Protein 1Y7P (pdb70)

CATH classification: 3.30.70.260 (+1 more: 3.40.50.10550)

Nearest PDB structures (foldseek):
  1y7p-assembly2_B  TM=1.005E+00  e=7.926E-48  Archaeoglobus fulgidus
  1y7p-assembly1_A  TM=9.939E-01  e=8.422E-41  Archaeoglobus fulgidus
  1y7p-assembly1_C  TM=9.908E-01  e=1.951E-36  Archaeoglobus fulgidus
  7am0-assembly1_A  TM=7.318E-01  e=1.484E-02  Komagataeibacter europaeus
  7am0-assembly2_C  TM=7.306E-01  e=2.015E-02  Komagataeibacter europaeus

Secondary structure (DSSP, 8-state):
-EEEEEEEE--TTHHHHHHHH---EEEEEEEE--SSTTTTEEEEEEEE-SS-HHHHHHHHHT-TTEEEEEEE--HHHHT-EEEEEEE-HHHHHHHHHHHHHHHHHHHHTS--EEEEEEE--SHHHHHHHHHHGGGSTTEEEEEEESSB--THHHHHHHHHGGGT-EEEEES-BSSHHHHSSEEESSHHHHHHHHHHHH-SSS---GGGS---/---EEEEEEEE---TTHHHHHHHHHHHTT-EEEEEEEEE--SGGGTTSEEEEEEEESS-HHHHHHHHTT-TTEEEEEEE--HHHHH-EEEEEEE-HHHHHHHHHHHHHHHHHHHSSSS-EEEEEEE--SHHHHHHHHHHGGGSTTEEEEEEESSB--THHHHHHHHHHHTT-EEEEES-BSSHHHHSSEEES-HHHHHHHHHHHH-TTS---TTTT-/-EEEE---TTSHHHHHHHHHH----EEEEE--SSTTTTSEEEEE--HHHHHT-SSEEE------HHHHT-EEEEEEE-HHHHHHHHHHHHHHHHHHHTTT--EEEEEEE--SHHHHHHHHHHGGGSTTEEEEEEESSB--THHHHHHHHHHHTT-EEEEES-BSSHHHHSSEEESSHHHHHHHHHHHH-TT----GGGGSS-EE--

Foldseek 3Di:
DWKKKWKFAPDPCLVVVLVVLVCAFPDWDKDAACDDPRHRIMIIMTDDDDDPPVVSQVVSVPDPGTDDMDIDDPCCQVANAEEEEEEADPLSVQLVLLQVVLQVVLVVVRGHYDYHYDYDDDQVGLLVVLLCLLVDPRYAEYEYTYAEYEDSNLVSLLVVVVSRHAYEYEPHHYCNCVSHLHYHPRSSVSNNLRNLQVRPPHPDHSVVPPPD/DWDKWKKKWKFQPDPCPVVVLVVLCVVQVKDWPDWDKDAACDDDRHNIMIIMTTITHGPVVVSVVVSVVDPRTDDMDIDDDCFQPANAEEEEEEADPLSVLLQLLQVVLQVVLCPDDTHYYYHYDYDDDQVGLLVVLLCLLVDPRYAEYEYTYAEYEDSNLVSLQVSVVSRHAYEYEPHHYCNCVNHLYYHPRSSVSNNLSNLQRRPVHPRHSNVVD/DKWKFQPDPCPVVVVVVLVVVVADDKDKDAQCDDPSHNIMIIDGVCCVVPVVDPRTPDDDDDDDCCQAQNAEEEEEEADVLSVLLVLLQVVLQVVLVVPSDHYDYHYDYDDDQVRLLVVLLCLLVDPRYAEYEYTYAEYEDSNLVSLQVSVVSRHAYEYEPHHYCNCVNHQEYEPRSSVSNNLRNLQVRPVHPRHSVVPGPYYYDD

InterPro domains:
  IPR002912 ACT domain [PS51671] (4-79)
  IPR011006 CheY-like superfamily [SSF52172] (80-217)
  IPR015832 MTH_1235/AF_1403/MJ1458 [PIRSF006363] (1-219)
  IPR040537 Domain of unknown function DUF5612 [PF18462] (78-217)
  IPR045865 ACT-like domain [SSF55021] (5-75)
  IPR054480 Acetolactate synthase small subunit-like, ACT domain [PF22629] (5-73)

Structure (mmCIF, N/CA/C/O backbone):
data_1Y7P
#
_entry.id   1Y7P
#
_cell.length_a   95.709
_cell.length_b   95.709
_cell.length_c   167.551
_cell.angle_alpha   90.00
_cell.angle_beta   90.00
_cell.angle_gamma   90.00
#
_symmetry.space_group_name_H-M   'P 41 21 2'
#
loop_
_entity.id
_entity.type
_entity.pdbx_description
1 polymer 'Hypothetical protein AF1403'
2 non-polymer beta-D-ribopyranose
3 non-polymer 'ZINC ION'
4 water water
#
loop_
_atom_site.group_PDB
_atom_site.id
_atom_site.type_symbol
_atom_site.label_atom_id
_atom_site.label_alt_id
_atom_site.label_comp_id
_atom_site.label_asym_id
_atom_site.label_entity_id
_atom_site.label_seq_id
_atom_site.pdbx_PDB_ins_code
_atom_site.Cartn_x
_atom_site.Cartn_y
_atom_site.Cartn_z
_atom_site.occupancy
_atom_site.B_iso_or_equiv
_atom_site.auth_seq_id
_atom_site.auth_comp_id
_atom_site.auth_asym_id
_atom_site.auth_atom_id
_atom_site.pdbx_PDB_model_num
ATOM 1 N N . LEU A 1 4 ? 44.170 23.373 55.985 1.00 69.04 2 LEU A N 1
ATOM 2 C CA . LEU A 1 4 ? 42.828 23.999 55.788 1.00 69.21 2 LEU A CA 1
ATOM 3 C C . LEU A 1 4 ? 42.380 23.779 54.345 1.00 69.55 2 LEU A C 1
ATOM 4 O O . LEU A 1 4 ? 43.145 24.005 53.405 1.00 69.88 2 LEU A O 1
ATOM 9 N N . ARG A 1 5 ? 41.137 23.341 54.175 1.00 69.85 3 ARG A N 1
ATOM 10 C CA . ARG A 1 5 ? 40.594 23.066 52.850 1.00 69.68 3 ARG A CA 1
ATOM 11 C C . ARG A 1 5 ? 39.111 23.434 52.811 1.00 68.79 3 ARG A C 1
ATOM 12 O O . ARG A 1 5 ? 38.381 23.193 53.775 1.00 68.61 3 ARG A O 1
ATOM 20 N N . GLY A 1 6 ? 38.671 24.013 51.696 1.00 67.99 4 GLY A N 1
ATOM 21 C CA . GLY A 1 6 ? 37.275 24.398 51.557 1.00 67.76 4 GLY A CA 1
ATOM 22 C C . GLY A 1 6 ? 36.411 23.263 51.036 1.00 67.71 4 GLY A C 1
ATOM 23 O O . GLY A 1 6 ? 36.841 22.486 50.186 1.00 67.79 4 GLY A O 1
ATOM 24 N N . LEU A 1 7 ? 35.186 23.159 51.537 1.00 67.65 5 LEU A N 1
ATOM 25 C CA . LEU A 1 7 ? 34.296 22.092 51.102 1.00 68.43 5 LEU A CA 1
ATOM 26 C C . LEU A 1 7 ? 32.863 22.580 50.946 1.00 68.97 5 LEU A C 1
ATOM 27 O O . LEU A 1 7 ? 32.149 22.769 51.932 1.00 69.13 5 LEU A O 1
ATOM 32 N N . ARG A 1 8 ? 32.450 22.770 49.696 1.00 68.89 6 ARG A N 1
ATOM 33 C CA . ARG A 1 8 ? 31.109 23.247 49.378 1.00 68.84 6 ARG A CA 1
ATOM 34 C C . ARG A 1 8 ? 30.149 22.063 49.282 1.00 68.32 6 ARG A C 1
ATOM 35 O O . ARG A 1 8 ? 30.484 21.035 48.695 1.00 68.14 6 ARG A O 1
ATOM 43 N N . ILE A 1 9 ? 28.961 22.207 49.863 1.00 67.90 7 ILE A N 1
ATOM 44 C CA . ILE A 1 9 ? 27.960 21.144 49.831 1.00 67.93 7 ILE A CA 1
ATOM 45 C C . ILE A 1 9 ? 26.537 21.672 49.782 1.00 68.04 7 ILE A C 1
ATOM 46 O O . ILE A 1 9 ? 26.196 22.662 50.426 1.00 67.98 7 ILE A O 1
ATOM 51 N N . ILE A 1 10 ? 25.712 20.988 49.001 1.00 68.31 8 ILE A N 1
ATOM 52 C CA . ILE A 1 10 ? 24.309 21.337 48.857 1.00 67.92 8 ILE A CA 1
ATOM 53 C C . ILE A 1 10 ? 23.563 20.069 49.253 1.00 67.60 8 ILE A C 1
ATOM 54 O O . ILE A 1 10 ? 23.954 18.970 48.865 1.00 67.83 8 ILE A O 1
ATOM 59 N N . ALA A 1 11 ? 22.511 20.210 50.047 1.00 66.77 9 ALA A N 1
ATOM 60 C CA . ALA A 1 11 ? 21.763 19.044 50.481 1.00 66.80 9 ALA A CA 1
ATOM 61 C C . ALA A 1 11 ? 20.321 19.403 50.795 1.00 67.57 9 ALA A C 1
ATOM 62 O O . ALA A 1 11 ? 19.937 20.572 50.748 1.00 67.15 9 ALA A O 1
ATOM 64 N N . GLU A 1 12 ? 19.526 18.386 51.113 1.00 68.42 10 GLU A N 1
ATOM 65 C CA . GLU A 1 12 ? 18.119 18.584 51.439 1.00 69.33 10 GLU A CA 1
ATOM 66 C C . GLU A 1 12 ? 17.989 19.212 52.822 1.00 69.09 10 GLU A C 1
ATOM 67 O O . GLU A 1 12 ? 18.659 18.796 53.768 1.00 69.47 10 GLU A O 1
ATOM 73 N N . ASN A 1 13 ? 17.130 20.218 52.934 1.00 68.78 11 ASN A N 1
ATOM 74 C CA . ASN A 1 13 ? 16.909 20.890 54.206 1.00 68.55 11 ASN A CA 1
ATOM 75 C C . ASN A 1 13 ? 16.186 19.948 55.165 1.00 69.07 11 ASN A C 1
ATOM 76 O O . ASN A 1 13 ? 14.969 20.029 55.330 1.00 68.76 11 ASN A O 1
ATOM 81 N N . LYS A 1 14 ? 16.941 19.054 55.796 1.00 69.89 12 LYS A N 1
ATOM 82 C CA . LYS A 1 14 ? 16.372 18.096 56.739 1.00 70.26 12 LYS A CA 1
ATOM 83 C C . LYS A 1 14 ? 17.045 18.240 58.096 1.00 69.64 12 LYS A C 1
ATOM 84 O O . LYS A 1 14 ? 18.119 18.834 58.208 1.00 68.96 12 LYS A O 1
ATOM 90 N N . ILE A 1 15 ? 16.408 17.701 59.128 1.00 69.54 13 ILE A N 1
ATOM 91 C CA . ILE A 1 15 ? 16.972 17.768 60.467 1.00 69.28 13 ILE A CA 1
ATOM 92 C C . ILE A 1 15 ? 17.990 16.644 60.627 1.00 69.66 13 ILE A C 1
ATOM 93 O O . ILE A 1 15 ? 17.846 15.569 60.034 1.00 69.20 13 ILE A O 1
ATOM 98 N N . GLY A 1 16 ? 19.025 16.908 61.421 1.00 70.03 14 GLY A N 1
ATOM 99 C CA . GLY A 1 16 ? 20.061 15.918 61.647 1.00 69.67 14 GLY A CA 1
ATOM 100 C C . GLY A 1 16 ? 21.074 15.855 60.520 1.00 69.56 14 GLY A C 1
ATOM 101 O O . GLY A 1 16 ? 22.163 15.311 60.700 1.00 69.83 14 GLY A O 1
ATOM 102 N N . VAL A 1 17 ? 20.718 16.406 59.358 1.00 69.66 15 VAL A N 1
ATOM 103 C CA . VAL A 1 17 ? 21.609 16.409 58.194 1.00 69.21 15 VAL A CA 1
ATOM 104 C C . VAL A 1 17 ? 22.967 16.984 58.570 1.00 69.58 15 VAL A C 1
ATOM 105 O O . VAL A 1 17 ? 24.011 16.447 58.193 1.00 68.98 15 VAL A O 1
ATOM 109 N N . LEU A 1 18 ? 22.943 18.077 59.323 1.00 70.43 16 LEU A N 1
ATOM 110 C CA . LEU A 1 18 ? 24.169 18.735 59.752 1.00 72.06 16 LEU A CA 1
ATOM 111 C C . LEU A 1 18 ? 24.917 17.835 60.737 1.00 73.29 16 LEU A C 1
ATOM 112 O O . LEU A 1 18 ? 26.125 17.604 60.603 1.00 73.18 16 LEU A O 1
ATOM 117 N N . ARG A 1 19 ? 24.175 17.324 61.717 1.00 74.27 17 ARG A N 1
ATOM 118 C CA . ARG A 1 19 ? 24.715 16.442 62.744 1.00 75.16 17 ARG A CA 1
ATOM 119 C C . ARG A 1 19 ? 25.445 15.222 62.171 1.00 75.00 17 ARG A C 1
ATOM 120 O O . ARG A 1 19 ? 26.463 14.793 62.711 1.00 74.98 17 ARG A O 1
ATOM 128 N N . ASP A 1 20 ? 24.919 14.653 61.090 1.00 74.72 18 ASP A N 1
ATOM 129 C CA . ASP A 1 20 ? 25.557 13.496 60.473 1.00 74.34 18 ASP A CA 1
ATOM 130 C C . ASP A 1 20 ? 26.882 13.962 59.898 1.00 74.06 18 ASP A C 1
ATOM 131 O O . ASP A 1 20 ? 27.892 13.260 59.965 1.00 73.32 18 ASP A O 1
ATOM 136 N N . LEU A 1 21 ? 26.855 15.168 59.340 1.00 74.43 19 LEU A N 1
ATOM 137 C CA . LEU A 1 21 ? 28.023 15.781 58.721 1.00 75.26 19 LEU A CA 1
ATOM 138 C C . LEU A 1 21 ? 29.091 16.157 59.739 1.00 75.48 19 LEU A C 1
ATOM 139 O O . LEU A 1 21 ? 30.282 15.907 59.534 1.00 74.77 19 LEU A O 1
ATOM 144 N N . THR A 1 22 ? 28.654 16.769 60.833 1.00 75.86 20 THR A N 1
ATOM 145 C CA . THR A 1 22 ? 29.558 17.190 61.893 1.00 76.22 20 THR A CA 1
ATOM 146 C C . THR A 1 22 ? 30.105 15.995 62.681 1.00 77.59 20 THR A C 1
ATOM 147 O O . THR A 1 22 ? 30.969 16.153 63.550 1.00 78.11 20 THR A O 1
ATOM 151 N N . THR A 1 23 ? 29.603 14.801 62.365 1.00 78.50 21 THR A N 1
ATOM 152 C CA . THR A 1 23 ? 30.037 13.574 63.033 1.00 78.66 21 THR A CA 1
ATOM 153 C C . THR A 1 23 ? 31.122 12.870 62.223 1.00 78.41 21 THR A C 1
ATOM 154 O O . THR A 1 23 ? 32.127 12.419 62.776 1.00 77.84 21 THR A O 1
ATOM 158 N N . ILE A 1 24 ? 30.908 12.772 60.912 1.00 78.68 22 ILE A N 1
ATOM 159 C CA . ILE A 1 24 ? 31.879 12.139 60.022 1.00 78.70 22 ILE A CA 1
ATOM 160 C C . ILE A 1 24 ? 33.207 12.868 60.181 1.00 79.34 22 ILE A C 1
ATOM 161 O O . ILE A 1 24 ? 34.281 12.307 59.939 1.00 79.46 22 ILE A O 1
ATOM 166 N N . ILE A 1 25 ? 33.120 14.129 60.592 1.00 80.10 23 ILE A N 1
ATOM 167 C CA . ILE A 1 25 ? 34.305 14.940 60.800 1.00 81.15 23 ILE A CA 1
ATOM 168 C C . ILE A 1 25 ? 34.837 14.618 62.197 1.00 81.77 23 ILE A C 1
ATOM 169 O O . ILE A 1 25 ? 35.157 15.502 62.992 1.00 81.94 23 ILE A O 1
ATOM 174 N N . ALA A 1 26 ? 34.911 13.320 62.478 1.00 82.37 24 ALA A N 1
ATOM 175 C CA . ALA A 1 26 ? 35.404 12.810 63.749 1.00 81.79 24 ALA A CA 1
ATOM 176 C C . ALA A 1 26 ? 36.152 11.507 63.479 1.00 81.19 24 ALA A C 1
ATOM 177 O O . ALA A 1 26 ? 36.484 11.196 62.331 1.00 79.91 24 ALA A O 1
ATOM 179 N N . ASN A 1 31 ? 39.890 19.052 61.341 1.00 68.25 29 ASN A N 1
ATOM 180 C CA . ASN A 1 31 ? 39.531 20.093 62.298 1.00 69.09 29 ASN A CA 1
ATOM 181 C C . ASN A 1 31 ? 38.805 21.250 61.601 1.00 69.07 29 ASN A C 1
ATOM 182 O O . ASN A 1 31 ? 39.377 21.921 60.740 1.00 69.49 29 ASN A O 1
ATOM 187 N N . ILE A 1 32 ? 37.546 21.476 61.980 1.00 68.53 30 ILE A N 1
ATOM 188 C CA . ILE A 1 32 ? 36.727 22.541 61.393 1.00 67.20 30 ILE A CA 1
ATOM 189 C C . ILE A 1 32 ? 37.080 23.928 61.928 1.00 66.06 30 ILE A C 1
ATOM 190 O O . ILE A 1 32 ? 36.721 24.276 63.054 1.00 66.55 30 ILE A O 1
ATOM 195 N N . THR A 1 33 ? 37.769 24.722 61.115 1.00 64.07 31 THR A N 1
ATOM 196 C CA . THR A 1 33 ? 38.145 26.075 61.513 1.00 62.69 31 THR A CA 1
ATOM 197 C C . THR A 1 33 ? 36.981 27.042 61.233 1.00 60.87 31 THR A C 1
ATOM 198 O O . THR A 1 33 ? 36.716 27.965 62.013 1.00 61.27 31 THR A O 1
ATOM 202 N N . PHE A 1 34 ? 36.293 26.820 60.113 1.00 57.68 32 PHE A N 1
ATOM 203 C CA . PHE A 1 34 ? 35.147 27.641 59.715 1.00 54.09 32 PHE A CA 1
ATOM 204 C C . PHE A 1 34 ? 34.028 26.741 59.198 1.00 53.29 32 PHE A C 1
ATOM 205 O O . PHE A 1 34 ? 34.280 25.684 58.612 1.00 52.98 32 PHE A O 1
ATOM 213 N N . ALA A 1 35 ? 32.792 27.170 59.416 1.00 52.57 33 ALA A N 1
ATOM 214 C CA . ALA A 1 35 ? 31.635 26.418 58.963 1.00 52.37 33 ALA A CA 1
ATOM 215 C C . ALA A 1 35 ? 30.441 27.340 58.802 1.00 51.88 33 ALA A C 1
ATOM 216 O O . ALA A 1 35 ? 30.225 28.241 59.610 1.00 52.10 33 ALA A O 1
ATOM 218 N N . GLN A 1 36 ? 29.676 27.121 57.740 1.00 52.18 34 GLN A N 1
ATOM 219 C CA . GLN A 1 36 ? 28.489 27.919 57.489 1.00 53.33 34 GLN A CA 1
ATOM 220 C C . GLN A 1 36 ? 27.435 27.119 56.743 1.00 53.75 34 GLN A C 1
ATOM 221 O O . GLN A 1 36 ? 27.750 26.247 55.933 1.00 53.98 34 GLN A O 1
ATOM 227 N N . THR A 1 37 ? 26.178 27.429 57.027 1.00 53.97 35 THR A N 1
ATOM 228 C CA . THR A 1 37 ? 25.065 26.759 56.384 1.00 55.34 35 THR A CA 1
ATOM 229 C C . THR A 1 37 ? 23.878 27.690 56.294 1.00 55.33 35 THR A C 1
ATOM 230 O O . THR A 1 37 ? 23.600 28.461 57.210 1.00 55.68 35 THR A O 1
ATOM 234 N N . PHE A 1 38 ? 23.186 27.621 55.167 1.00 54.86 36 PHE A N 1
ATOM 235 C CA . PHE A 1 38 ? 22.008 28.433 54.964 1.00 54.73 36 PHE A CA 1
ATOM 236 C C . PHE A 1 38 ? 21.177 27.817 53.852 1.00 55.33 36 PHE A C 1
ATOM 237 O O . PHE A 1 38 ? 21.667 26.994 53.071 1.00 54.72 36 PHE A O 1
ATOM 245 N N . LEU A 1 39 ? 19.909 28.200 53.805 1.00 55.63 37 LEU A N 1
ATOM 246 C CA . LEU A 1 39 ? 19.007 27.682 52.797 1.00 55.98 37 LEU A CA 1
ATOM 247 C C . LEU A 1 39 ? 19.048 28.514 51.527 1.00 56.49 37 LEU A C 1
ATOM 248 O O . LEU A 1 39 ? 18.927 29.740 51.564 1.00 56.15 37 LEU A O 1
ATOM 253 N N . ILE A 1 40 ? 19.239 27.830 50.406 1.00 56.67 38 ILE A N 1
ATOM 254 C CA . ILE A 1 40 ? 19.275 28.479 49.111 1.00 56.64 38 ILE A CA 1
ATOM 255 C C . ILE A 1 40 ? 17.891 29.087 48.904 1.00 57.77 38 ILE A C 1
ATOM 256 O O . ILE A 1 40 ? 16.882 28.393 49.005 1.00 58.02 38 ILE A O 1
ATOM 261 N N . LYS A 1 41 ? 17.850 30.388 48.632 1.00 59.72 39 LYS A N 1
ATOM 262 C CA . LYS A 1 41 ? 16.589 31.097 48.453 1.00 62.12 39 LYS A CA 1
ATOM 263 C C . LYS A 1 41 ? 16.096 31.234 47.006 1.00 63.08 39 LYS A C 1
ATOM 264 O O . LYS A 1 41 ? 14.901 31.428 46.769 1.00 62.97 39 LYS A O 1
ATOM 270 N N . HIS A 1 42 ? 17.011 31.149 46.043 1.00 63.66 40 HIS A N 1
ATOM 271 C CA . HIS A 1 42 ? 16.646 31.262 44.632 1.00 63.17 40 HIS A CA 1
ATOM 272 C C . HIS A 1 42 ? 17.348 30.186 43.821 1.00 63.23 40 HIS A C 1
ATOM 273 O O . HIS A 1 42 ? 17.996 29.293 44.372 1.00 62.81 40 HIS A O 1
ATOM 280 N N . GLY A 1 43 ? 17.210 30.283 42.504 1.00 62.48 41 GLY A N 1
ATOM 281 C CA . GLY A 1 43 ? 17.871 29.346 41.618 1.00 61.95 41 GLY A CA 1
ATOM 282 C C . GLY A 1 43 ? 17.365 27.919 41.560 1.00 61.73 41 GLY A C 1
ATOM 283 O O . GLY A 1 43 ? 16.301 27.588 42.090 1.00 60.98 41 GLY A O 1
ATOM 284 N N . GLU A 1 44 ? 18.159 27.078 40.901 1.00 61.28 42 GLU A N 1
ATOM 285 C CA . GLU A 1 44 ? 17.864 25.664 40.701 1.00 61.93 42 GLU A CA 1
ATOM 286 C C . GLU A 1 44 ? 17.764 24.877 42.007 1.00 62.51 42 GLU A C 1
ATOM 287 O O . GLU A 1 44 ? 17.097 23.845 42.065 1.00 63.06 42 GLU A O 1
ATOM 293 N N . HIS A 1 45 ? 18.426 25.364 43.050 1.00 63.52 43 HIS A N 1
ATOM 294 C CA . HIS A 1 45 ? 18.414 24.686 44.340 1.00 64.50 43 HIS A CA 1
ATOM 295 C C . HIS A 1 45 ? 17.756 25.497 45.449 1.00 65.50 43 HIS A C 1
ATOM 296 O O . HIS A 1 45 ? 18.216 25.485 46.588 1.00 65.73 43 HIS A O 1
ATOM 303 N N . GLU A 1 46 ? 16.677 26.200 45.116 1.00 66.42 44 GLU A N 1
ATOM 304 C CA . GLU A 1 46 ? 15.951 26.992 46.105 1.00 67.21 44 GLU A CA 1
ATOM 305 C C . GLU A 1 46 ? 15.240 26.066 47.086 1.00 67.10 44 GLU A C 1
ATOM 306 O O . GLU A 1 46 ? 14.487 25.182 46.678 1.00 67.06 44 GLU A O 1
ATOM 312 N N . GLY A 1 47 ? 15.475 26.273 48.377 1.00 67.26 45 GLY A N 1
ATOM 313 C CA . GLY A 1 47 ? 14.836 25.439 49.380 1.00 67.20 45 GLY A CA 1
ATOM 314 C C . GLY A 1 47 ? 15.750 24.342 49.889 1.00 66.74 45 GLY A C 1
ATOM 315 O O . GLY A 1 47 ? 15.384 23.581 50.789 1.00 67.89 45 GLY A O 1
ATOM 316 N N . LYS A 1 48 ? 16.937 24.255 49.295 1.00 65.40 46 LYS A N 1
ATOM 317 C CA . LYS A 1 48 ? 17.939 23.270 49.687 1.00 64.05 46 LYS A CA 1
ATOM 318 C C . LYS A 1 48 ? 18.967 23.977 50.568 1.00 63.23 46 LYS A C 1
ATOM 319 O O . LYS A 1 48 ? 19.007 25.207 50.619 1.00 63.75 46 LYS A O 1
ATOM 325 N N . ALA A 1 49 ? 19.800 23.211 51.259 1.00 61.49 47 ALA A N 1
ATOM 326 C CA . ALA A 1 49 ? 20.790 23.816 52.135 1.00 60.13 47 ALA A CA 1
ATOM 327 C C . ALA A 1 49 ? 22.201 23.847 51.559 1.00 59.64 47 ALA A C 1
ATOM 328 O O . ALA A 1 49 ? 22.695 22.850 51.031 1.00 59.49 47 ALA A O 1
ATOM 330 N N . LEU A 1 50 ? 22.836 25.012 51.657 1.00 58.52 48 LEU A N 1
ATOM 331 C CA . LEU A 1 50 ? 24.208 25.187 51.200 1.00 56.66 48 LEU A CA 1
ATOM 332 C C . LEU A 1 50 ? 25.058 25.016 52.457 1.00 55.99 48 LEU A C 1
ATOM 333 O O . LEU A 1 50 ? 24.930 25.783 53.412 1.00 56.12 48 LEU A O 1
ATOM 338 N N . ILE A 1 51 ? 25.907 23.996 52.463 1.00 55.27 49 ILE A N 1
ATOM 339 C CA . ILE A 1 51 ? 26.756 23.710 53.613 1.00 55.71 49 ILE A CA 1
ATOM 340 C C . ILE A 1 51 ? 28.232 23.818 53.254 1.00 56.18 49 ILE A C 1
ATOM 341 O O . ILE A 1 51 ? 28.719 23.087 52.394 1.00 56.61 49 ILE A O 1
ATOM 346 N N . TYR A 1 52 ? 28.942 24.723 53.925 1.00 56.72 50 TYR A N 1
ATOM 347 C CA . TYR A 1 52 ? 30.365 24.937 53.665 1.00 57.16 50 TYR A CA 1
ATOM 348 C C . TYR A 1 52 ? 31.238 24.758 54.907 1.00 58.04 50 TYR A C 1
ATOM 349 O O . TYR A 1 52 ? 31.017 25.400 55.934 1.00 57.07 50 TYR A O 1
ATOM 358 N N . PHE A 1 53 ? 32.232 23.881 54.793 1.00 60.14 51 PHE A N 1
ATOM 359 C CA . PHE A 1 53 ? 33.169 23.607 55.880 1.00 62.28 51 PHE A CA 1
ATOM 360 C C . PHE A 1 53 ? 34.597 23.890 55.424 1.00 64.70 51 PHE A C 1
ATOM 361 O O . PHE A 1 53 ? 34.949 23.658 54.264 1.00 65.20 51 PHE A O 1
ATOM 369 N N . GLU A 1 54 ? 35.409 24.404 56.339 1.00 67.24 52 GLU A N 1
ATOM 370 C CA . GLU A 1 54 ? 36.815 24.673 56.064 1.00 69.79 52 GLU A CA 1
ATOM 371 C C . GLU A 1 54 ? 37.563 23.860 57.104 1.00 71.21 52 GLU A C 1
ATOM 372 O O . GLU A 1 54 ? 37.670 24.256 58.268 1.00 71.30 52 GLU A O 1
ATOM 378 N N . ILE A 1 55 ? 38.064 22.707 56.678 1.00 72.62 53 ILE A N 1
ATOM 379 C CA . ILE A 1 55 ? 38.755 21.814 57.589 1.00 74.14 53 ILE A CA 1
ATOM 380 C C . ILE A 1 55 ? 40.243 21.651 57.332 1.00 74.75 53 ILE A C 1
ATOM 381 O O . ILE A 1 55 ? 40.680 21.422 56.200 1.00 74.43 53 ILE A O 1
ATOM 386 N N . GLU A 1 56 ? 41.012 21.774 58.410 1.00 75.45 54 GLU A N 1
ATOM 387 C CA . GLU A 1 56 ? 42.457 21.607 58.367 1.00 76.19 54 GLU A CA 1
ATOM 388 C C . GLU A 1 56 ? 42.758 20.297 59.091 1.00 75.71 54 GLU A C 1
ATOM 389 O O . GLU A 1 56 ? 42.243 20.051 60.189 1.00 75.79 54 GLU A O 1
ATOM 395 N N . GLY A 1 57 ? 43.570 19.452 58.463 1.00 75.05 55 GLY A N 1
ATOM 396 C CA . GLY A 1 57 ? 43.928 18.182 59.068 1.00 74.27 55 GLY A CA 1
ATOM 397 C C . GLY A 1 57 ? 42.831 17.134 59.037 1.00 74.52 55 GLY A C 1
ATOM 398 O O . GLY A 1 57 ? 41.640 17.448 59.125 1.00 74.52 55 GLY A O 1
ATOM 399 N N . GLY A 1 58 ? 43.246 15.875 58.928 1.00 74.66 56 GLY A N 1
ATOM 400 C CA . GLY A 1 58 ? 42.299 14.777 58.875 1.00 75.13 56 GLY A CA 1
ATOM 401 C C . GLY A 1 58 ? 42.260 14.198 57.473 1.00 75.81 56 GLY A C 1
ATOM 402 O O . GLY A 1 58 ? 43.102 14.538 56.632 1.00 76.02 56 GLY A O 1
ATOM 403 N N . ASP A 1 59 ? 41.287 13.327 57.214 1.00 75.84 57 ASP A N 1
ATOM 404 C CA . ASP A 1 59 ? 41.150 12.709 55.898 1.00 75.43 57 ASP A CA 1
ATOM 405 C C . ASP A 1 59 ? 39.975 13.333 55.131 1.00 75.25 57 ASP A C 1
ATOM 406 O O . ASP A 1 59 ? 38.870 12.780 55.096 1.00 74.61 57 ASP A O 1
ATOM 411 N N . PHE A 1 60 ? 40.229 14.497 54.535 1.00 75.50 58 PHE A N 1
ATOM 412 C CA . PHE A 1 60 ? 39.230 15.226 53.753 1.00 75.41 58 PHE A CA 1
ATOM 413 C C . PHE A 1 60 ? 38.686 14.256 52.707 1.00 75.06 58 PHE A C 1
ATOM 414 O O . PHE A 1 60 ? 37.472 14.130 52.522 1.00 74.27 58 PHE A O 1
ATOM 422 N N . GLU A 1 61 ? 39.613 13.559 52.052 1.00 74.96 59 GLU A N 1
ATOM 423 C CA . GLU A 1 61 ? 39.313 12.586 51.005 1.00 74.47 59 GLU A CA 1
ATOM 424 C C . GLU A 1 61 ? 38.318 11.530 51.487 1.00 74.02 59 GLU A C 1
ATOM 425 O O . GLU A 1 61 ? 37.366 11.181 50.776 1.00 73.52 59 GLU A O 1
ATOM 431 N N . LYS A 1 62 ? 38.548 11.021 52.695 1.00 73.38 60 LYS A N 1
ATOM 432 C CA . LYS A 1 62 ? 37.672 10.011 53.273 1.00 73.17 60 LYS A CA 1
ATOM 433 C C . LYS A 1 62 ? 36.283 10.597 53.470 1.00 73.20 60 LYS A C 1
ATOM 434 O O . LYS A 1 62 ? 35.296 10.060 52.953 1.00 73.29 60 LYS A O 1
ATOM 440 N N . ILE A 1 63 ? 36.222 11.699 54.223 1.00 72.59 61 ILE A N 1
ATOM 441 C CA . ILE A 1 63 ? 34.968 12.398 54.508 1.00 71.13 61 ILE A CA 1
ATOM 442 C C . ILE A 1 63 ? 34.235 12.713 53.205 1.00 70.89 61 ILE A C 1
ATOM 443 O O . ILE A 1 63 ? 33.006 12.807 53.184 1.00 69.62 61 ILE A O 1
ATOM 448 N N . LEU A 1 64 ? 34.997 12.886 52.123 1.00 71.08 62 LEU A N 1
ATOM 449 C CA . LEU A 1 64 ? 34.411 13.144 50.806 1.00 71.71 62 LEU A CA 1
ATOM 450 C C . LEU A 1 64 ? 33.604 11.887 50.508 1.00 72.87 62 LEU A C 1
ATOM 451 O O . LEU A 1 64 ? 32.378 11.916 50.350 1.00 72.82 62 LEU A O 1
ATOM 456 N N . GLU A 1 65 ? 34.342 10.782 50.449 1.00 73.71 63 GLU A N 1
ATOM 457 C CA . GLU A 1 65 ? 33.822 9.455 50.171 1.00 73.81 63 GLU A CA 1
ATOM 458 C C . GLU A 1 65 ? 32.683 9.065 51.108 1.00 73.43 63 GLU A C 1
ATOM 459 O O . GLU A 1 65 ? 31.677 8.494 50.678 1.00 73.57 63 GLU A O 1
ATOM 465 N N . ARG A 1 66 ? 32.851 9.392 52.388 1.00 73.03 64 ARG A N 1
ATOM 466 C CA . ARG A 1 66 ? 31.878 9.065 53.430 1.00 73.05 64 ARG A CA 1
ATOM 467 C C . ARG A 1 66 ? 30.535 9.810 53.384 1.00 73.37 64 ARG A C 1
ATOM 468 O O . ARG A 1 66 ? 29.503 9.264 53.799 1.00 72.67 64 ARG A O 1
ATOM 476 N N . VAL A 1 67 ? 30.553 11.050 52.893 1.00 73.54 65 VAL A N 1
ATOM 477 C CA . VAL A 1 67 ? 29.342 11.876 52.800 1.00 73.01 65 VAL A CA 1
ATOM 478 C C . VAL A 1 67 ? 28.545 11.561 51.529 1.00 73.12 65 VAL A C 1
ATOM 479 O O . VAL A 1 67 ? 27.305 11.623 51.525 1.00 72.59 65 VAL A O 1
ATOM 483 N N . LYS A 1 68 ? 29.269 11.228 50.459 1.00 72.44 66 LYS A N 1
ATOM 484 C CA . LYS A 1 68 ? 28.660 10.883 49.174 1.00 72.00 66 LYS A CA 1
ATOM 485 C C . LYS A 1 68 ? 27.590 9.808 49.388 1.00 72.59 66 LYS A C 1
ATOM 486 O O . LYS A 1 68 ? 26.548 9.794 48.722 1.00 72.41 66 LYS A O 1
ATOM 492 N N . THR A 1 69 ? 27.864 8.920 50.338 1.00 73.15 67 THR A N 1
ATOM 493 C CA . THR A 1 69 ? 26.973 7.820 50.684 1.00 74.06 67 THR A CA 1
ATOM 494 C C . THR A 1 69 ? 25.595 8.266 51.200 1.00 74.88 67 THR A C 1
ATOM 495 O O . THR A 1 69 ? 24.688 7.437 51.348 1.00 75.26 67 THR A O 1
ATOM 499 N N . PHE A 1 70 ? 25.436 9.563 51.470 1.00 74.98 68 PHE A N 1
ATOM 500 C CA . PHE A 1 70 ? 24.165 10.096 51.972 1.00 74.57 68 PHE A CA 1
ATOM 501 C C . PHE A 1 70 ? 23.191 10.468 50.842 1.00 74.27 68 PHE A C 1
ATOM 502 O O . PHE A 1 70 ? 23.559 11.159 49.882 1.00 73.39 68 PHE A O 1
ATOM 510 N N . ASP A 1 71 ? 21.948 9.996 50.969 1.00 74.09 69 ASP A N 1
ATOM 511 C CA . ASP A 1 71 ? 20.916 10.223 49.952 1.00 74.24 69 ASP A CA 1
ATOM 512 C C . ASP A 1 71 ? 20.355 11.643 49.881 1.00 74.15 69 ASP A C 1
ATOM 513 O O . ASP A 1 71 ? 19.620 11.972 48.946 1.00 74.16 69 ASP A O 1
ATOM 518 N N . TYR A 1 72 ? 20.687 12.482 50.859 1.00 74.31 70 TYR A N 1
ATOM 519 C CA . TYR A 1 72 ? 20.202 13.858 50.847 1.00 73.33 70 TYR A CA 1
ATOM 520 C C . TYR A 1 72 ? 21.273 14.833 50.348 1.00 71.84 70 TYR A C 1
ATOM 521 O O . TYR A 1 72 ? 21.116 16.050 50.444 1.00 70.85 70 TYR A O 1
ATOM 530 N N . ILE A 1 73 ? 22.360 14.282 49.811 1.00 70.94 71 ILE A N 1
ATOM 531 C CA . ILE A 1 73 ? 23.449 15.086 49.264 1.00 70.40 71 ILE A CA 1
ATOM 532 C C . ILE A 1 73 ? 23.183 15.364 47.790 1.00 70.50 71 ILE A C 1
ATOM 533 O O . ILE A 1 73 ? 23.007 14.442 46.996 1.00 70.91 71 ILE A O 1
ATOM 538 N N . ILE A 1 74 ? 23.153 16.643 47.434 1.00 70.60 72 ILE A N 1
ATOM 539 C CA . ILE A 1 74 ? 22.927 17.059 46.055 1.00 70.04 72 ILE A CA 1
ATOM 540 C C . ILE A 1 74 ? 24.295 17.215 45.383 1.00 70.98 72 ILE A C 1
ATOM 541 O O . ILE A 1 74 ? 24.656 16.446 44.494 1.00 70.44 72 ILE A O 1
ATOM 546 N N . GLU A 1 75 ? 25.050 18.217 45.831 1.00 73.07 73 GLU A N 1
ATOM 547 C CA . GLU A 1 75 ? 26.384 18.506 45.309 1.00 73.83 73 GLU A CA 1
ATOM 548 C C . GLU A 1 75 ? 27.426 18.410 46.428 1.00 74.06 73 GLU A C 1
ATOM 549 O O . GLU A 1 75 ? 27.084 18.427 47.615 1.00 73.36 73 GLU A O 1
ATOM 555 N N . ILE A 1 76 ? 28.691 18.296 46.025 1.00 74.33 74 ILE A N 1
ATOM 556 C CA . ILE A 1 76 ? 29.843 18.209 46.930 1.00 74.56 74 ILE A CA 1
ATOM 557 C C . ILE A 1 76 ? 31.038 18.680 46.104 1.00 74.91 74 ILE A C 1
ATOM 558 O O . ILE A 1 76 ? 31.058 18.485 44.889 1.00 75.33 74 ILE A O 1
ATOM 563 N N . GLU A 1 77 ? 32.029 19.294 46.748 1.00 74.76 75 GLU A N 1
ATOM 564 C CA . GLU A 1 77 ? 33.206 19.787 46.031 1.00 74.31 75 GLU A CA 1
ATOM 565 C C . GLU A 1 77 ? 34.091 20.617 46.949 1.00 73.72 75 GLU A C 1
ATOM 566 O O . GLU A 1 77 ? 33.606 21.261 47.878 1.00 73.89 75 GLU A O 1
ATOM 572 N N . GLU A 1 78 ? 35.392 20.604 46.691 1.00 72.54 76 GLU A N 1
ATOM 573 C CA . GLU A 1 78 ? 36.302 21.389 47.499 1.00 71.42 76 GLU A CA 1
ATOM 574 C C . GLU A 1 78 ? 36.381 22.788 46.897 1.00 70.57 76 GLU A C 1
ATOM 575 O O . GLU A 1 78 ? 36.044 22.984 45.731 1.00 69.67 76 GLU A O 1
ATOM 581 N N . GLU A 1 79 ? 36.819 23.759 47.695 1.00 69.65 77 GLU A N 1
ATOM 582 C CA . GLU A 1 79 ? 36.925 25.143 47.240 1.00 68.36 77 GLU A CA 1
ATOM 583 C C . GLU A 1 79 ? 38.135 25.851 47.842 1.00 68.26 77 GLU A C 1
ATOM 584 O O . GLU A 1 79 ? 38.961 25.243 48.524 1.00 68.61 77 GLU A O 1
ATOM 590 N N . GLU A 1 80 ? 38.224 27.149 47.569 1.00 67.85 78 GLU A N 1
ATOM 591 C CA . GLU A 1 80 ? 39.290 27.989 48.095 1.00 67.35 78 GLU A CA 1
ATOM 592 C C . GLU A 1 80 ? 38.705 28.746 49.276 1.00 66.31 78 GLU A C 1
ATOM 593 O O . GLU A 1 80 ? 37.628 29.337 49.170 1.00 67.05 78 GLU A O 1
ATOM 599 N N . SER A 1 81 ? 39.405 28.718 50.403 1.00 64.04 79 SER A N 1
ATOM 600 C CA . SER A 1 81 ? 38.931 29.399 51.600 1.00 61.48 79 SER A CA 1
ATOM 601 C C . SER A 1 81 ? 38.534 30.832 51.291 1.00 59.59 79 SER A C 1
ATOM 602 O O . SER A 1 81 ? 39.146 31.486 50.450 1.00 58.42 79 SER A O 1
ATOM 605 N N . PHE A 1 82 ? 37.500 31.313 51.968 1.00 58.65 80 PHE A N 1
ATOM 606 C CA . PHE A 1 82 ? 37.050 32.679 51.773 1.00 58.11 80 PHE A CA 1
ATOM 607 C C . PHE A 1 82 ? 38.213 33.623 52.009 1.00 57.29 80 PHE A C 1
ATOM 608 O O . PHE A 1 82 ? 38.245 34.734 51.479 1.00 57.44 80 PHE A O 1
ATOM 616 N N . GLU A 1 83 ? 39.166 33.171 52.815 1.00 56.02 81 GLU A N 1
ATOM 617 C CA . GLU A 1 83 ? 40.350 33.957 53.128 1.00 54.67 81 GLU A CA 1
ATOM 618 C C . GLU A 1 83 ? 41.234 34.085 51.887 1.00 53.32 81 GLU A C 1
ATOM 619 O O . GLU A 1 83 ? 41.882 35.115 51.682 1.00 53.49 81 GLU A O 1
ATOM 625 N N . ARG A 1 84 ? 41.252 33.039 51.062 1.00 50.65 82 ARG A N 1
ATOM 626 C CA . ARG A 1 84 ? 42.069 33.021 49.851 1.00 49.07 82 ARG A CA 1
ATOM 627 C C . ARG A 1 84 ? 41.419 33.720 48.661 1.00 45.97 82 ARG A C 1
ATOM 628 O O . ARG A 1 84 ? 42.114 34.173 47.753 1.00 46.68 82 ARG A O 1
ATOM 636 N N . VAL A 1 85 ? 40.093 33.804 48.658 1.00 42.08 83 VAL A N 1
ATOM 637 C CA . VAL A 1 85 ? 39.387 34.461 47.560 1.00 38.48 83 VAL A CA 1
ATOM 638 C C . VAL A 1 85 ? 39.000 35.895 47.903 1.00 36.46 83 VAL A C 1
ATOM 639 O O . VAL A 1 85 ? 39.374 36.821 47.187 1.00 36.46 83 VAL A O 1
ATOM 643 N N . PHE A 1 86 ? 38.264 36.074 48.999 1.00 34.38 84 PHE A N 1
ATOM 644 C CA . PHE A 1 86 ? 37.817 37.402 49.413 1.00 34.11 84 PHE A CA 1
ATOM 645 C C . PHE A 1 86 ? 38.647 38.079 50.520 1.00 34.48 84 PHE A C 1
ATOM 646 O O . PHE A 1 86 ? 38.506 39.278 50.752 1.00 35.69 84 PHE A O 1
ATOM 654 N N . GLY A 1 87 ? 39.497 37.307 51.196 1.00 32.92 85 GLY A N 1
ATOM 655 C CA . GLY A 1 87 ? 40.379 37.834 52.233 1.00 32.12 85 GLY A CA 1
ATOM 656 C C . GLY A 1 87 ? 39.866 38.619 53.437 1.00 31.60 85 GLY A C 1
ATOM 657 O O . GLY A 1 87 ? 38.758 38.397 53.934 1.00 32.09 85 GLY A O 1
ATOM 658 N N . LYS A 1 88 ? 40.709 39.535 53.916 1.00 30.22 86 LYS A N 1
ATOM 659 C CA . LYS A 1 88 ? 40.404 40.388 55.066 1.00 28.72 86 LYS A CA 1
ATOM 660 C C . LYS A 1 88 ? 39.458 41.505 54.630 1.00 26.91 86 LYS A C 1
ATOM 661 O O . LYS A 1 88 ? 39.503 41.950 53.486 1.00 27.95 86 LYS A O 1
ATOM 667 N N . ARG A 1 89 ? 38.628 41.986 55.545 1.00 25.05 87 ARG A N 1
ATOM 668 C CA . ARG A 1 89 ? 37.644 43.001 55.186 1.00 24.78 87 ARG A CA 1
ATOM 669 C C . ARG A 1 89 ? 37.647 44.352 55.883 1.00 24.36 87 ARG A C 1
ATOM 670 O O . ARG A 1 89 ? 37.806 44.456 57.100 1.00 23.08 87 ARG A O 1
ATOM 678 N N . VAL A 1 90 ? 37.429 45.384 55.081 1.00 23.38 88 VAL A N 1
ATOM 679 C CA . VAL A 1 90 ? 37.304 46.744 55.569 1.00 22.52 88 VAL A CA 1
ATOM 680 C C . VAL A 1 90 ? 35.795 46.968 55.537 1.00 21.14 88 VAL A C 1
ATOM 681 O O . VAL A 1 90 ? 35.160 46.735 54.512 1.00 21.26 88 VAL A O 1
ATOM 685 N N . ILE A 1 91 ? 35.212 47.381 56.655 1.00 21.16 89 ILE A N 1
ATOM 686 C CA . ILE A 1 91 ? 33.771 47.638 56.711 1.00 21.66 89 ILE A CA 1
ATOM 687 C C . ILE A 1 91 ? 33.594 49.150 56.780 1.00 21.65 89 ILE A C 1
ATOM 688 O O . ILE A 1 91 ? 34.293 49.811 57.536 1.00 22.91 89 ILE A O 1
ATOM 693 N N . ILE A 1 92 ? 32.674 49.704 55.994 1.00 21.44 90 ILE A N 1
ATOM 694 C CA . ILE A 1 92 ? 32.438 51.145 56.024 1.00 19.94 90 ILE A CA 1
ATOM 695 C C . ILE A 1 92 ? 30.958 51.378 56.289 1.00 19.98 90 ILE A C 1
ATOM 696 O O . ILE A 1 92 ? 30.109 50.814 55.601 1.00 21.33 90 ILE A O 1
ATOM 701 N N . LEU A 1 93 ? 30.650 52.200 57.288 1.00 19.66 91 LEU A N 1
ATOM 702 C CA . LEU A 1 93 ? 29.265 52.491 57.636 1.00 20.36 91 LEU A CA 1
ATOM 703 C C . LEU A 1 93 ? 29.037 53.989 57.799 1.00 21.39 91 LEU A C 1
ATOM 704 O O . LEU A 1 93 ? 29.929 54.712 58.246 1.00 20.42 91 LEU A O 1
ATOM 709 N N . GLY A 1 94 ? 27.839 54.446 57.438 1.00 20.08 92 GLY A N 1
ATOM 710 C CA . GLY A 1 94 ? 27.516 55.854 57.575 1.00 19.71 92 GLY A CA 1
ATOM 711 C C . GLY A 1 94 ? 26.679 56.396 56.436 1.00 21.10 92 GLY A C 1
ATOM 712 O O . GLY A 1 94 ? 25.956 55.649 55.785 1.00 21.44 92 GLY A O 1
ATOM 713 N N . GLY A 1 95 ? 26.777 57.706 56.208 1.00 22.43 93 GLY A N 1
ATOM 714 C CA . GLY A 1 95 ? 26.034 58.353 55.138 1.00 23.97 93 GLY A CA 1
ATOM 715 C C . GLY A 1 95 ? 26.577 58.000 53.762 1.00 25.82 93 GLY A C 1
ATOM 716 O O . GLY A 1 95 ? 27.783 57.802 53.589 1.00 26.23 93 GLY A O 1
ATOM 717 N N . GLY A 1 96 ? 25.678 57.932 52.783 1.00 25.34 94 GLY A N 1
ATOM 718 C CA . GLY A 1 96 ? 26.048 57.578 51.422 1.00 24.57 94 GLY A CA 1
ATOM 719 C C . GLY A 1 96 ? 27.270 58.218 50.779 1.00 23.74 94 GLY A C 1
ATOM 720 O O . GLY A 1 96 ? 28.215 57.515 50.428 1.00 24.76 94 GLY A O 1
ATOM 721 N N . ALA A 1 97 ? 27.258 59.536 50.598 1.00 21.73 95 ALA A N 1
ATOM 722 C CA . ALA A 1 97 ? 28.381 60.226 49.963 1.00 21.92 95 ALA A CA 1
ATOM 723 C C . ALA A 1 97 ? 29.731 59.966 50.646 1.00 21.66 95 ALA A C 1
ATOM 724 O O . ALA A 1 97 ? 30.704 59.593 49.994 1.00 22.79 95 ALA A O 1
ATOM 726 N N . LEU A 1 98 ? 29.792 60.159 51.956 1.00 20.29 96 LEU A N 1
ATOM 727 C CA . LEU A 1 98 ? 31.037 59.940 52.660 1.00 20.55 96 LEU A CA 1
ATOM 728 C C . LEU A 1 98 ? 31.471 58.478 52.618 1.00 20.63 96 LEU A C 1
ATOM 729 O O . LEU A 1 98 ? 32.657 58.180 52.485 1.00 20.49 96 LEU A O 1
ATOM 734 N N . VAL A 1 99 ? 30.514 57.562 52.731 1.00 20.71 97 VAL A N 1
ATOM 735 C CA . VAL A 1 99 ? 30.844 56.145 52.671 1.00 20.96 97 VAL A CA 1
ATOM 736 C C . VAL A 1 99 ? 31.491 55.835 51.315 1.00 21.78 97 VAL A C 1
ATOM 737 O O . VAL A 1 99 ? 32.484 55.113 51.255 1.00 22.77 97 VAL A O 1
ATOM 741 N N . SER A 1 100 ? 30.939 56.391 50.233 1.00 20.87 98 SER A N 1
ATOM 742 C CA . SER A 1 100 ? 31.483 56.165 48.890 1.00 21.26 98 SER A CA 1
ATOM 743 C C . SER A 1 100 ? 32.876 56.770 48.748 1.00 20.55 98 SER A C 1
ATOM 744 O O . SER A 1 100 ? 33.755 56.187 48.114 1.00 21.22 98 SER A O 1
ATOM 747 N N . GLN A 1 101 ? 33.072 57.952 49.319 1.00 20.77 99 GLN A N 1
ATOM 748 C CA . GLN A 1 101 ? 34.371 58.598 49.237 1.00 20.17 99 GLN A CA 1
ATOM 749 C C . GLN A 1 101 ? 35.416 57.703 49.883 1.00 19.20 99 GLN A C 1
ATOM 750 O O . GLN A 1 101 ? 36.489 57.481 49.326 1.00 18.73 99 GLN A O 1
ATOM 756 N N . VAL A 1 102 ? 35.099 57.192 51.066 1.00 18.08 100 VAL A N 1
ATOM 757 C CA . VAL A 1 102 ? 36.026 56.322 51.766 1.00 18.43 100 VAL A CA 1
ATOM 758 C C . VAL A 1 102 ? 36.275 55.086 50.907 1.00 20.04 100 VAL A C 1
ATOM 759 O O . VAL A 1 102 ? 37.420 54.653 50.764 1.00 21.19 100 VAL A O 1
ATOM 763 N N . ALA A 1 103 ? 35.204 54.542 50.318 1.00 20.00 101 ALA A N 1
ATOM 764 C CA . ALA A 1 103 ? 35.280 53.340 49.473 1.00 18.29 101 ALA A CA 1
ATOM 765 C C . ALA A 1 103 ? 36.231 53.529 48.307 1.00 18.61 101 ALA A C 1
ATOM 766 O O . ALA A 1 103 ? 36.959 52.615 47.943 1.00 19.88 101 ALA A O 1
ATOM 768 N N . ILE A 1 104 ? 36.217 54.717 47.720 1.00 18.66 102 ILE A N 1
ATOM 769 C CA . ILE A 1 104 ? 37.095 55.019 46.604 1.00 18.68 102 ILE A CA 1
ATOM 770 C C . ILE A 1 104 ? 38.543 54.784 47.034 1.00 19.10 102 ILE A C 1
ATOM 771 O O . ILE A 1 104 ? 39.299 54.096 46.352 1.00 20.03 102 ILE A O 1
ATOM 776 N N . GLY A 1 105 ? 38.921 55.346 48.176 1.00 18.46 103 GLY A N 1
ATOM 777 C CA . GLY A 1 105 ? 40.276 55.173 48.652 1.00 18.71 103 GLY A CA 1
ATOM 778 C C . GLY A 1 105 ? 40.610 53.736 49.006 1.00 20.20 103 GLY A C 1
ATOM 779 O O . GLY A 1 105 ? 41.675 53.240 48.646 1.00 22.13 103 GLY A O 1
ATOM 780 N N . ALA A 1 106 ? 39.702 53.066 49.712 1.00 19.53 104 ALA A N 1
ATOM 781 C CA . ALA A 1 106 ? 39.904 51.678 50.131 1.00 19.33 104 ALA A CA 1
ATOM 782 C C . ALA A 1 106 ? 39.990 50.708 48.952 1.00 19.77 104 ALA A C 1
ATOM 783 O O . ALA A 1 106 ? 40.860 49.841 48.919 1.00 19.57 104 ALA A O 1
ATOM 785 N N . ILE A 1 107 ? 39.084 50.846 47.987 1.00 20.37 105 ILE A N 1
ATOM 786 C CA . ILE A 1 107 ? 39.091 49.974 46.812 1.00 19.30 105 ILE A CA 1
ATOM 787 C C . ILE A 1 107 ? 40.375 50.183 45.999 1.00 20.44 105 ILE A C 1
ATOM 788 O O . ILE A 1 107 ? 40.968 49.226 45.496 1.00 20.15 105 ILE A O 1
ATOM 793 N N . SER A 1 108 ? 40.805 51.434 45.877 1.00 20.00 106 SER A N 1
ATOM 794 C CA . SER A 1 108 ? 42.026 51.749 45.146 1.00 21.48 106 SER A CA 1
ATOM 795 C C . SER A 1 108 ? 43.241 51.084 45.787 1.00 22.83 106 SER A C 1
ATOM 796 O O . SER A 1 108 ? 44.041 50.425 45.120 1.00 23.14 106 SER A O 1
ATOM 799 N N . GLU A 1 109 ? 43.373 51.263 47.094 1.00 23.21 107 GLU A N 1
ATOM 800 C CA . GLU A 1 109 ? 44.492 50.705 47.832 1.00 23.52 107 GLU A CA 1
ATOM 801 C C . GLU A 1 109 ? 44.435 49.180 47.824 1.00 23.91 107 GLU A C 1
ATOM 802 O O . GLU A 1 109 ? 45.460 48.525 47.644 1.00 24.52 107 GLU A O 1
ATOM 808 N N . ALA A 1 110 ? 43.240 48.620 48.011 1.00 22.95 108 ALA A N 1
ATOM 809 C CA . ALA A 1 110 ? 43.065 47.166 48.004 1.00 23.24 108 ALA A CA 1
ATOM 810 C C . ALA A 1 110 ? 43.416 46.588 46.624 1.00 24.73 108 ALA A C 1
ATOM 811 O O . ALA A 1 110 ? 43.926 45.474 46.510 1.00 23.92 108 ALA A O 1
ATOM 813 N N . ASP A 1 111 ? 43.148 47.356 45.573 1.00 26.07 109 ASP A N 1
ATOM 814 C CA . ASP A 1 111 ? 43.448 46.912 44.215 1.00 27.40 109 ASP A CA 1
ATOM 815 C C . ASP A 1 111 ? 44.951 46.626 44.074 1.00 28.86 109 ASP A C 1
ATOM 816 O O . ASP A 1 111 ? 45.352 45.571 43.578 1.00 29.30 109 ASP A O 1
ATOM 821 N N . ARG A 1 112 ? 45.786 47.553 44.529 1.00 29.77 110 ARG A N 1
ATOM 822 C CA . ARG A 1 112 ? 47.222 47.349 44.429 1.00 31.41 110 ARG A CA 1
ATOM 823 C C . ARG A 1 112 ? 47.673 46.174 45.298 1.00 32.22 110 ARG A C 1
ATOM 824 O O . ARG A 1 112 ? 48.442 45.330 44.851 1.00 33.05 110 ARG A O 1
ATOM 832 N N . HIS A 1 113 ? 47.186 46.113 46.535 1.00 33.13 111 HIS A N 1
ATOM 833 C CA . HIS A 1 113 ? 47.558 45.034 47.454 1.00 35.74 111 HIS A CA 1
ATOM 834 C C . HIS A 1 113 ? 47.119 43.633 47.017 1.00 36.28 111 HIS A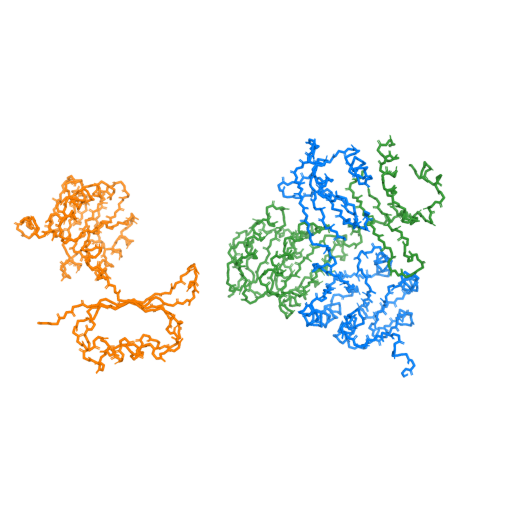 C 1
ATOM 835 O O . HIS A 1 113 ? 47.880 42.671 47.158 1.00 35.71 111 HIS A O 1
ATOM 842 N N . ASN A 1 114 ? 45.900 43.513 46.491 1.00 35.99 112 ASN A N 1
ATOM 843 C CA . ASN A 1 114 ? 45.392 42.214 46.057 1.00 37.38 112 ASN A CA 1
ATOM 844 C C . ASN A 1 114 ? 46.235 41.641 44.941 1.00 40.79 112 ASN A C 1
ATOM 845 O O . ASN A 1 114 ? 46.404 40.426 44.829 1.00 42.16 112 ASN A O 1
ATOM 850 N N . LEU A 1 115 ? 46.760 42.539 44.118 1.00 45.11 113 LEU A N 1
ATOM 851 C CA . LEU A 1 115 ? 47.605 42.175 42.997 1.00 49.10 113 LEU A CA 1
ATOM 852 C C . LEU A 1 115 ? 48.782 41.376 43.561 1.00 52.13 113 LEU A C 1
ATOM 853 O O . LEU A 1 115 ? 49.263 40.420 42.949 1.00 50.90 113 LEU A O 1
ATOM 858 N N . ARG A 1 116 ? 49.211 41.759 44.757 1.00 56.00 114 ARG A N 1
ATOM 859 C CA . ARG A 1 116 ? 50.334 41.108 45.411 1.00 59.89 114 ARG A CA 1
ATOM 860 C C . ARG A 1 116 ? 49.998 39.932 46.336 1.00 60.95 114 ARG A C 1
ATOM 861 O O . ARG A 1 116 ? 50.427 39.903 47.496 1.00 62.34 114 ARG A O 1
ATOM 869 N N . GLY A 1 117 ? 49.230 38.970 45.828 1.00 60.82 115 GLY A N 1
ATOM 870 C CA . GLY A 1 117 ? 48.901 37.789 46.614 1.00 59.97 115 GLY A CA 1
ATOM 871 C C . GLY A 1 117 ? 47.859 37.873 47.718 1.00 59.33 115 GLY A C 1
ATOM 872 O O . GLY A 1 117 ? 46.839 37.182 47.658 1.00 61.00 115 GLY A O 1
ATOM 873 N N . GLU A 1 118 ? 48.108 38.687 48.739 1.00 57.14 116 GLU A N 1
ATOM 874 C CA . GLU A 1 118 ? 47.153 38.807 49.834 1.00 55.22 116 GLU A CA 1
ATOM 875 C C . GLU A 1 118 ? 45.843 39.351 49.280 1.00 51.34 116 GLU A C 1
ATOM 876 O O . GLU A 1 118 ? 45.826 39.988 48.229 1.00 51.84 116 GLU A O 1
ATOM 882 N N . ARG A 1 119 ? 44.751 39.100 49.992 1.00 46.89 117 ARG A N 1
ATOM 883 C CA . ARG A 1 119 ? 43.433 39.553 49.568 1.00 41.83 117 ARG A CA 1
ATOM 884 C C . ARG A 1 119 ? 42.771 40.457 50.604 1.00 38.80 117 ARG A C 1
ATOM 885 O O . ARG A 1 119 ? 42.825 40.191 51.807 1.00 37.95 117 ARG A O 1
ATOM 893 N N . ILE A 1 120 ? 42.147 41.527 50.126 1.00 33.59 118 ILE A N 1
ATOM 894 C CA . ILE A 1 120 ? 41.459 42.471 50.991 1.00 28.99 118 ILE A CA 1
ATOM 895 C C . ILE A 1 120 ? 40.260 42.980 50.229 1.00 27.01 118 ILE A C 1
ATOM 896 O O . ILE A 1 120 ? 40.377 43.360 49.070 1.00 28.57 118 ILE A O 1
ATOM 901 N N . SER A 1 121 ? 39.101 42.979 50.867 1.00 25.54 119 SER A N 1
ATOM 902 C CA . SER A 1 121 ? 37.902 43.477 50.207 1.00 25.56 119 SER A CA 1
ATOM 903 C C . SER A 1 121 ? 37.260 44.608 51.018 1.00 23.63 119 SER A C 1
ATOM 904 O O . SER A 1 121 ? 37.517 44.754 52.216 1.00 22.64 119 SER A O 1
ATOM 907 N N . VAL A 1 122 ? 36.437 45.409 50.347 1.00 21.35 120 VAL A N 1
ATOM 908 C CA . VAL A 1 122 ? 35.786 46.552 50.962 1.00 20.37 120 VAL A CA 1
ATOM 909 C C . VAL A 1 122 ? 34.281 46.386 50.939 1.00 22.58 120 VAL A C 1
ATOM 910 O O . VAL A 1 122 ? 33.665 46.469 49.878 1.00 23.10 120 VAL A O 1
ATOM 914 N N . ASP A 1 123 ? 33.697 46.140 52.110 1.00 23.39 121 ASP A N 1
ATOM 915 C CA . ASP A 1 123 ? 32.260 45.946 52.249 1.00 24.24 121 ASP A CA 1
ATOM 916 C C . ASP A 1 123 ? 31.648 47.172 52.894 1.00 24.34 121 ASP A C 1
ATOM 917 O O . ASP A 1 123 ? 32.187 47.700 53.863 1.00 25.50 121 ASP A O 1
ATOM 922 N N . THR A 1 124 ? 30.512 47.615 52.368 1.00 23.78 122 THR A N 1
ATOM 923 C CA . THR A 1 124 ? 29.874 48.825 52.875 1.00 24.08 122 THR A CA 1
ATOM 924 C C . THR A 1 124 ? 28.365 48.721 53.037 1.00 24.50 122 THR A C 1
ATOM 925 O O . THR A 1 124 ? 27.720 47.839 52.468 1.00 24.57 122 THR A O 1
ATOM 929 N N . MET A 1 125 ? 27.814 49.636 53.824 1.00 22.88 123 MET A N 1
ATOM 930 C CA . MET A 1 125 ? 26.376 49.723 54.000 1.00 23.36 123 MET A CA 1
ATOM 931 C C . MET A 1 125 ? 26.030 51.115 54.481 1.00 23.76 123 MET A C 1
ATOM 932 O O . MET A 1 125 ? 26.496 51.544 55.536 1.00 24.02 123 MET A O 1
ATOM 937 N N . PRO A 1 126 ? 25.247 51.864 53.684 1.00 23.38 124 PRO A N 1
ATOM 938 C CA . PRO A 1 126 ? 24.862 53.213 54.103 1.00 22.90 124 PRO A CA 1
ATOM 939 C C . PRO A 1 126 ? 23.768 53.042 55.154 1.00 24.07 124 PRO A C 1
ATOM 940 O O . PRO A 1 126 ? 22.800 52.308 54.939 1.00 25.15 124 PRO A O 1
ATOM 944 N N . VAL A 1 127 ? 23.933 53.690 56.300 1.00 23.50 125 VAL A N 1
ATOM 945 C CA . VAL A 1 127 ? 22.957 53.568 57.374 1.00 24.44 125 VAL A CA 1
ATOM 946 C C . VAL A 1 127 ? 23.024 54.804 58.235 1.00 24.97 125 VAL A C 1
ATOM 947 O O . VAL A 1 127 ? 24.098 55.351 58.461 1.00 26.73 125 VAL A O 1
ATOM 951 N N . VAL A 1 128 ? 21.880 55.262 58.708 1.00 24.36 126 VAL A N 1
ATOM 952 C CA . VAL A 1 128 ? 21.882 56.441 59.544 1.00 25.38 126 VAL A CA 1
ATOM 953 C C . VAL A 1 128 ? 20.937 56.248 60.715 1.00 25.64 126 VAL A C 1
ATOM 954 O O . VAL A 1 128 ? 20.168 55.285 60.746 1.00 25.98 126 VAL A O 1
ATOM 958 N N . GLY A 1 129 ? 21.004 57.167 61.674 1.00 26.72 127 GLY A N 1
ATOM 959 C CA . GLY A 1 129 ? 20.187 57.066 62.870 1.00 26.95 127 GLY A CA 1
ATOM 960 C C . GLY A 1 129 ? 21.087 56.518 63.960 1.00 27.56 127 GLY A C 1
ATOM 961 O O . GLY A 1 129 ? 21.795 55.530 63.744 1.00 26.76 127 GLY A O 1
ATOM 962 N N . GLU A 1 130 ? 21.073 57.146 65.129 1.00 29.11 128 GLU A N 1
ATOM 963 C CA . GLU A 1 130 ? 21.938 56.698 66.211 1.00 29.81 128 GLU A CA 1
ATOM 964 C C . GLU A 1 130 ? 21.832 55.221 66.541 1.00 30.57 128 GLU A C 1
ATOM 965 O O . GLU A 1 130 ? 22.829 54.510 66.524 1.00 32.53 128 GLU A O 1
ATOM 971 N N . GLU A 1 131 ? 20.630 54.752 66.848 1.00 31.29 129 GLU A N 1
ATOM 972 C CA . GLU A 1 131 ? 20.454 53.349 67.203 1.00 32.45 129 GLU A CA 1
ATOM 973 C C . GLU A 1 131 ? 20.768 52.382 66.070 1.00 30.56 129 GLU A C 1
ATOM 974 O O . GLU A 1 131 ? 21.369 51.324 66.297 1.00 30.48 129 GLU A O 1
ATOM 980 N N . GLU A 1 132 ? 20.352 52.736 64.855 1.00 27.69 130 GLU A N 1
ATOM 981 C CA . GLU A 1 132 ? 20.595 51.882 63.699 1.00 26.54 130 GLU A CA 1
ATOM 982 C C . GLU A 1 132 ? 22.091 51.743 63.451 1.00 24.83 130 GLU A C 1
ATOM 983 O O . GLU A 1 132 ? 22.586 50.644 63.192 1.00 23.31 130 GLU A O 1
ATOM 989 N N . ILE A 1 133 ? 22.806 52.864 63.523 1.00 23.02 131 ILE A N 1
ATOM 990 C CA . ILE A 1 133 ? 24.248 52.848 63.315 1.00 22.98 131 ILE A CA 1
ATOM 991 C C . ILE A 1 133 ? 24.920 52.067 64.450 1.00 23.48 131 ILE A C 1
ATOM 992 O O . ILE A 1 133 ? 25.826 51.266 64.208 1.00 22.96 131 ILE A O 1
ATOM 997 N N . ALA A 1 134 ? 24.465 52.296 65.681 1.00 23.62 132 ALA A N 1
ATOM 998 C CA . ALA A 1 134 ? 25.014 51.619 66.855 1.00 24.05 132 ALA A CA 1
ATOM 999 C C . ALA A 1 134 ? 24.866 50.108 66.716 1.00 25.18 132 ALA A C 1
ATOM 1000 O O . ALA A 1 134 ? 25.799 49.348 66.965 1.00 26.65 132 ALA A O 1
ATOM 1002 N N . GLU A 1 135 ? 23.680 49.678 66.315 1.00 25.67 133 GLU A N 1
ATOM 1003 C CA . GLU A 1 135 ? 23.398 48.267 66.133 1.00 27.07 133 GLU A CA 1
ATOM 1004 C C . GLU A 1 135 ? 24.325 47.657 65.071 1.00 26.95 133 GLU A C 1
ATOM 1005 O O . GLU A 1 135 ? 24.863 46.563 65.256 1.00 26.23 133 GLU A O 1
ATOM 1011 N N . ALA A 1 136 ? 24.520 48.376 63.967 1.00 26.36 134 ALA A N 1
ATOM 1012 C CA . ALA A 1 136 ? 25.372 47.901 62.882 1.00 25.81 134 ALA A CA 1
ATOM 1013 C C . ALA A 1 136 ? 26.829 47.858 63.305 1.00 25.23 134 ALA A C 1
ATOM 1014 O O . ALA A 1 136 ? 27.575 46.974 62.881 1.00 25.72 134 ALA A O 1
ATOM 1016 N N . VAL A 1 137 ? 27.243 48.813 64.132 1.00 24.96 135 VAL A N 1
ATOM 1017 C CA . VAL A 1 137 ? 28.626 48.832 64.595 1.00 25.61 135 VAL A CA 1
ATOM 1018 C C . VAL A 1 137 ? 28.856 47.600 65.464 1.00 26.02 135 VAL A C 1
ATOM 1019 O O . VAL A 1 137 ? 29.899 46.956 65.379 1.00 26.75 135 VAL A O 1
ATOM 1023 N N . LYS A 1 138 ? 27.872 47.268 66.291 1.00 26.79 136 LYS A N 1
ATOM 1024 C CA . LYS A 1 138 ? 27.977 46.099 67.161 1.00 28.35 136 LYS A CA 1
ATOM 1025 C C . LYS A 1 138 ? 28.138 44.850 66.307 1.00 28.66 136 LYS A C 1
ATOM 1026 O O . LYS A 1 138 ? 29.030 44.033 66.541 1.00 30.25 136 LYS A O 1
ATOM 1032 N N . ALA A 1 139 ? 27.280 44.725 65.299 1.00 28.67 137 ALA A N 1
ATOM 1033 C CA . ALA A 1 139 ? 27.287 43.573 64.400 1.00 27.53 137 ALA A CA 1
ATOM 1034 C C . ALA A 1 139 ? 28.619 43.293 63.688 1.00 26.80 137 ALA A C 1
ATOM 1035 O O . ALA A 1 139 ? 28.881 42.158 63.291 1.00 27.36 137 ALA A O 1
ATOM 1037 N N . VAL A 1 140 ? 29.460 44.310 63.525 1.00 24.79 138 VAL A N 1
ATOM 1038 C CA . VAL A 1 140 ? 30.740 44.120 62.841 1.00 24.36 138 VAL A CA 1
ATOM 1039 C C . VAL A 1 140 ? 31.614 43.111 63.573 1.00 26.41 138 VAL A C 1
ATOM 1040 O O . VAL A 1 140 ? 32.428 42.419 62.958 1.00 26.58 138 VAL A O 1
ATOM 1044 N N . SER A 1 141 ? 31.441 43.011 64.886 1.00 27.93 139 SER A N 1
ATOM 1045 C CA . SER A 1 141 ? 32.245 42.076 65.666 1.00 30.19 139 SER A CA 1
ATOM 1046 C C . SER A 1 141 ? 31.908 40.611 65.361 1.00 31.97 139 SER A C 1
ATOM 1047 O O . SER A 1 141 ? 32.715 39.717 65.623 1.00 33.72 139 SER A O 1
ATOM 1050 N N . ARG A 1 142 ? 30.726 40.373 64.797 1.00 32.86 140 ARG A N 1
ATOM 1051 C CA . ARG A 1 142 ? 30.285 39.018 64.465 1.00 34.67 140 ARG A CA 1
ATOM 1052 C C . ARG A 1 142 ? 30.567 38.666 62.998 1.00 34.72 140 ARG A C 1
ATOM 1053 O O . ARG A 1 142 ? 30.302 37.543 62.562 1.00 35.81 140 ARG A O 1
ATOM 1061 N N . LEU A 1 143 ? 31.101 39.625 62.241 1.00 33.53 141 LEU A N 1
ATOM 1062 C CA . LEU A 1 143 ? 31.405 39.404 60.827 1.00 31.38 141 LEU A CA 1
ATOM 1063 C C . LEU A 1 143 ? 32.738 38.709 60.591 1.00 31.31 141 LEU A C 1
ATOM 1064 O O . LEU A 1 143 ? 33.785 39.160 61.055 1.00 31.36 141 LEU A O 1
ATOM 1069 N N . HIS A 1 144 ? 32.689 37.623 59.834 1.00 31.31 142 HIS A N 1
ATOM 1070 C CA . HIS A 1 144 ? 33.877 36.841 59.507 1.00 30.98 142 HIS A CA 1
ATOM 1071 C C . HIS A 1 144 ? 34.881 37.633 58.667 1.00 30.00 142 HIS A C 1
ATOM 1072 O O . HIS A 1 144 ? 34.527 38.224 57.647 1.00 29.46 142 HIS A O 1
ATOM 1079 N N . ARG A 1 145 ? 36.131 37.640 59.117 1.00 28.97 143 ARG A N 1
ATOM 1080 C CA . ARG A 1 145 ? 37.222 38.312 58.419 1.00 28.46 143 ARG A CA 1
ATOM 1081 C C . ARG A 1 145 ? 37.242 39.831 58.484 1.00 27.54 143 ARG A C 1
ATOM 1082 O O . ARG A 1 145 ? 38.099 40.455 57.859 1.00 27.89 143 ARG A O 1
ATOM 1090 N N . ALA A 1 146 ? 36.314 40.428 59.230 1.00 26.31 144 ALA A N 1
ATOM 1091 C CA . ALA A 1 146 ? 36.287 41.885 59.373 1.00 26.62 144 ALA A CA 1
ATOM 1092 C C . ALA A 1 146 ? 37.447 42.297 60.294 1.00 27.77 144 ALA A C 1
ATOM 1093 O O . ALA A 1 146 ? 37.679 41.669 61.334 1.00 28.97 144 ALA A O 1
ATOM 1095 N N . GLU A 1 147 ? 38.178 43.344 59.920 1.00 27.35 145 GLU A N 1
ATOM 1096 C CA . GLU A 1 147 ? 39.308 43.783 60.734 1.00 26.84 145 GLU A CA 1
ATOM 1097 C C . GLU A 1 147 ? 39.339 45.269 61.042 1.00 25.04 145 GLU A C 1
ATOM 1098 O O . GLU A 1 147 ? 39.873 45.682 62.067 1.00 24.52 145 GLU A O 1
ATOM 1104 N N . VAL A 1 148 ? 38.786 46.073 60.144 1.00 23.74 146 VAL A N 1
ATOM 1105 C CA . VAL A 1 148 ? 38.767 47.510 60.344 1.00 23.31 146 VAL A CA 1
ATOM 1106 C C . VAL A 1 148 ? 37.429 48.063 59.917 1.00 21.90 146 VAL A C 1
ATOM 1107 O O . VAL A 1 148 ? 36.877 47.647 58.902 1.00 22.57 146 VAL A O 1
ATOM 1111 N N . LEU A 1 149 ? 36.910 48.987 60.716 1.00 21.03 147 LEU A N 1
ATOM 1112 C CA . LEU A 1 149 ? 35.651 49.645 60.433 1.00 19.87 147 LEU A CA 1
ATOM 1113 C C . LEU A 1 149 ? 35.913 51.130 60.273 1.00 21.26 147 LEU A C 1
ATOM 1114 O O . LEU A 1 149 ? 36.591 51.742 61.107 1.00 20.25 147 LEU A O 1
ATOM 1119 N N . VAL A 1 150 ? 35.397 51.707 59.193 1.00 19.07 148 VAL A N 1
ATOM 1120 C CA . VAL A 1 150 ? 35.539 53.138 58.992 1.00 19.13 148 VAL A CA 1
ATOM 1121 C C . VAL A 1 150 ? 34.131 53.722 59.133 1.00 20.02 148 VAL A C 1
ATOM 1122 O O . VAL A 1 150 ? 33.195 53.260 58.475 1.00 20.41 148 VAL A O 1
ATOM 1126 N N . LEU A 1 151 ? 33.986 54.708 60.016 1.00 20.17 149 LEU A N 1
ATOM 1127 C CA . LEU A 1 151 ? 32.709 55.378 60.236 1.00 20.04 149 LEU A CA 1
ATOM 1128 C C . LEU A 1 151 ? 32.752 56.701 59.481 1.00 21.55 149 LEU A C 1
ATOM 1129 O O . LEU A 1 151 ? 33.556 57.597 59.794 1.00 18.63 149 LEU A O 1
ATOM 1134 N N . ALA A 1 152 ? 31.881 56.801 58.479 1.00 21.19 150 ALA A N 1
ATOM 1135 C CA . ALA A 1 152 ? 31.807 57.967 57.613 1.00 21.11 150 ALA A CA 1
ATOM 1136 C C . ALA A 1 152 ? 30.475 58.671 57.734 1.00 21.87 150 ALA A C 1
ATOM 1137 O O . ALA A 1 152 ? 29.458 58.155 57.283 1.00 23.08 150 ALA A O 1
ATOM 1139 N N . GLY A 1 153 ? 30.495 59.856 58.334 1.00 22.31 151 GLY A N 1
ATOM 1140 C CA . GLY A 1 153 ? 29.289 60.642 58.503 1.00 23.00 151 GLY A CA 1
ATOM 1141 C C . GLY A 1 153 ? 29.654 62.031 58.991 1.00 24.33 151 GLY A C 1
ATOM 1142 O O . GLY A 1 153 ? 30.834 62.319 59.217 1.00 25.63 151 GLY A O 1
ATOM 1143 N N . GLY A 1 154 ? 28.648 62.886 59.164 1.00 24.86 152 GLY A N 1
ATOM 1144 C CA . GLY A 1 154 ? 28.897 64.241 59.629 1.00 24.78 152 GLY A CA 1
ATOM 1145 C C . GLY A 1 154 ? 28.844 64.390 61.144 1.00 24.52 152 GLY A C 1
ATOM 1146 O O . GLY A 1 154 ? 29.494 65.270 61.714 1.00 24.12 152 GLY A O 1
ATOM 1147 N N . ILE A 1 155 ? 28.061 63.538 61.800 1.00 24.83 153 ILE A N 1
ATOM 1148 C CA . ILE A 1 155 ? 27.944 63.576 63.257 1.00 25.17 153 ILE A CA 1
ATOM 1149 C C . ILE A 1 155 ? 27.480 62.224 63.811 1.00 24.00 153 ILE A C 1
ATOM 1150 O O . ILE A 1 155 ? 26.542 61.620 63.298 1.00 25.37 153 ILE A O 1
ATOM 1155 N N . MET A 1 156 ? 28.174 61.737 64.837 1.00 22.79 154 MET A N 1
ATOM 1156 C CA . MET A 1 156 ? 27.851 60.455 65.463 1.00 22.27 154 MET A CA 1
ATOM 1157 C C . MET A 1 156 ? 28.264 60.488 66.932 1.00 23.21 154 MET A C 1
ATOM 1158 O O . MET A 1 156 ? 29.307 61.044 67.278 1.00 24.90 154 MET A O 1
ATOM 1163 N N . GLY A 1 157 ? 27.451 59.880 67.788 1.00 23.61 155 GLY A N 1
ATOM 1164 C CA . GLY A 1 157 ? 27.757 59.836 69.207 1.00 24.73 155 GLY A CA 1
ATOM 1165 C C . GLY A 1 157 ? 26.798 58.910 69.927 1.00 25.29 155 GLY A C 1
ATOM 1166 O O . GLY A 1 157 ? 26.365 57.899 69.366 1.00 26.04 155 GLY A O 1
ATOM 1167 N N . GLY A 1 158 ? 26.462 59.255 71.168 1.00 25.53 156 GLY A N 1
ATOM 1168 C CA . GLY A 1 158 ? 25.538 58.448 71.944 1.00 23.67 156 GLY A CA 1
ATOM 1169 C C . GLY A 1 158 ? 25.868 56.972 71.942 1.00 24.89 156 GLY A C 1
ATOM 1170 O O . GLY A 1 158 ? 27.004 56.583 72.230 1.00 25.17 156 GLY A O 1
ATOM 1171 N N . LYS A 1 159 ? 24.873 56.149 71.618 1.00 24.98 157 LYS A N 1
ATOM 1172 C CA . LYS A 1 159 ? 25.040 54.700 71.574 1.00 25.57 157 LYS A CA 1
ATOM 1173 C C . LYS A 1 159 ? 26.163 54.254 70.649 1.00 24.97 157 LYS A C 1
ATOM 1174 O O . LYS A 1 159 ? 26.841 53.270 70.925 1.00 26.00 157 LYS A O 1
ATOM 1180 N N . ILE A 1 160 ? 26.351 54.965 69.541 1.00 25.02 158 ILE A N 1
ATOM 1181 C CA . ILE A 1 160 ? 27.392 54.604 68.587 1.00 23.08 158 ILE A CA 1
ATOM 1182 C C . ILE A 1 160 ? 28.756 54.629 69.265 1.00 23.93 158 ILE A C 1
ATOM 1183 O O . ILE A 1 160 ? 29.568 53.722 69.098 1.00 24.58 158 ILE A O 1
ATOM 1188 N N . THR A 1 161 ? 29.002 55.682 70.029 1.00 25.27 159 THR A N 1
ATOM 1189 C CA . THR A 1 161 ? 30.258 55.828 70.737 1.00 26.48 159 THR A CA 1
ATOM 1190 C C . THR A 1 161 ? 30.455 54.637 71.660 1.00 27.41 159 THR A C 1
ATOM 1191 O O . THR A 1 161 ? 31.557 54.093 71.761 1.00 27.24 159 THR A O 1
ATOM 1195 N N . GLU A 1 162 ? 29.383 54.215 72.323 1.00 27.68 160 GLU A N 1
ATOM 1196 C CA . GLU A 1 162 ? 29.490 53.076 73.219 1.00 28.84 160 GLU A CA 1
ATOM 1197 C C . GLU A 1 162 ? 29.850 51.798 72.490 1.00 27.62 160 GLU A C 1
ATOM 1198 O O . GLU A 1 162 ? 30.738 51.067 72.927 1.00 27.12 160 GLU A O 1
ATOM 1204 N N . GLU A 1 163 ? 29.173 51.529 71.377 1.00 26.21 161 GLU A N 1
ATOM 1205 C CA . GLU A 1 163 ? 29.473 50.330 70.604 1.00 25.75 161 GLU A CA 1
ATOM 1206 C C . GLU A 1 163 ? 30.891 50.391 70.028 1.00 25.32 161 GLU A C 1
ATOM 1207 O O . GLU A 1 163 ? 31.514 49.353 69.811 1.00 24.36 161 GLU A O 1
ATOM 1213 N N . VAL A 1 164 ? 31.395 51.603 69.776 1.00 24.33 162 VAL A N 1
ATOM 1214 C CA . VAL A 1 164 ? 32.751 51.760 69.247 1.00 23.48 162 VAL A CA 1
ATOM 1215 C C . VAL A 1 164 ? 33.744 51.359 70.341 1.00 24.08 162 VAL A C 1
ATOM 1216 O O . VAL A 1 164 ? 34.724 50.661 70.067 1.00 24.80 162 VAL A O 1
ATOM 1220 N N . LYS A 1 165 ? 33.484 51.791 71.576 1.00 23.39 163 LYS A N 1
ATOM 1221 C CA . LYS A 1 165 ? 34.353 51.435 72.700 1.00 23.91 163 LYS A CA 1
ATOM 1222 C C . LYS A 1 165 ? 34.407 49.918 72.813 1.00 23.81 163 LYS A C 1
ATOM 1223 O O . LYS A 1 165 ? 35.481 49.328 72.950 1.00 23.55 163 LYS A O 1
ATOM 1229 N N . LYS A 1 166 ? 33.231 49.296 72.743 1.00 25.10 164 LYS A N 1
ATOM 1230 C CA . LYS A 1 166 ? 33.106 47.845 72.858 1.00 26.92 164 LYS A CA 1
ATOM 1231 C C . LYS A 1 166 ? 33.791 47.058 71.756 1.00 27.32 164 LYS A C 1
ATOM 1232 O O . LYS A 1 166 ? 34.198 45.922 71.969 1.00 28.26 164 LYS A O 1
ATOM 1238 N N . LEU A 1 167 ? 33.912 47.647 70.574 1.00 27.86 165 LEU A N 1
ATOM 1239 C CA . LEU A 1 167 ? 34.557 46.959 69.462 1.00 28.45 165 LEU A CA 1
ATOM 1240 C C . LEU A 1 167 ? 36.033 46.730 69.784 1.00 28.93 165 LEU A C 1
ATOM 1241 O O . LEU A 1 167 ? 36.662 45.811 69.270 1.00 27.91 165 LEU A O 1
ATOM 1246 N N . ARG A 1 168 ? 36.578 47.568 70.656 1.00 30.43 166 ARG A N 1
ATOM 1247 C CA . ARG A 1 168 ? 37.975 47.451 71.044 1.00 31.71 166 ARG A CA 1
ATOM 1248 C C . ARG A 1 168 ? 38.256 46.111 71.720 1.00 33.79 166 ARG A C 1
ATOM 1249 O O . ARG A 1 168 ? 39.363 45.585 71.630 1.00 34.51 166 ARG A O 1
ATOM 1257 N N . LYS A 1 169 ? 37.254 45.541 72.382 1.00 34.77 167 LYS A N 1
ATOM 1258 C CA . LYS A 1 169 ? 37.475 44.272 73.054 1.00 35.04 167 LYS A CA 1
ATOM 1259 C C . LYS A 1 169 ? 37.429 43.075 72.114 1.00 34.25 167 LYS A C 1
ATOM 1260 O O . LYS A 1 169 ? 37.749 41.961 72.520 1.00 34.17 167 LYS A O 1
ATOM 1266 N N . SER A 1 170 ? 37.038 43.287 70.859 1.00 32.17 168 SER A N 1
ATOM 1267 C CA . SER A 1 170 ? 37.030 42.179 69.911 1.00 30.85 168 SER A CA 1
ATOM 1268 C C . SER A 1 170 ? 38.191 42.342 68.931 1.00 28.97 168 SER A C 1
ATOM 1269 O O . SER A 1 170 ? 38.386 41.525 68.040 1.00 29.57 168 SER A O 1
ATOM 1272 N N . GLY A 1 171 ? 38.971 43.404 69.112 1.00 26.85 169 GLY A N 1
ATOM 1273 C CA . GLY A 1 171 ? 40.120 43.630 68.257 1.00 25.85 169 GLY A CA 1
ATOM 1274 C C . GLY A 1 171 ? 39.861 44.311 66.924 1.00 25.83 169 GLY A C 1
ATOM 1275 O O . GLY A 1 171 ? 40.766 44.398 66.100 1.00 26.95 169 GLY A O 1
ATOM 1276 N N . ILE A 1 172 ? 38.640 44.790 66.703 1.00 24.93 170 ILE A N 1
ATOM 1277 C CA . ILE A 1 172 ? 38.303 45.464 65.450 1.00 23.93 170 ILE A CA 1
ATOM 1278 C C . ILE A 1 172 ? 38.784 46.908 65.538 1.00 22.27 170 ILE A C 1
ATOM 1279 O O . ILE A 1 172 ? 38.418 47.617 66.467 1.00 20.91 170 ILE A O 1
ATOM 1284 N N . ARG A 1 173 ? 39.597 47.347 64.582 1.00 21.17 171 ARG A N 1
ATOM 1285 C CA . ARG A 1 173 ? 40.076 48.727 64.608 1.00 21.63 171 ARG A CA 1
ATOM 1286 C C . ARG A 1 173 ? 38.991 49.633 64.023 1.00 22.49 171 ARG A C 1
ATOM 1287 O O . ARG A 1 173 ? 38.181 49.189 63.205 1.00 23.65 171 ARG A O 1
ATOM 1295 N N . VAL A 1 174 ? 38.967 50.895 64.454 1.00 20.96 172 VAL A N 1
ATOM 1296 C CA . VAL A 1 174 ? 37.970 51.852 63.981 1.00 19.92 172 VAL A CA 1
ATOM 1297 C C . VAL A 1 174 ? 38.612 53.163 63.545 1.00 21.88 172 VAL A C 1
ATOM 1298 O O . VAL A 1 174 ? 39.403 53.760 64.282 1.00 20.78 172 VAL A O 1
ATOM 1302 N N . ILE A 1 175 ? 38.281 53.600 62.337 1.00 20.92 173 ILE A N 1
ATOM 1303 C CA . ILE A 1 175 ? 38.797 54.855 61.822 1.00 19.16 173 ILE A CA 1
ATOM 1304 C C . ILE A 1 175 ? 37.576 55.730 61.653 1.00 21.13 173 ILE A C 1
ATOM 1305 O O . ILE A 1 175 ? 36.562 55.283 61.120 1.00 21.26 173 ILE A O 1
ATOM 1310 N N . SER A 1 176 ? 37.665 56.969 62.113 1.00 21.39 174 SER A N 1
ATOM 1311 C CA . SER A 1 176 ? 36.553 57.893 61.998 1.00 21.36 174 SER A CA 1
ATOM 1312 C C . SER A 1 176 ? 36.972 59.117 61.202 1.00 22.10 174 SER A C 1
ATOM 1313 O O . SER A 1 176 ? 38.140 59.507 61.231 1.00 21.60 174 SER A O 1
ATOM 1316 N N . LEU A 1 177 ? 36.021 59.714 60.486 1.00 20.92 175 LEU A N 1
ATOM 1317 C CA . LEU A 1 177 ? 36.294 60.935 59.736 1.00 21.53 175 LEU A CA 1
ATOM 1318 C C . LEU A 1 177 ? 36.215 62.066 60.761 1.00 21.71 175 LEU A C 1
ATOM 1319 O O . LEU A 1 177 ? 35.769 61.849 61.890 1.00 22.90 175 LEU A O 1
ATOM 1324 N N . SER A 1 178 ? 36.649 63.262 60.385 1.00 22.77 176 SER A N 1
ATOM 1325 C CA . SER A 1 178 ? 36.586 64.392 61.302 1.00 24.67 176 SER A CA 1
ATOM 1326 C C . SER A 1 178 ? 35.161 64.901 61.370 1.00 25.02 176 SER A C 1
ATOM 1327 O O . SER A 1 178 ? 34.832 65.925 60.785 1.00 27.43 176 SER A O 1
ATOM 1330 N N . MET A 1 179 ? 34.320 64.179 62.098 1.00 24.54 177 MET A N 1
ATOM 1331 C CA . MET A 1 179 ? 32.918 64.533 62.244 1.00 23.62 177 MET A CA 1
ATOM 1332 C C . MET A 1 179 ? 32.637 65.140 63.619 1.00 24.59 177 MET A C 1
ATOM 1333 O O . MET A 1 179 ? 33.530 65.245 64.464 1.00 24.74 177 MET A O 1
ATOM 1338 N N . PHE A 1 180 ? 31.387 65.544 63.831 1.00 24.71 178 PHE A N 1
ATOM 1339 C CA . PHE A 1 180 ? 30.956 66.090 65.117 1.00 24.14 178 PHE A CA 1
ATOM 1340 C C . PHE A 1 180 ? 30.552 64.888 65.952 1.00 23.62 178 PHE A C 1
ATOM 1341 O O . PHE A 1 180 ? 30.465 63.771 65.432 1.00 23.17 178 PHE A O 1
ATOM 1349 N N . GLY A 1 181 ? 30.299 65.116 67.236 1.00 22.71 179 GLY A N 1
ATOM 1350 C CA . GLY A 1 181 ? 29.896 64.026 68.102 1.00 23.33 179 GLY A CA 1
ATOM 1351 C C . GLY A 1 181 ? 31.088 63.432 68.811 1.00 23.26 179 GLY A C 1
ATOM 1352 O O . GLY A 1 181 ? 32.224 63.808 68.534 1.00 23.24 179 GLY A O 1
ATOM 1353 N N . SER A 1 182 ? 30.835 62.495 69.715 1.00 23.95 180 SER A N 1
ATOM 1354 C CA . SER A 1 182 ? 31.909 61.869 70.484 1.00 24.67 180 SER A CA 1
ATOM 1355 C C . SER A 1 182 ? 32.610 60.680 69.830 1.00 25.12 180 SER A C 1
ATOM 1356 O O . SER A 1 182 ? 33.653 60.243 70.309 1.00 26.59 180 SER A O 1
ATOM 1359 N N . VAL A 1 183 ? 32.061 60.153 68.741 1.00 23.75 181 VAL A N 1
ATOM 1360 C CA . VAL A 1 183 ? 32.684 59.008 68.085 1.00 22.00 181 VAL A CA 1
ATOM 1361 C C . VAL A 1 183 ? 34.159 59.205 67.744 1.00 22.91 181 VAL A C 1
ATOM 1362 O O . VAL A 1 183 ? 34.976 58.322 68.009 1.00 24.20 181 VAL A O 1
ATOM 1366 N N . PRO A 1 184 ? 34.527 60.354 67.146 1.00 23.18 182 PRO A N 1
ATOM 1367 C CA . PRO A 1 184 ? 35.944 60.538 66.819 1.00 23.27 182 PRO A CA 1
ATOM 1368 C C . PRO A 1 184 ? 36.879 60.255 68.010 1.00 24.70 182 PRO A C 1
ATOM 1369 O O . PRO A 1 184 ? 37.916 59.606 67.851 1.00 26.18 182 PRO A O 1
ATOM 1373 N N . ASP A 1 185 ? 36.510 60.727 69.201 1.00 23.63 183 ASP A N 1
ATOM 1374 C CA . ASP A 1 185 ? 37.349 60.521 70.378 1.00 23.50 183 ASP A CA 1
ATOM 1375 C C . ASP A 1 185 ? 37.631 59.056 70.695 1.00 22.04 183 ASP A C 1
ATOM 1376 O O . ASP A 1 185 ? 38.741 58.713 71.091 1.00 22.22 183 ASP A O 1
ATOM 1381 N N . VAL A 1 186 ? 36.644 58.187 70.515 1.00 21.55 184 VAL A N 1
ATOM 1382 C CA . VAL A 1 186 ? 36.849 56.774 70.820 1.00 21.14 184 VAL A CA 1
ATOM 1383 C C . VAL A 1 186 ? 37.318 55.922 69.646 1.00 22.31 184 VAL A C 1
ATOM 1384 O O . VAL A 1 186 ? 37.614 54.737 69.819 1.00 21.95 184 VAL A O 1
ATOM 1388 N N . ALA A 1 187 ? 37.379 56.518 68.457 1.00 21.80 185 ALA A N 1
ATOM 1389 C CA . ALA A 1 187 ? 37.856 55.806 67.274 1.00 21.01 185 ALA A CA 1
ATOM 1390 C C . ALA A 1 187 ? 39.373 55.698 67.451 1.00 20.75 185 ALA A C 1
ATOM 1391 O O . ALA A 1 187 ? 39.952 56.461 68.227 1.00 21.72 185 ALA A O 1
ATOM 1393 N N . ASP A 1 188 ? 40.019 54.763 66.759 1.00 20.21 186 ASP A N 1
ATOM 1394 C CA . ASP A 1 188 ? 41.471 54.616 66.881 1.00 21.19 186 ASP A CA 1
ATOM 1395 C C . ASP A 1 188 ? 42.213 55.826 66.331 1.00 22.45 186 ASP A C 1
ATOM 1396 O O . ASP A 1 188 ? 43.268 56.212 66.837 1.00 21.54 186 ASP A O 1
ATOM 1401 N N . VAL A 1 189 ? 41.661 56.419 65.281 1.00 20.86 187 VAL A N 1
ATOM 1402 C CA . VAL A 1 189 ? 42.284 57.574 64.669 1.00 20.81 187 VAL A CA 1
ATOM 1403 C C . VAL A 1 189 ? 41.219 58.374 63.943 1.00 22.57 187 VAL A C 1
ATOM 1404 O O . VAL A 1 189 ? 40.173 57.834 63.565 1.00 23.51 187 VAL A O 1
ATOM 1408 N N . VAL A 1 190 ? 41.469 59.665 63.769 1.00 22.08 188 VAL A N 1
ATOM 1409 C CA . VAL A 1 190 ? 40.528 60.517 63.064 1.00 21.82 188 VAL A CA 1
ATOM 1410 C C . VAL A 1 190 ? 41.255 61.034 61.832 1.00 22.22 188 VAL A C 1
ATOM 1411 O O . VAL A 1 190 ? 42.388 61.520 61.934 1.00 22.63 188 VAL A O 1
ATOM 1415 N N . ILE A 1 191 ? 40.621 60.902 60.669 1.00 20.92 189 ILE A N 1
ATOM 1416 C CA . ILE A 1 191 ? 41.214 61.366 59.416 1.00 21.15 189 ILE A CA 1
ATOM 1417 C C . ILE A 1 191 ? 40.244 62.332 58.746 1.00 22.23 189 ILE A C 1
ATOM 1418 O O . ILE A 1 191 ? 39.049 62.048 58.628 1.00 21.98 189 ILE A O 1
ATOM 1423 N N . SER A 1 192 ? 40.754 63.481 58.316 1.00 23.67 190 SER A N 1
ATOM 1424 C CA . SER A 1 192 ? 39.900 64.479 57.688 1.00 24.86 190 SER A CA 1
ATOM 1425 C C . SER A 1 192 ? 39.441 64.091 56.280 1.00 24.58 190 SER A C 1
ATOM 1426 O O . SER A 1 192 ? 38.243 64.137 55.986 1.00 25.20 190 SER A O 1
ATOM 1429 N N . ASP A 1 193 ? 40.379 63.709 55.414 1.00 24.16 191 ASP A N 1
ATOM 1430 C CA . ASP A 1 193 ? 40.023 63.316 54.050 1.00 23.56 191 ASP A CA 1
ATOM 1431 C C . ASP A 1 193 ? 39.470 61.884 53.972 1.00 22.23 191 ASP A C 1
ATOM 1432 O O . ASP A 1 193 ? 40.146 60.925 54.350 1.00 22.62 191 ASP A O 1
ATOM 1437 N N . PRO A 1 194 ? 38.236 61.722 53.467 1.00 21.19 192 PRO A N 1
ATOM 1438 C CA . PRO A 1 194 ? 37.652 60.380 53.368 1.00 20.57 192 PRO A CA 1
ATOM 1439 C C . PRO A 1 194 ? 38.422 59.384 52.483 1.00 20.11 192 PRO A C 1
ATOM 1440 O O . PRO A 1 194 ? 38.546 58.213 52.831 1.00 19.32 192 PRO A O 1
ATOM 1444 N N . VAL A 1 195 ? 38.937 59.841 51.345 1.00 20.05 193 VAL A N 1
ATOM 1445 C CA . VAL A 1 195 ? 39.693 58.964 50.454 1.00 18.26 193 VAL A CA 1
ATOM 1446 C C . VAL A 1 195 ? 40.957 58.477 51.176 1.00 19.82 193 VAL A C 1
ATOM 1447 O O . VAL A 1 195 ? 41.296 57.289 51.112 1.00 19.55 193 VAL A O 1
ATOM 1451 N N . MET A 1 196 ? 41.657 59.376 51.869 1.00 18.60 194 MET A N 1
ATOM 1452 C CA . MET A 1 196 ? 42.851 58.958 52.602 1.00 19.34 194 MET A CA 1
ATOM 1453 C C . MET A 1 196 ? 42.456 57.981 53.706 1.00 19.77 194 MET A C 1
ATOM 1454 O O . MET A 1 196 ? 43.172 57.013 53.955 1.00 20.95 194 MET A O 1
ATOM 1459 N N . ALA A 1 197 ? 41.326 58.238 54.371 1.00 18.94 195 ALA A N 1
ATOM 1460 C CA . ALA A 1 197 ? 40.851 57.351 55.438 1.00 18.79 195 ALA A CA 1
ATOM 1461 C C . ALA A 1 197 ? 40.679 55.930 54.883 1.00 19.47 195 ALA A C 1
ATOM 1462 O O . ALA A 1 197 ? 41.044 54.947 55.527 1.00 19.89 195 ALA A O 1
ATOM 1464 N N . GLY A 1 198 ? 40.124 55.827 53.680 1.00 19.78 196 GLY A N 1
ATOM 1465 C CA . GLY A 1 198 ? 39.936 54.527 53.066 1.00 17.82 196 GLY A CA 1
ATOM 1466 C C . GLY A 1 198 ? 41.261 53.859 52.753 1.00 18.26 196 GLY A C 1
ATOM 1467 O O . GLY A 1 198 ? 41.439 52.673 53.015 1.00 18.10 196 GLY A O 1
ATOM 1468 N N . THR A 1 199 ? 42.203 54.611 52.197 1.00 18.09 197 THR A N 1
ATOM 1469 C CA . THR A 1 199 ? 43.496 54.024 51.860 1.00 19.64 197 THR A CA 1
ATOM 1470 C C . THR A 1 199 ? 44.242 53.554 53.117 1.00 20.48 197 THR A C 1
ATOM 1471 O O . THR A 1 199 ? 44.908 52.518 53.101 1.00 20.12 197 THR A O 1
ATOM 1475 N N . LEU A 1 200 ? 44.124 54.302 54.212 1.00 19.97 198 LEU A N 1
ATOM 1476 C CA . LEU A 1 200 ? 44.804 53.922 55.451 1.00 20.44 198 LEU A CA 1
ATOM 1477 C C . LEU A 1 200 ? 44.222 52.652 56.094 1.00 20.53 198 LEU A C 1
ATOM 1478 O O . LEU A 1 200 ? 44.965 51.841 56.648 1.00 20.75 198 LEU A O 1
ATOM 1483 N N . ALA A 1 201 ? 42.906 52.469 56.018 1.00 19.51 199 ALA A N 1
ATOM 1484 C CA . ALA A 1 201 ? 42.285 51.272 56.586 1.00 19.96 199 ALA A CA 1
ATOM 1485 C C . ALA A 1 201 ? 42.886 50.028 55.927 1.00 20.95 199 ALA A C 1
ATOM 1486 O O . ALA A 1 201 ? 43.183 49.037 56.593 1.00 22.37 199 ALA A O 1
ATOM 1488 N N . VAL A 1 202 ? 43.061 50.091 54.610 1.00 20.79 200 VAL A N 1
ATOM 1489 C CA . VAL A 1 202 ? 43.637 48.987 53.857 1.00 19.46 200 VAL A CA 1
ATOM 1490 C C . VAL A 1 202 ? 45.110 48.837 54.214 1.00 20.58 200 VAL A C 1
ATOM 1491 O O . VAL A 1 202 ? 45.595 47.723 54.415 1.00 20.66 200 VAL A O 1
ATOM 1495 N N . MET A 1 203 ? 45.820 49.960 54.287 1.00 20.41 201 MET A N 1
ATOM 1496 C CA . MET A 1 203 ? 47.234 49.924 54.627 1.00 21.34 201 MET A CA 1
ATOM 1497 C C . MET A 1 203 ? 47.426 49.296 55.997 1.00 21.53 201 MET A C 1
ATOM 1498 O O . MET A 1 203 ? 48.359 48.526 56.188 1.00 21.70 201 MET A O 1
ATOM 1503 N N . HIS A 1 204 ? 46.551 49.600 56.951 1.00 21.17 202 HIS A N 1
ATOM 1504 C CA . HIS A 1 204 ? 46.707 49.016 58.280 1.00 22.21 202 HIS A CA 1
ATOM 1505 C C . HIS A 1 204 ? 46.542 47.504 58.302 1.00 24.51 202 HIS A C 1
ATOM 1506 O O . HIS A 1 204 ? 47.301 46.800 58.973 1.00 25.31 202 HIS A O 1
ATOM 1513 N N . ILE A 1 205 ? 45.536 47.019 57.580 1.00 25.05 203 ILE A N 1
ATOM 1514 C CA . ILE A 1 205 ? 45.236 45.594 57.470 1.00 27.62 203 ILE A CA 1
ATOM 1515 C C . ILE A 1 205 ? 46.316 44.829 56.702 1.00 29.24 203 ILE A C 1
ATOM 1516 O O . ILE A 1 205 ? 46.732 43.750 57.106 1.00 30.42 203 ILE A O 1
ATOM 1521 N N . SER A 1 206 ? 46.743 45.390 55.577 1.00 31.66 204 SER A N 1
ATOM 1522 C CA . SER A 1 206 ? 47.747 44.768 54.717 1.00 35.52 204 SER A CA 1
ATOM 1523 C C . SER A 1 206 ? 49.073 44.416 55.376 1.00 38.30 204 SER A C 1
ATOM 1524 O O . SER A 1 206 ? 49.711 45.256 56.007 1.00 37.07 204 SER A O 1
ATOM 1527 N N . GLU A 1 207 ? 49.499 43.171 55.203 1.00 41.75 205 GLU A N 1
ATOM 1528 C CA . GLU A 1 207 ? 50.768 42.728 55.762 1.00 45.44 205 GLU A CA 1
ATOM 1529 C C . GLU A 1 207 ? 51.899 43.307 54.924 1.00 45.91 205 GLU A C 1
ATOM 1530 O O . GLU A 1 207 ? 53.040 43.357 55.359 1.00 46.60 205 GLU A O 1
ATOM 1536 N N . LYS A 1 208 ? 51.562 43.771 53.727 1.00 47.49 206 LYS A N 1
ATOM 1537 C CA . LYS A 1 208 ? 52.545 44.322 52.805 1.00 49.23 206 LYS A CA 1
ATOM 1538 C C . LYS A 1 208 ? 52.934 45.774 53.091 1.00 50.24 206 LYS A C 1
ATOM 1539 O O . LYS A 1 208 ? 54.038 46.201 52.752 1.00 52.38 206 LYS A O 1
ATOM 1545 N N . ALA A 1 209 ? 52.034 46.538 53.700 1.00 49.72 207 ALA A N 1
ATOM 1546 C CA . ALA A 1 209 ? 52.323 47.938 54.012 1.00 48.83 207 ALA A CA 1
ATOM 1547 C C . ALA A 1 209 ? 52.928 48.057 55.416 1.00 48.54 207 ALA A C 1
ATOM 1548 O O . ALA A 1 209 ? 52.552 47.311 56.322 1.00 47.92 207 ALA A O 1
ATOM 1550 N N . LYS A 1 210 ? 53.862 48.990 55.599 1.00 46.81 208 LYS A N 1
ATOM 1551 C CA . LYS A 1 210 ? 54.499 49.164 56.906 1.00 44.89 208 LYS A CA 1
ATOM 1552 C C . LYS A 1 210 ? 53.621 49.963 57.875 1.00 41.02 208 LYS A C 1
ATOM 1553 O O . LYS A 1 210 ? 53.810 49.913 59.096 1.00 40.24 208 LYS A O 1
ATOM 1559 N N . PHE A 1 211 ? 52.659 50.695 57.326 1.00 35.24 209 PHE A N 1
ATOM 1560 C CA . PHE A 1 211 ? 51.754 51.494 58.138 1.00 29.56 209 PHE A CA 1
ATOM 1561 C C . PHE A 1 211 ? 50.942 50.663 59.145 1.00 28.31 209 PHE A C 1
ATOM 1562 O O . PHE A 1 211 ? 50.419 49.603 58.813 1.00 26.32 209 PHE A O 1
ATOM 1570 N N . ASP A 1 212 ? 50.836 51.158 60.375 1.00 27.23 210 ASP A N 1
ATOM 1571 C CA . ASP A 1 212 ? 50.069 50.489 61.419 1.00 26.34 210 ASP A CA 1
ATOM 1572 C C . ASP A 1 212 ? 49.497 51.582 62.308 1.00 25.26 210 ASP A C 1
ATOM 1573 O O . ASP A 1 212 ? 50.203 52.518 62.674 1.00 24.97 210 ASP A O 1
ATOM 1578 N N . LEU A 1 213 ? 48.218 51.471 62.645 1.00 23.54 211 LEU A N 1
ATOM 1579 C CA . LEU A 1 213 ? 47.564 52.468 63.480 1.00 23.90 211 LEU A CA 1
ATOM 1580 C C . LEU A 1 213 ? 48.290 52.701 64.797 1.00 23.82 211 LEU A C 1
ATOM 1581 O O . LEU A 1 213 ? 48.353 53.826 65.294 1.00 23.03 211 LEU A O 1
ATOM 1586 N N . ASP A 1 214 ? 48.841 51.633 65.359 1.00 23.55 212 ASP A N 1
ATOM 1587 C CA . ASP A 1 214 ? 49.531 51.721 66.636 1.00 24.51 212 ASP A CA 1
ATOM 1588 C C . ASP A 1 214 ? 50.930 52.311 66.577 1.00 25.55 212 ASP A C 1
ATOM 1589 O O . ASP A 1 214 ? 51.508 52.622 67.620 1.00 27.43 212 ASP A O 1
ATOM 1594 N N . ARG A 1 215 ? 51.480 52.465 65.374 1.00 25.57 213 ARG A N 1
ATOM 1595 C CA . ARG A 1 215 ? 52.818 53.031 65.233 1.00 25.94 213 ARG A CA 1
ATOM 1596 C C . ARG A 1 215 ? 52.792 54.532 65.001 1.00 25.73 213 ARG A C 1
ATOM 1597 O O . ARG A 1 215 ? 53.842 55.171 64.965 1.00 25.60 213 ARG A O 1
ATOM 1605 N N . VAL A 1 216 ? 51.601 55.104 64.855 1.00 24.83 214 VAL A N 1
ATOM 1606 C CA . VAL A 1 216 ? 51.497 56.532 64.613 1.00 25.01 214 VAL A CA 1
ATOM 1607 C C . VAL A 1 216 ? 50.786 57.306 65.711 1.00 27.23 214 VAL A C 1
ATOM 1608 O O . VAL A 1 216 ? 50.072 58.271 65.432 1.00 28.19 214 VAL A O 1
ATOM 1612 N N . LYS A 1 217 ? 50.979 56.893 66.960 1.00 28.50 215 LYS A N 1
ATOM 1613 C CA . LYS A 1 217 ? 50.357 57.592 68.082 1.00 29.57 215 LYS A CA 1
ATOM 1614 C C . LYS A 1 217 ? 51.240 58.750 68.529 1.00 31.17 215 LYS A C 1
ATOM 1615 O O . LYS A 1 217 ? 52.425 58.801 68.206 1.00 29.33 215 LYS A O 1
ATOM 1621 N N . GLY A 1 218 ? 50.649 59.683 69.265 1.00 34.15 216 GLY A N 1
ATOM 1622 C CA . GLY A 1 218 ? 51.398 60.818 69.777 1.00 39.24 216 GLY A CA 1
ATOM 1623 C C . GLY A 1 218 ? 51.925 61.788 68.744 1.00 43.00 216 GLY A C 1
ATOM 1624 O O . GLY A 1 218 ? 52.976 62.394 68.944 1.00 44.11 216 GLY A O 1
ATOM 1625 N N . ARG A 1 219 ? 51.202 61.945 67.640 1.00 47.32 217 ARG A N 1
ATOM 1626 C CA . ARG A 1 219 ? 51.625 62.866 66.591 1.00 51.45 217 ARG A CA 1
ATOM 1627 C C . ARG A 1 219 ? 51.377 64.331 66.990 1.00 53.62 217 ARG A C 1
ATOM 1628 O O . ARG A 1 219 ? 50.658 64.560 67.989 1.00 54.89 217 ARG A O 1
ATOM 1636 N N . GLY B 1 1 ? 55.013 29.929 -18.480 1.00 29.39 -1 GLY B N 1
ATOM 1637 C CA . GLY B 1 1 ? 54.058 30.969 -18.029 1.00 26.96 -1 GLY B CA 1
ATOM 1638 C C . GLY B 1 1 ? 54.088 31.139 -16.523 1.00 26.71 -1 GLY B C 1
ATOM 1639 O O . GLY B 1 1 ? 54.757 30.392 -15.812 1.00 27.02 -1 GLY B O 1
ATOM 1640 N N . HIS B 1 2 ? 53.360 32.135 -16.036 1.00 26.39 0 HIS B N 1
ATOM 1641 C CA . HIS B 1 2 ? 53.291 32.414 -14.609 1.00 25.89 0 HIS B CA 1
ATOM 1642 C C . HIS B 1 2 ? 52.517 31.327 -13.879 1.00 27.55 0 HIS B C 1
ATOM 1643 O O . HIS B 1 2 ? 51.510 30.824 -14.392 1.00 29.59 0 HIS B O 1
ATOM 1650 N N . MET B 1 3 ? 52.973 30.950 -12.690 1.00 27.14 1 MET B N 1
ATOM 1651 C CA . MET B 1 3 ? 52.211 29.964 -11.949 1.00 28.53 1 MET B CA 1
ATOM 1652 C C . MET B 1 3 ? 51.471 30.705 -10.847 1.00 26.86 1 MET B C 1
ATOM 1653 O O . MET B 1 3 ? 51.948 31.720 -10.342 1.00 27.80 1 MET B O 1
ATOM 1658 N N . LEU B 1 4 ? 50.271 30.233 -10.530 1.00 25.21 2 LEU B N 1
ATOM 1659 C CA . LEU B 1 4 ? 49.436 30.851 -9.506 1.00 23.87 2 LEU B CA 1
ATOM 1660 C C . LEU B 1 4 ? 49.750 30.151 -8.195 1.00 23.36 2 LEU B C 1
ATOM 1661 O O . LEU B 1 4 ? 49.703 28.924 -8.117 1.00 25.13 2 LEU B O 1
ATOM 1666 N N . ARG B 1 5 ? 50.084 30.925 -7.170 1.00 20.73 3 ARG B N 1
ATOM 1667 C CA . ARG B 1 5 ? 50.419 30.350 -5.875 1.00 21.89 3 ARG B CA 1
ATOM 1668 C C . ARG B 1 5 ? 49.627 30.981 -4.746 1.00 21.53 3 ARG B C 1
ATOM 1669 O O . ARG B 1 5 ? 49.505 32.202 -4.661 1.00 21.79 3 ARG B O 1
ATOM 1677 N N . GLY B 1 6 ? 49.073 30.127 -3.894 1.00 22.07 4 GLY B N 1
ATOM 1678 C CA . GLY B 1 6 ? 48.290 30.587 -2.765 1.00 22.13 4 GLY B CA 1
ATOM 1679 C C . GLY B 1 6 ? 49.157 30.828 -1.543 1.00 23.38 4 GLY B C 1
ATOM 1680 O O . GLY B 1 6 ? 50.097 30.084 -1.276 1.00 24.10 4 GLY B O 1
ATOM 1681 N N . LEU B 1 7 ? 48.830 31.876 -0.795 1.00 23.07 5 LEU B N 1
ATOM 1682 C CA . LEU B 1 7 ? 49.579 32.239 0.393 1.00 21.48 5 LEU B CA 1
ATOM 1683 C C . LEU B 1 7 ? 48.628 32.580 1.539 1.00 22.69 5 LEU B C 1
ATOM 1684 O O . LEU B 1 7 ? 47.830 33.514 1.432 1.00 20.46 5 LEU B O 1
ATOM 1689 N N . ARG B 1 8 ? 48.712 31.815 2.626 1.00 22.38 6 ARG B N 1
ATOM 1690 C CA . ARG B 1 8 ? 47.873 32.043 3.798 1.00 23.29 6 ARG B CA 1
ATOM 1691 C C . ARG B 1 8 ? 48.719 32.675 4.893 1.00 23.36 6 ARG B C 1
ATOM 1692 O O . ARG B 1 8 ? 49.810 32.198 5.199 1.00 23.95 6 ARG B O 1
ATOM 1700 N N . ILE B 1 9 ? 48.204 33.744 5.487 1.00 22.65 7 ILE B N 1
ATOM 1701 C CA . ILE B 1 9 ? 48.902 34.457 6.549 1.00 21.88 7 ILE B CA 1
ATOM 1702 C C . ILE B 1 9 ? 47.976 34.789 7.722 1.00 22.50 7 ILE B C 1
ATOM 1703 O O . ILE B 1 9 ? 46.802 35.107 7.542 1.00 23.25 7 ILE B O 1
ATOM 1708 N N . ILE B 1 10 ? 48.510 34.671 8.927 1.00 22.99 8 ILE B N 1
ATOM 1709 C CA . ILE B 1 10 ? 47.776 35.052 10.116 1.00 23.33 8 ILE B CA 1
ATOM 1710 C C . ILE B 1 10 ? 48.700 36.096 10.707 1.00 23.28 8 ILE B C 1
ATOM 1711 O O . ILE B 1 10 ? 49.889 35.852 10.920 1.00 22.35 8 ILE B O 1
ATOM 1716 N N . ALA B 1 11 ? 48.162 37.280 10.935 1.00 22.67 9 ALA B N 1
ATOM 1717 C CA . ALA B 1 11 ? 48.969 38.351 11.468 1.00 22.61 9 ALA B CA 1
ATOM 1718 C C . ALA B 1 11 ? 48.202 39.188 12.464 1.00 22.77 9 ALA B C 1
ATOM 1719 O O . ALA B 1 11 ? 46.968 39.166 12.499 1.00 22.44 9 ALA B O 1
ATOM 1721 N N . GLU B 1 12 ? 48.944 39.918 13.287 1.00 22.15 10 GLU B N 1
ATOM 1722 C CA . GLU B 1 12 ? 48.323 40.817 14.237 1.00 22.37 10 GLU B CA 1
ATOM 1723 C C . GLU B 1 12 ? 47.689 41.844 13.311 1.00 21.78 10 GLU B C 1
ATOM 1724 O O . GLU B 1 12 ? 48.307 42.289 12.338 1.00 21.94 10 GLU B O 1
ATOM 1730 N N . ASN B 1 13 ? 46.455 42.214 13.608 1.00 22.43 11 ASN B N 1
ATOM 1731 C CA . ASN B 1 13 ? 45.722 43.169 12.787 1.00 22.17 11 ASN B CA 1
ATOM 1732 C C . ASN B 1 13 ? 46.214 44.613 12.949 1.00 23.20 11 ASN B C 1
ATOM 1733 O O . ASN B 1 13 ? 45.433 45.515 13.259 1.00 23.37 11 ASN B O 1
ATOM 1738 N N . LYS B 1 14 ? 47.509 44.832 12.740 1.00 23.32 12 LYS B N 1
ATOM 1739 C CA . LYS B 1 14 ? 48.081 46.172 12.864 1.00 24.62 12 LYS B CA 1
ATOM 1740 C C . LYS B 1 14 ? 47.549 47.082 11.750 1.00 24.35 12 LYS B C 1
ATOM 1741 O O . LYS B 1 14 ? 47.094 46.608 10.710 1.00 23.88 12 LYS B O 1
ATOM 1747 N N . ILE B 1 15 ? 47.602 48.391 11.963 1.00 23.82 13 ILE B N 1
ATOM 1748 C CA . ILE B 1 15 ? 47.131 49.328 10.944 1.00 25.38 13 ILE B CA 1
ATOM 1749 C C . ILE B 1 15 ? 48.034 49.263 9.703 1.00 26.25 13 ILE B C 1
ATOM 1750 O O . ILE B 1 15 ? 49.257 49.379 9.811 1.00 27.76 13 ILE B O 1
ATOM 1755 N N . GLY B 1 16 ? 47.428 49.062 8.534 1.00 25.01 14 GLY B N 1
ATOM 1756 C CA . GLY B 1 16 ? 48.199 49.007 7.306 1.00 24.33 14 GLY B CA 1
ATOM 1757 C C . GLY B 1 16 ? 48.913 47.710 6.959 1.00 23.51 14 GLY B C 1
ATOM 1758 O O . GLY B 1 16 ? 49.833 47.724 6.147 1.00 24.52 14 GLY B O 1
ATOM 1759 N N . VAL B 1 17 ? 48.519 46.587 7.550 1.00 22.22 15 VAL B N 1
ATOM 1760 C CA . VAL B 1 17 ? 49.171 45.315 7.219 1.00 22.29 15 VAL B CA 1
ATOM 1761 C C . VAL B 1 17 ? 48.910 44.921 5.760 1.00 21.85 15 VAL B C 1
ATOM 1762 O O . VAL B 1 17 ? 49.831 44.554 5.032 1.00 22.48 15 VAL B O 1
ATOM 1766 N N . LEU B 1 18 ? 47.652 44.995 5.334 1.00 21.84 16 LEU B N 1
ATOM 1767 C CA . LEU B 1 18 ? 47.312 44.649 3.959 1.00 21.29 16 LEU B CA 1
ATOM 1768 C C . LEU B 1 18 ? 48.039 45.580 3.004 1.00 21.58 16 LEU B C 1
ATOM 1769 O O . LEU B 1 18 ? 48.491 45.158 1.945 1.00 21.85 16 LEU B O 1
ATOM 1774 N N . ARG B 1 19 ? 48.146 46.849 3.382 1.00 21.89 17 ARG B N 1
ATOM 1775 C CA . ARG B 1 19 ? 48.845 47.834 2.565 1.00 21.74 17 ARG B CA 1
ATOM 1776 C C . ARG B 1 19 ? 50.316 47.438 2.398 1.00 22.39 17 ARG B C 1
ATOM 1777 O O . ARG B 1 19 ? 50.856 47.465 1.290 1.00 22.60 17 ARG B O 1
ATOM 1785 N N . ASP B 1 20 ? 50.961 47.066 3.500 1.00 22.25 18 ASP B N 1
ATOM 1786 C CA . ASP B 1 20 ? 52.372 46.692 3.463 1.00 23.26 18 ASP B CA 1
ATOM 1787 C C . ASP B 1 20 ? 52.621 45.438 2.654 1.00 22.48 18 ASP B C 1
ATOM 1788 O O . ASP B 1 20 ? 53.617 45.337 1.936 1.00 22.37 18 ASP B O 1
ATOM 1793 N N . LEU B 1 21 ? 51.716 44.477 2.787 1.00 21.25 19 LEU B N 1
ATOM 1794 C CA . LEU B 1 21 ? 51.848 43.213 2.083 1.00 21.11 19 LEU B CA 1
ATOM 1795 C C . LEU B 1 21 ? 51.660 43.346 0.573 1.00 21.21 19 LEU B C 1
ATOM 1796 O O . LEU B 1 21 ? 52.403 42.741 -0.200 1.00 21.49 19 LEU B O 1
ATOM 1801 N N . THR B 1 22 ? 50.677 44.127 0.144 1.00 19.60 20 THR B N 1
ATOM 1802 C CA . THR B 1 22 ? 50.453 44.304 -1.286 1.00 21.27 20 THR B CA 1
ATOM 1803 C C . THR B 1 22 ? 51.601 45.104 -1.924 1.00 21.93 20 THR B C 1
ATOM 1804 O O . THR B 1 22 ? 51.925 44.918 -3.103 1.00 21.86 20 THR B O 1
ATOM 1808 N N . THR B 1 23 ? 52.218 45.986 -1.138 1.00 21.34 21 THR B N 1
ATOM 1809 C CA . THR B 1 23 ? 53.336 46.792 -1.624 1.00 20.24 21 THR B CA 1
ATOM 1810 C C . THR B 1 23 ? 54.467 45.860 -1.983 1.00 20.54 21 THR B C 1
ATOM 1811 O O . THR B 1 23 ? 55.056 45.958 -3.063 1.00 22.08 21 THR B O 1
ATOM 1815 N N . ILE B 1 24 ? 54.764 44.951 -1.059 1.00 19.56 22 ILE B N 1
ATOM 1816 C CA . ILE B 1 24 ? 55.822 43.971 -1.255 1.00 19.71 22 ILE B CA 1
ATOM 1817 C C . ILE B 1 24 ? 55.522 43.076 -2.458 1.00 20.88 22 ILE B C 1
ATOM 1818 O O . ILE B 1 24 ? 56.382 42.856 -3.314 1.00 20.20 22 ILE B O 1
ATOM 1823 N N . ILE B 1 25 ? 54.292 42.570 -2.524 1.00 20.02 23 ILE B N 1
ATOM 1824 C CA . ILE B 1 25 ? 53.891 41.700 -3.616 1.00 20.81 23 ILE B CA 1
ATOM 1825 C C . ILE B 1 25 ? 54.067 42.412 -4.960 1.00 22.64 23 ILE B C 1
ATOM 1826 O O . ILE B 1 25 ? 54.543 41.812 -5.926 1.00 22.43 23 ILE B O 1
ATOM 1831 N N . ALA B 1 26 ? 53.697 43.689 -5.013 1.00 23.74 24 ALA B N 1
ATOM 1832 C CA . ALA B 1 26 ? 53.834 44.463 -6.239 1.00 24.26 24 ALA B CA 1
ATOM 1833 C C . ALA B 1 26 ? 55.310 44.681 -6.586 1.00 25.03 24 ALA B C 1
ATOM 1834 O O . ALA B 1 26 ? 55.710 44.542 -7.740 1.00 25.30 24 ALA B O 1
ATOM 1836 N N . GLU B 1 27 ? 56.130 45.003 -5.592 1.00 25.42 25 GLU B N 1
ATOM 1837 C CA . GLU B 1 27 ? 57.549 45.247 -5.852 1.00 25.78 25 GLU B CA 1
ATOM 1838 C C . GLU B 1 27 ? 58.313 44.039 -6.360 1.00 24.42 25 GLU B C 1
ATOM 1839 O O . GLU B 1 27 ? 59.308 44.195 -7.061 1.00 25.41 25 GLU B O 1
ATOM 1845 N N . GLU B 1 28 ? 57.865 42.842 -5.996 1.00 23.04 26 GLU B N 1
ATOM 1846 C CA . GLU B 1 28 ? 58.543 41.613 -6.422 1.00 23.02 26 GLU B CA 1
ATOM 1847 C C . GLU B 1 28 ? 57.985 41.012 -7.718 1.00 21.98 26 GLU B C 1
ATOM 1848 O O . GLU B 1 28 ? 58.244 39.848 -8.029 1.00 22.62 26 GLU B O 1
ATOM 1854 N N . GLY B 1 29 ? 57.214 41.804 -8.459 1.00 20.85 27 GLY B N 1
ATOM 1855 C CA . GLY B 1 29 ? 56.659 41.347 -9.721 1.00 20.18 27 GLY B CA 1
ATOM 1856 C C . GLY B 1 29 ? 55.436 40.461 -9.618 1.00 22.04 27 GLY B C 1
ATOM 1857 O O . GLY B 1 29 ? 55.008 39.857 -10.611 1.00 22.11 27 GLY B O 1
ATOM 1858 N N . GLY B 1 30 ? 54.859 40.387 -8.422 1.00 21.35 28 GLY B N 1
ATOM 1859 C CA . GLY B 1 30 ? 53.688 39.553 -8.224 1.00 20.57 28 GLY B CA 1
ATOM 1860 C C . GLY B 1 30 ? 52.409 40.183 -8.735 1.00 19.84 28 GLY B C 1
ATOM 1861 O O . GLY B 1 30 ? 52.246 41.404 -8.726 1.00 19.60 28 GLY B O 1
ATOM 1862 N N . ASN B 1 31 ? 51.493 39.334 -9.176 1.00 19.18 29 ASN B N 1
ATOM 1863 C CA . ASN B 1 31 ? 50.215 39.790 -9.691 1.00 20.60 29 ASN B CA 1
ATOM 1864 C C . ASN B 1 31 ? 49.103 39.140 -8.891 1.00 20.60 29 ASN B C 1
ATOM 1865 O O . ASN B 1 31 ? 48.885 37.934 -8.982 1.00 21.33 29 ASN B O 1
ATOM 1870 N N . ILE B 1 32 ? 48.407 39.945 -8.100 1.00 20.51 30 ILE B N 1
ATOM 1871 C CA . ILE B 1 32 ? 47.314 39.437 -7.285 1.00 19.59 30 ILE B CA 1
ATOM 1872 C C . ILE B 1 32 ? 46.088 39.129 -8.137 1.00 19.25 30 ILE B C 1
ATOM 1873 O O . ILE B 1 32 ? 45.562 40.002 -8.823 1.00 19.86 30 ILE B O 1
ATOM 1878 N N . THR B 1 33 ? 45.649 37.879 -8.116 1.00 18.77 31 THR B N 1
ATOM 1879 C CA . THR B 1 33 ? 44.463 37.501 -8.863 1.00 19.38 31 THR B CA 1
ATOM 1880 C C . THR B 1 33 ? 43.313 37.388 -7.861 1.00 20.81 31 THR B C 1
ATOM 1881 O O . THR B 1 33 ? 42.135 37.535 -8.213 1.00 20.32 31 THR B O 1
ATOM 1885 N N . PHE B 1 34 ? 43.671 37.138 -6.605 1.00 20.35 32 PHE B N 1
ATOM 1886 C CA . PHE B 1 34 ? 42.693 37.034 -5.529 1.00 20.39 32 PHE B CA 1
ATOM 1887 C C . PHE B 1 34 ? 43.338 37.468 -4.218 1.00 20.18 32 PHE B C 1
ATOM 1888 O O . PHE B 1 34 ? 44.505 37.171 -3.958 1.00 18.84 32 PHE B O 1
ATOM 1896 N N . ALA B 1 35 ? 42.570 38.196 -3.414 1.00 20.40 33 ALA B N 1
ATOM 1897 C CA . ALA B 1 35 ? 43.027 38.658 -2.109 1.00 20.44 33 ALA B CA 1
ATOM 1898 C C . ALA B 1 35 ? 41.826 38.668 -1.176 1.00 20.27 33 ALA B C 1
ATOM 1899 O O . ALA B 1 35 ? 40.708 38.972 -1.594 1.00 20.38 33 ALA B O 1
ATOM 1901 N N . GLN B 1 36 ? 42.056 38.307 0.078 1.00 19.86 34 GLN B N 1
ATOM 1902 C CA . GLN B 1 36 ? 40.997 38.309 1.070 1.00 19.88 34 GLN B CA 1
ATOM 1903 C C . GLN B 1 36 ? 41.576 38.399 2.474 1.00 19.89 34 GLN B C 1
ATOM 1904 O O . GLN B 1 36 ? 42.590 37.778 2.780 1.00 19.55 34 GLN B O 1
ATOM 1910 N N . THR B 1 37 ? 40.945 39.199 3.321 1.00 18.88 35 THR B N 1
ATOM 1911 C CA . THR B 1 37 ? 41.380 39.308 4.697 1.00 19.05 35 THR B CA 1
ATOM 1912 C C . THR B 1 37 ? 40.126 39.463 5.526 1.00 20.09 35 THR B C 1
ATOM 1913 O O . THR B 1 37 ? 39.174 40.133 5.117 1.00 19.25 35 THR B O 1
ATOM 1917 N N . PHE B 1 38 ? 40.109 38.797 6.671 1.00 20.14 36 PHE B N 1
ATOM 1918 C CA . PHE B 1 38 ? 38.995 38.926 7.587 1.00 21.67 36 PHE B CA 1
ATOM 1919 C C . PHE B 1 38 ? 39.568 38.759 8.985 1.00 22.16 36 PHE B C 1
ATOM 1920 O O . PHE B 1 38 ? 40.708 38.317 9.142 1.00 21.10 36 PHE B O 1
ATOM 1928 N N . LEU B 1 39 ? 38.800 39.161 9.989 1.00 22.26 37 LEU B N 1
ATOM 1929 C CA . LEU B 1 39 ? 39.246 39.070 11.369 1.00 22.31 37 LEU B CA 1
ATOM 1930 C C . LEU B 1 39 ? 38.747 37.781 11.988 1.00 21.60 37 LEU B C 1
ATOM 1931 O O . LEU B 1 39 ? 37.578 37.431 11.865 1.00 20.52 37 LEU B O 1
ATOM 1936 N N . ILE B 1 40 ? 39.660 37.080 12.645 1.00 23.19 38 ILE B N 1
ATOM 1937 C CA . ILE B 1 40 ? 39.365 35.810 13.289 1.00 25.55 38 ILE B CA 1
ATOM 1938 C C . ILE B 1 40 ? 38.553 36.065 14.560 1.00 28.75 38 ILE B C 1
ATOM 1939 O O . ILE B 1 40 ? 39.022 36.730 15.482 1.00 28.45 38 ILE B O 1
ATOM 1944 N N . LYS B 1 41 ? 37.333 35.531 14.593 1.00 32.54 39 LYS B N 1
ATOM 1945 C CA . LYS B 1 41 ? 36.422 35.733 15.721 1.00 35.37 39 LYS B CA 1
ATOM 1946 C C . LYS B 1 41 ? 36.445 34.696 16.834 1.00 36.58 39 LYS B C 1
ATOM 1947 O O . LYS B 1 41 ? 35.825 34.903 17.869 1.00 38.39 39 LYS B O 1
ATOM 1953 N N . HIS B 1 42 ? 37.133 33.581 16.633 1.00 37.40 40 HIS B N 1
ATOM 1954 C CA . HIS B 1 42 ? 37.172 32.547 17.661 1.00 36.89 40 HIS B CA 1
ATOM 1955 C C . HIS B 1 42 ? 38.516 31.860 17.681 1.00 35.60 40 HIS B C 1
ATOM 1956 O O . HIS B 1 42 ? 39.395 32.152 16.878 1.00 36.37 40 HIS B O 1
ATOM 1963 N N . GLY B 1 43 ? 38.654 30.926 18.609 1.00 32.91 41 GLY B N 1
ATOM 1964 C CA . GLY B 1 43 ? 39.863 30.139 18.683 1.00 30.92 41 GLY B CA 1
ATOM 1965 C C . GLY B 1 43 ? 41.139 30.785 19.146 1.00 30.08 41 GLY B C 1
ATOM 1966 O O . GLY B 1 43 ? 41.148 31.896 19.667 1.00 30.26 41 GLY B O 1
ATOM 1967 N N . GLU B 1 44 ? 42.227 30.056 18.926 1.00 30.50 42 GLU B N 1
ATOM 1968 C CA . GLU B 1 44 ? 43.564 30.462 19.328 1.00 31.83 42 GLU B CA 1
ATOM 1969 C C . GLU B 1 44 ? 44.080 31.761 18.752 1.00 31.30 42 GLU B C 1
ATOM 1970 O O . GLU B 1 44 ? 44.935 32.401 19.361 1.00 32.07 42 GLU B O 1
ATOM 1976 N N . HIS B 1 45 ? 43.575 32.154 17.588 1.00 30.11 43 HIS B N 1
ATOM 1977 C CA . HIS B 1 45 ? 44.040 33.385 16.971 1.00 28.93 43 HIS B CA 1
ATOM 1978 C C . HIS B 1 45 ? 43.001 34.481 16.960 1.00 29.78 43 HIS B C 1
ATOM 1979 O O . HIS B 1 45 ? 43.118 35.456 16.211 1.00 28.88 43 HIS B O 1
ATOM 1986 N N . GLU B 1 46 ? 41.985 34.323 17.801 1.00 30.74 44 GLU B N 1
ATOM 1987 C CA . GLU B 1 46 ? 40.925 35.315 17.895 1.00 32.48 44 GLU B CA 1
ATOM 1988 C C . GLU B 1 46 ? 41.561 36.690 18.085 1.00 31.59 44 GLU B C 1
ATOM 1989 O O . GLU B 1 46 ? 42.492 36.856 18.879 1.00 31.44 44 GLU B O 1
ATOM 1995 N N . GLY B 1 47 ? 41.074 37.664 17.326 1.00 31.26 45 GLY B N 1
ATOM 1996 C CA . GLY B 1 47 ? 41.625 39.000 17.418 1.00 32.97 45 GLY B CA 1
ATOM 1997 C C . GLY B 1 47 ? 42.633 39.287 16.318 1.00 32.74 45 GLY B C 1
ATOM 1998 O O . GLY B 1 47 ? 42.858 40.442 15.965 1.00 35.87 45 GLY B O 1
ATOM 1999 N N . LYS B 1 48 ? 43.248 38.245 15.770 1.00 29.53 46 LYS B N 1
ATOM 2000 C CA . LYS B 1 48 ? 44.225 38.433 14.707 1.00 27.55 46 LYS B CA 1
ATOM 2001 C C . LYS B 1 48 ? 43.527 38.482 13.352 1.00 26.37 46 LYS B C 1
ATOM 2002 O O . LYS B 1 48 ? 42.304 38.383 13.280 1.00 26.73 46 LYS B O 1
ATOM 2008 N N . ALA B 1 49 ? 44.297 38.642 12.280 1.00 24.52 47 ALA B N 1
ATOM 2009 C CA . ALA B 1 49 ? 43.712 38.700 10.948 1.00 22.85 47 ALA B CA 1
ATOM 2010 C C . ALA B 1 49 ? 44.174 37.563 10.065 1.00 22.97 47 ALA B C 1
ATOM 2011 O O . ALA B 1 49 ? 45.345 37.187 10.085 1.00 23.51 47 ALA B O 1
ATOM 2013 N N . LEU B 1 50 ? 43.232 37.009 9.306 1.00 23.47 48 LEU B N 1
ATOM 2014 C CA . LEU B 1 50 ? 43.514 35.935 8.362 1.00 23.69 48 LEU B CA 1
ATOM 2015 C C . LEU B 1 50 ? 43.666 36.662 7.026 1.00 24.69 48 LEU B C 1
ATOM 2016 O O . LEU B 1 50 ? 42.728 37.303 6.535 1.00 24.01 48 LEU B O 1
ATOM 2021 N N . ILE B 1 51 ? 44.863 36.583 6.463 1.00 24.06 49 ILE B N 1
ATOM 2022 C CA . ILE B 1 51 ? 45.178 37.241 5.207 1.00 22.78 49 ILE B CA 1
ATOM 2023 C C . ILE B 1 51 ? 45.486 36.171 4.183 1.00 23.05 49 ILE B C 1
ATOM 2024 O O . ILE B 1 51 ? 46.289 35.285 4.442 1.00 23.29 49 ILE B O 1
ATOM 2029 N N . TYR B 1 52 ? 44.841 36.247 3.022 1.00 22.80 50 TYR B N 1
ATOM 2030 C CA . TYR B 1 52 ? 45.045 35.251 1.966 1.00 21.13 50 TYR B CA 1
ATOM 2031 C C . TYR B 1 52 ? 45.208 35.861 0.574 1.00 21.01 50 TYR B C 1
ATOM 2032 O O . TYR B 1 52 ? 44.448 36.748 0.172 1.00 21.05 50 TYR B O 1
ATOM 2041 N N . PHE B 1 53 ? 46.191 35.363 -0.167 1.00 19.88 51 PHE B N 1
ATOM 2042 C CA . PHE B 1 53 ? 46.465 35.855 -1.511 1.00 20.55 51 PHE B CA 1
ATOM 2043 C C . PHE B 1 53 ? 46.674 34.713 -2.475 1.00 21.46 51 PHE B C 1
ATOM 2044 O O . PHE B 1 53 ? 47.167 33.650 -2.105 1.00 21.87 51 PHE B O 1
ATOM 2052 N N . GLU B 1 54 ? 46.300 34.963 -3.722 1.00 21.50 52 GLU B N 1
ATOM 2053 C CA . GLU B 1 54 ? 46.543 34.043 -4.811 1.00 19.44 52 GLU B CA 1
ATOM 2054 C C . GLU B 1 54 ? 47.315 34.982 -5.733 1.00 20.28 52 GLU B C 1
ATOM 2055 O O . GLU B 1 54 ? 46.781 35.955 -6.255 1.00 20.74 52 GLU B O 1
ATOM 2061 N N . ILE B 1 55 ? 48.606 34.706 -5.857 1.00 21.01 53 ILE B N 1
ATOM 2062 C CA . ILE B 1 55 ? 49.526 35.525 -6.631 1.00 20.63 53 ILE B CA 1
ATOM 2063 C C . ILE B 1 55 ? 50.013 34.849 -7.917 1.00 22.25 53 ILE B C 1
ATOM 2064 O O . ILE B 1 55 ? 50.593 33.760 -7.890 1.00 22.11 53 ILE B O 1
ATOM 2069 N N . GLU B 1 56 ? 49.772 35.508 -9.042 1.00 21.72 54 GLU B N 1
ATOM 2070 C CA . GLU B 1 56 ? 50.186 34.991 -10.335 1.00 21.61 54 GLU B CA 1
ATOM 2071 C C . GLU B 1 56 ? 51.522 35.617 -10.724 1.00 22.31 54 GLU B C 1
ATOM 2072 O O . GLU B 1 56 ? 51.628 36.844 -10.865 1.00 22.57 54 GLU B O 1
ATOM 2078 N N . GLY B 1 57 ? 52.539 34.774 -10.889 1.00 21.27 55 GLY B N 1
ATOM 2079 C CA . GLY B 1 57 ? 53.852 35.262 -11.264 1.00 22.04 55 GLY B CA 1
ATOM 2080 C C . GLY B 1 57 ? 54.545 35.964 -10.111 1.00 23.89 55 GLY B C 1
ATOM 2081 O O . GLY B 1 57 ? 54.037 35.979 -8.989 1.00 24.57 55 GLY B O 1
ATOM 2082 N N . GLY B 1 58 ? 55.706 36.552 -10.380 1.00 23.78 56 GLY B N 1
ATOM 2083 C CA . GLY B 1 58 ? 56.442 37.244 -9.339 1.00 22.23 56 GLY B CA 1
ATOM 2084 C C . GLY B 1 58 ? 57.466 36.377 -8.629 1.00 22.89 56 GLY B C 1
ATOM 2085 O O . GLY B 1 58 ? 57.432 35.143 -8.708 1.00 22.86 56 GLY B O 1
ATOM 2086 N N . ASP B 1 59 ? 58.393 37.030 -7.937 1.00 23.22 57 ASP B N 1
ATOM 2087 C CA . ASP B 1 59 ? 59.423 36.327 -7.186 1.00 23.58 57 ASP B CA 1
ATOM 2088 C C . ASP B 1 59 ? 58.797 35.872 -5.867 1.00 24.78 57 ASP B C 1
ATOM 2089 O O . ASP B 1 59 ? 58.964 36.524 -4.831 1.00 24.97 57 ASP B O 1
ATOM 2094 N N . PHE B 1 60 ? 58.080 34.752 -5.909 1.00 24.22 58 PHE B N 1
ATOM 2095 C CA . PHE B 1 60 ? 57.390 34.229 -4.732 1.00 24.62 58 PHE B CA 1
ATOM 2096 C C . PHE B 1 60 ? 58.292 34.019 -3.516 1.00 25.83 58 PHE B C 1
ATOM 2097 O O . PHE B 1 60 ? 57.937 34.404 -2.405 1.00 24.73 58 PHE B O 1
ATOM 2105 N N . GLU B 1 61 ? 59.455 33.409 -3.715 1.00 25.63 59 GLU B N 1
ATOM 2106 C CA . GLU B 1 61 ? 60.361 33.176 -2.600 1.00 26.22 59 GLU B CA 1
ATOM 2107 C C . GLU B 1 61 ? 60.803 34.475 -1.942 1.00 26.33 59 GLU B C 1
ATOM 2108 O O . GLU B 1 61 ? 60.946 34.534 -0.722 1.00 27.54 59 GLU B O 1
ATOM 2114 N N . LYS B 1 62 ? 61.028 35.519 -2.735 1.00 25.14 60 LYS B N 1
ATOM 2115 C CA . LYS B 1 62 ? 61.457 36.791 -2.164 1.00 24.53 60 LYS B CA 1
ATOM 2116 C C . LYS B 1 62 ? 60.313 37.421 -1.369 1.00 25.04 60 LYS B C 1
ATOM 2117 O O . LYS B 1 62 ? 60.534 38.060 -0.337 1.00 24.86 60 LYS B O 1
ATOM 2123 N N . ILE B 1 63 ? 59.088 37.244 -1.853 1.00 24.66 61 ILE B N 1
ATOM 2124 C CA . ILE B 1 63 ? 57.927 37.781 -1.155 1.00 23.89 61 ILE B CA 1
ATOM 2125 C C . ILE B 1 63 ? 57.860 37.134 0.234 1.00 25.24 61 ILE B C 1
ATOM 2126 O O . ILE B 1 63 ? 57.751 37.837 1.236 1.00 25.95 61 ILE B O 1
ATOM 2131 N N . LEU B 1 64 ? 57.946 35.802 0.285 1.00 25.76 62 LEU B N 1
ATOM 2132 C CA . LEU B 1 64 ? 57.914 35.050 1.545 1.00 26.75 62 LEU B CA 1
ATOM 2133 C C . LEU B 1 64 ? 58.978 35.540 2.508 1.00 28.28 62 LEU B C 1
ATOM 2134 O O . LEU B 1 64 ? 58.724 35.747 3.693 1.00 28.00 62 LEU B O 1
ATOM 2139 N N . GLU B 1 65 ? 60.181 35.706 1.982 1.00 28.75 63 GLU B N 1
ATOM 2140 C CA . GLU B 1 65 ? 61.299 36.158 2.778 1.00 29.71 63 GLU B CA 1
ATOM 2141 C C . GLU B 1 65 ? 61.059 37.533 3.374 1.00 29.19 63 GLU B C 1
ATOM 2142 O O . GLU B 1 65 ? 61.247 37.736 4.569 1.00 29.42 63 GLU B O 1
ATOM 2148 N N . ARG B 1 66 ? 60.647 38.480 2.537 1.00 27.79 64 ARG B N 1
ATOM 2149 C CA . ARG B 1 66 ? 60.410 39.847 2.997 1.00 27.29 64 ARG B CA 1
ATOM 2150 C C . ARG B 1 66 ? 59.276 39.938 4.004 1.00 27.39 64 ARG B C 1
ATOM 2151 O O . ARG B 1 66 ? 59.375 40.658 4.995 1.00 27.44 64 ARG B O 1
ATOM 2159 N N . VAL B 1 67 ? 58.198 39.212 3.741 1.00 26.63 65 VAL B N 1
ATOM 2160 C CA . VAL B 1 67 ? 57.050 39.235 4.630 1.00 27.35 65 VAL B CA 1
ATOM 2161 C C . VAL B 1 67 ? 57.421 38.691 6.013 1.00 27.88 65 VAL B C 1
ATOM 2162 O O . VAL B 1 67 ? 56.979 39.219 7.039 1.00 27.13 65 VAL B O 1
ATOM 2166 N N . LYS B 1 68 ? 58.253 37.653 6.035 1.00 27.02 66 LYS B N 1
ATOM 2167 C CA . LYS B 1 68 ? 58.671 37.043 7.286 1.00 27.49 66 LYS B CA 1
ATOM 2168 C C . LYS B 1 68 ? 59.474 37.974 8.184 1.00 28.84 66 LYS B C 1
ATOM 2169 O O . LYS B 1 68 ? 59.659 37.673 9.363 1.00 31.07 66 LYS B O 1
ATOM 2175 N N . THR B 1 69 ? 59.949 39.096 7.644 1.00 28.06 67 THR B N 1
ATOM 2176 C CA . THR B 1 69 ? 60.731 40.037 8.449 1.00 28.60 67 THR B CA 1
ATOM 2177 C C . THR B 1 69 ? 59.857 40.910 9.346 1.00 30.86 67 THR B C 1
ATOM 2178 O O . THR B 1 69 ? 60.365 41.646 10.192 1.00 31.13 67 THR B O 1
ATOM 2182 N N . PHE B 1 70 ? 58.544 40.827 9.155 1.00 32.53 68 PHE B N 1
ATOM 2183 C CA . PHE B 1 70 ? 57.600 41.611 9.944 1.00 32.77 68 PHE B CA 1
ATOM 2184 C C . PHE B 1 70 ? 57.194 40.833 11.183 1.00 32.92 68 PHE B C 1
ATOM 2185 O O . PHE B 1 70 ? 56.715 39.704 11.086 1.00 31.96 68 PHE B O 1
ATOM 2193 N N . ASP B 1 71 ? 57.391 41.439 12.351 1.00 33.56 69 ASP B N 1
ATOM 2194 C CA . ASP B 1 71 ? 57.056 40.774 13.604 1.00 34.42 69 ASP B CA 1
ATOM 2195 C C . ASP B 1 71 ? 55.559 40.527 13.828 1.00 31.93 69 ASP B C 1
ATOM 2196 O O . ASP B 1 71 ? 55.194 39.707 14.671 1.00 31.84 69 ASP B O 1
ATOM 2201 N N . TYR B 1 72 ? 54.689 41.206 13.081 1.00 28.68 70 TYR B N 1
ATOM 2202 C CA . TYR B 1 72 ? 53.255 40.975 13.250 1.00 26.54 70 TYR B CA 1
ATOM 2203 C C . TYR B 1 72 ? 52.768 39.705 12.538 1.00 26.51 70 TYR B C 1
ATOM 2204 O O . TYR B 1 72 ? 51.620 39.296 12.711 1.00 26.71 70 TYR B O 1
ATOM 2213 N N . ILE B 1 73 ? 53.641 39.084 11.744 1.00 25.83 71 ILE B N 1
ATOM 2214 C CA . ILE B 1 73 ? 53.298 37.856 11.027 1.00 25.42 71 ILE B CA 1
ATOM 2215 C C . ILE B 1 73 ? 53.360 36.690 12.001 1.00 26.53 71 ILE B C 1
ATOM 2216 O O . ILE B 1 73 ? 54.429 36.363 12.511 1.00 27.30 71 ILE B O 1
ATOM 2221 N N . ILE B 1 74 ? 52.221 36.062 12.264 1.00 26.83 72 ILE B N 1
ATOM 2222 C CA . ILE B 1 74 ? 52.174 34.938 13.196 1.00 27.40 72 ILE B CA 1
ATOM 2223 C C . ILE B 1 74 ? 52.397 33.617 12.467 1.00 28.85 72 ILE B C 1
ATOM 2224 O O . ILE B 1 74 ? 53.213 32.798 12.887 1.00 30.82 72 ILE B O 1
ATOM 2229 N N . GLU B 1 75 ? 51.656 33.417 11.381 1.00 28.30 73 GLU B N 1
ATOM 2230 C CA . GLU B 1 75 ? 51.764 32.215 10.564 1.00 27.61 73 GLU B CA 1
ATOM 2231 C C . GLU B 1 75 ? 51.811 32.606 9.101 1.00 27.04 73 GLU B C 1
ATOM 2232 O O . GLU B 1 75 ? 51.238 33.623 8.705 1.00 25.79 73 GLU B O 1
ATOM 2238 N N . ILE B 1 76 ? 52.495 31.791 8.305 1.00 25.50 74 ILE B N 1
ATOM 2239 C CA . ILE B 1 76 ? 52.607 32.022 6.873 1.00 26.46 74 ILE B CA 1
ATOM 2240 C C . ILE B 1 76 ? 52.833 30.657 6.232 1.00 28.08 74 ILE B C 1
ATOM 2241 O O . ILE B 1 76 ? 53.727 29.908 6.635 1.00 28.02 74 ILE B O 1
ATOM 2246 N N . GLU B 1 77 ? 52.007 30.323 5.247 1.00 28.31 75 GLU B N 1
ATOM 2247 C CA . GLU B 1 77 ? 52.106 29.024 4.599 1.00 29.72 75 GLU B CA 1
ATOM 2248 C C . GLU B 1 77 ? 51.499 29.045 3.212 1.00 28.86 75 GLU B C 1
ATOM 2249 O O . GLU B 1 77 ? 50.463 29.664 3.000 1.00 28.50 75 GLU B O 1
ATOM 2255 N N . GLU B 1 78 ? 52.146 28.377 2.263 1.00 28.37 76 GLU B N 1
ATOM 2256 C CA . GLU B 1 78 ? 51.615 28.330 0.908 1.00 29.21 76 GLU B CA 1
ATOM 2257 C C . GLU B 1 78 ? 50.424 27.367 0.928 1.00 29.38 76 GLU B C 1
ATOM 2258 O O . GLU B 1 78 ? 50.439 26.370 1.657 1.00 29.26 76 GLU B O 1
ATOM 2264 N N . GLU B 1 79 ? 49.397 27.667 0.134 1.00 28.86 77 GLU B N 1
ATOM 2265 C CA . GLU B 1 79 ? 48.189 26.845 0.101 1.00 28.91 77 GLU B CA 1
ATOM 2266 C C . GLU B 1 79 ? 47.615 26.664 -1.300 1.00 28.62 77 GLU B C 1
ATOM 2267 O O . GLU B 1 79 ? 47.964 27.393 -2.230 1.00 27.79 77 GLU B O 1
ATOM 2273 N N . GLU B 1 80 ? 46.725 25.684 -1.435 1.00 28.15 78 GLU B N 1
ATOM 2274 C CA . GLU B 1 80 ? 46.066 25.412 -2.704 1.00 28.40 78 GLU B CA 1
ATOM 2275 C C . GLU B 1 80 ? 45.012 26.491 -2.930 1.00 27.34 78 GLU B C 1
ATOM 2276 O O . GLU B 1 80 ? 44.370 26.940 -1.985 1.00 26.84 78 GLU B O 1
ATOM 2282 N N . SER B 1 81 ? 44.829 26.906 -4.175 1.00 25.05 79 SER B N 1
ATOM 2283 C CA . SER B 1 81 ? 43.858 27.953 -4.472 1.00 26.00 79 SER B CA 1
ATOM 2284 C C . SER B 1 81 ? 42.440 27.571 -4.073 1.00 24.89 79 SER B C 1
ATOM 2285 O O . SER B 1 81 ? 42.133 26.395 -3.881 1.00 24.05 79 SER B O 1
ATOM 2288 N N . PHE B 1 82 ? 41.578 28.576 -3.952 1.00 25.23 8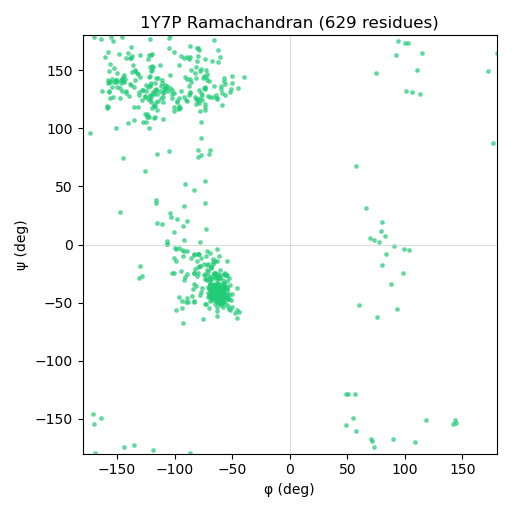0 PHE B N 1
ATOM 2289 C CA . PHE B 1 82 ? 40.185 28.350 -3.596 1.00 27.26 80 PHE B CA 1
ATOM 2290 C C . PHE B 1 82 ? 39.441 27.572 -4.677 1.00 27.65 80 PHE B C 1
ATOM 2291 O O . PHE B 1 82 ? 38.570 26.751 -4.378 1.00 26.87 80 PHE B O 1
ATOM 2299 N N . GLU B 1 83 ? 39.783 27.826 -5.936 1.00 28.13 81 GLU B N 1
ATOM 2300 C CA . GLU B 1 83 ? 39.121 27.124 -7.025 1.00 30.04 81 GLU B CA 1
ATOM 2301 C C . GLU B 1 83 ? 39.560 25.662 -7.098 1.00 29.09 81 GLU B C 1
ATOM 2302 O O . GLU B 1 83 ? 38.786 24.800 -7.512 1.00 27.52 81 GLU B O 1
ATOM 2308 N N . ARG B 1 84 ? 40.803 25.394 -6.701 1.00 28.26 82 ARG B N 1
ATOM 2309 C CA . ARG B 1 84 ? 41.342 24.032 -6.688 1.00 29.27 82 ARG B CA 1
ATOM 2310 C C . ARG B 1 84 ? 40.666 23.202 -5.594 1.00 27.86 82 ARG B C 1
ATOM 2311 O O . ARG B 1 84 ? 40.447 22.000 -5.749 1.00 27.95 82 ARG B O 1
ATOM 2319 N N . VAL B 1 85 ? 40.340 23.852 -4.484 1.00 25.05 83 VAL B N 1
ATOM 2320 C CA . VAL B 1 85 ? 39.720 23.165 -3.372 1.00 22.53 83 VAL B CA 1
ATOM 2321 C C . VAL B 1 85 ? 38.202 23.222 -3.399 1.00 23.29 83 VAL B C 1
ATOM 2322 O O . VAL B 1 85 ? 37.542 22.184 -3.358 1.00 23.74 83 VAL B O 1
ATOM 2326 N N . PHE B 1 86 ? 37.648 24.428 -3.480 1.00 22.78 84 PHE B N 1
ATOM 2327 C CA . PHE B 1 86 ? 36.194 24.589 -3.463 1.00 23.73 84 PHE B CA 1
ATOM 2328 C C . PHE B 1 86 ? 35.491 24.792 -4.807 1.00 24.16 84 PHE B C 1
ATOM 2329 O O . PHE B 1 86 ? 34.258 24.881 -4.864 1.00 24.13 84 PHE B O 1
ATOM 2337 N N . GLY B 1 87 ? 36.288 24.861 -5.873 1.00 23.64 85 GLY B N 1
ATOM 2338 C CA . GLY B 1 87 ? 35.778 25.008 -7.227 1.00 23.27 85 GLY B CA 1
ATOM 2339 C C . GLY B 1 87 ? 34.896 26.196 -7.564 1.00 23.88 85 GLY B C 1
ATOM 2340 O O . GLY B 1 87 ? 34.902 27.229 -6.886 1.00 23.56 85 GLY B O 1
ATOM 2341 N N . LYS B 1 88 ? 34.154 26.046 -8.657 1.00 23.09 86 LYS B N 1
ATOM 2342 C CA . LYS B 1 88 ? 33.234 27.069 -9.113 1.00 23.63 86 LYS B CA 1
ATOM 2343 C C . LYS B 1 88 ? 31.939 26.801 -8.352 1.00 23.27 86 LYS B C 1
ATOM 2344 O O . LYS B 1 88 ? 31.647 25.652 -8.008 1.00 22.50 86 LYS B O 1
ATOM 2350 N N . ARG B 1 89 ? 31.158 27.844 -8.093 1.00 21.94 87 ARG B N 1
ATOM 2351 C CA . ARG B 1 89 ? 29.958 27.669 -7.283 1.00 20.85 87 ARG B CA 1
ATOM 2352 C C . ARG B 1 89 ? 28.599 27.877 -7.914 1.00 20.85 87 ARG B C 1
ATOM 2353 O O . ARG B 1 89 ? 28.405 28.753 -8.760 1.00 21.56 87 ARG B O 1
ATOM 2361 N N . VAL B 1 90 ? 27.655 27.055 -7.481 1.00 19.17 88 VAL B N 1
ATOM 2362 C CA . VAL B 1 90 ? 26.278 27.195 -7.904 1.00 18.90 88 VAL B CA 1
ATOM 2363 C C . VAL B 1 90 ? 25.634 27.869 -6.687 1.00 17.71 88 VAL B C 1
ATOM 2364 O O . VAL B 1 90 ? 25.821 27.417 -5.557 1.00 17.64 88 VAL B O 1
ATOM 2368 N N . ILE B 1 91 ? 24.906 28.955 -6.906 1.00 16.60 89 ILE B N 1
ATOM 2369 C CA . ILE B 1 91 ? 24.249 29.648 -5.806 1.00 16.97 89 ILE B CA 1
ATOM 2370 C C . ILE B 1 91 ? 22.753 29.385 -5.930 1.00 17.27 89 ILE B C 1
ATOM 2371 O O . ILE B 1 91 ? 22.203 29.471 -7.022 1.00 18.46 89 ILE B O 1
ATOM 2376 N N . ILE B 1 92 ? 22.094 29.060 -4.823 1.00 18.05 90 ILE B N 1
ATOM 2377 C CA . ILE B 1 92 ? 20.655 28.790 -4.853 1.00 17.44 90 ILE B CA 1
ATOM 2378 C C . ILE B 1 92 ? 19.981 29.681 -3.825 1.00 18.13 90 ILE B C 1
ATOM 2379 O O . ILE B 1 92 ? 20.377 29.686 -2.663 1.00 18.32 90 ILE B O 1
ATOM 2384 N N . LEU B 1 93 ? 18.966 30.431 -4.245 1.00 18.82 91 LEU B N 1
ATOM 2385 C CA . LEU B 1 93 ? 18.257 31.331 -3.334 1.00 18.62 91 LEU B CA 1
ATOM 2386 C C . LEU B 1 93 ? 16.740 31.168 -3.468 1.00 18.75 91 LEU B C 1
ATOM 2387 O O . LEU B 1 93 ? 16.234 30.858 -4.551 1.00 18.08 91 LEU B O 1
ATOM 2392 N N . GLY B 1 94 ? 16.023 31.367 -2.361 1.00 19.97 92 GLY B N 1
ATOM 2393 C CA . GLY B 1 94 ? 14.569 31.269 -2.388 1.00 19.57 92 GLY B CA 1
ATOM 2394 C C . GLY B 1 94 ? 13.960 30.679 -1.132 1.00 20.35 92 GLY B C 1
ATOM 2395 O O . GLY B 1 94 ? 14.533 30.781 -0.046 1.00 21.12 92 GLY B O 1
ATOM 2396 N N . GLY B 1 95 ? 12.782 30.075 -1.280 1.00 20.58 93 GLY B N 1
ATOM 2397 C CA . GLY B 1 95 ? 12.116 29.446 -0.153 1.00 22.69 93 GLY B CA 1
ATOM 2398 C C . GLY B 1 95 ? 12.850 28.163 0.197 1.00 23.90 93 GLY B C 1
ATOM 2399 O O . GLY B 1 95 ? 13.340 27.471 -0.692 1.00 24.86 93 GLY B O 1
ATOM 2400 N N . GLY B 1 96 ? 12.924 27.839 1.485 1.00 22.56 94 GLY B N 1
ATOM 2401 C CA . GLY B 1 96 ? 13.632 26.650 1.919 1.00 22.62 94 GLY B CA 1
ATOM 2402 C C . GLY B 1 96 ? 13.388 25.351 1.168 1.00 22.61 94 GLY B C 1
ATOM 2403 O O . GLY B 1 96 ? 14.329 24.730 0.673 1.00 22.27 94 GLY B O 1
ATOM 2404 N N . ALA B 1 97 ? 12.130 24.930 1.085 1.00 22.05 95 ALA B N 1
ATOM 2405 C CA . ALA B 1 97 ? 11.789 23.673 0.424 1.00 22.17 95 ALA B CA 1
ATOM 2406 C C . ALA B 1 97 ? 12.338 23.543 -0.988 1.00 22.39 95 ALA B C 1
ATOM 2407 O O . ALA B 1 97 ? 13.036 22.581 -1.310 1.00 22.24 95 ALA B O 1
ATOM 2409 N N . LEU B 1 98 ? 12.017 24.511 -1.836 1.00 21.62 96 LEU B N 1
ATOM 2410 C CA . LEU B 1 98 ? 12.461 24.464 -3.219 1.00 21.42 96 LEU B CA 1
ATOM 2411 C C . LEU B 1 98 ? 13.969 24.620 -3.330 1.00 20.79 96 LEU B C 1
ATOM 2412 O O . LEU B 1 98 ? 14.593 24.009 -4.186 1.00 19.91 96 LEU B O 1
ATOM 2417 N N . VAL B 1 99 ? 14.549 25.435 -2.453 1.00 20.34 97 VAL B N 1
ATOM 2418 C CA . VAL B 1 99 ? 15.995 25.636 -2.438 1.00 18.65 97 VAL B CA 1
ATOM 2419 C C . VAL B 1 99 ? 16.614 24.271 -2.164 1.00 19.64 97 VAL B C 1
ATOM 2420 O O . VAL B 1 99 ? 17.572 23.872 -2.824 1.00 19.13 97 VAL B O 1
ATOM 2424 N N . SER B 1 100 ? 16.048 23.558 -1.194 1.00 18.83 98 SER B N 1
ATOM 2425 C CA . SER B 1 100 ? 16.530 22.229 -0.836 1.00 19.57 98 SER B CA 1
ATOM 2426 C C . SER B 1 100 ? 16.374 21.237 -1.978 1.00 19.31 98 SER B C 1
ATOM 2427 O O . SER B 1 100 ? 17.240 20.385 -2.180 1.00 20.94 98 SER B O 1
ATOM 2430 N N . GLN B 1 101 ? 15.270 21.319 -2.713 1.00 18.50 99 GLN B N 1
ATOM 2431 C CA . GLN B 1 101 ? 15.063 20.400 -3.829 1.00 18.65 99 GLN B CA 1
ATOM 2432 C C . GLN B 1 101 ? 16.124 20.641 -4.900 1.00 19.19 99 GLN B C 1
ATOM 2433 O O . GLN B 1 101 ? 16.664 19.700 -5.484 1.00 19.44 99 GLN B O 1
ATOM 2439 N N . VAL B 1 102 ? 16.431 21.905 -5.154 1.00 17.46 100 VAL B N 1
ATOM 2440 C CA . VAL B 1 102 ? 17.439 22.221 -6.154 1.00 17.61 100 VAL B CA 1
ATOM 2441 C C . VAL B 1 102 ? 18.793 21.718 -5.669 1.00 17.63 100 VAL B C 1
ATOM 2442 O O . VAL B 1 102 ? 19.568 21.173 -6.451 1.00 19.45 100 VAL B O 1
ATOM 2446 N N . ALA B 1 103 ? 19.063 21.894 -4.376 1.00 16.86 101 ALA B N 1
ATOM 2447 C CA . ALA B 1 103 ? 20.324 21.467 -3.772 1.00 15.96 101 ALA B CA 1
ATOM 2448 C C . ALA B 1 103 ? 20.582 19.978 -3.949 1.00 16.75 101 ALA B C 1
ATOM 2449 O O . ALA B 1 103 ? 21.714 19.564 -4.191 1.00 17.52 101 ALA B O 1
ATOM 2451 N N . ILE B 1 104 ? 19.530 19.175 -3.816 1.00 18.74 102 ILE B N 1
ATOM 2452 C CA . ILE B 1 104 ? 19.631 17.721 -3.977 1.00 19.72 102 ILE B CA 1
ATOM 2453 C C . ILE B 1 104 ? 20.184 17.365 -5.362 1.00 19.69 102 ILE B C 1
ATOM 2454 O O . ILE B 1 104 ? 21.096 16.541 -5.490 1.00 21.20 102 ILE B O 1
ATOM 2459 N N . GLY B 1 105 ? 19.621 17.987 -6.393 1.00 18.37 103 GLY B N 1
ATOM 2460 C CA . GLY B 1 105 ? 20.073 17.725 -7.743 1.00 16.66 103 GLY B CA 1
ATOM 2461 C C . GLY B 1 105 ? 21.488 18.222 -7.948 1.00 17.47 103 GLY B C 1
ATOM 2462 O O . GLY B 1 105 ? 22.320 17.512 -8.499 1.00 17.66 103 GLY B O 1
ATOM 2463 N N . ALA B 1 106 ? 21.776 19.433 -7.483 1.00 16.08 104 ALA B N 1
ATOM 2464 C CA . ALA B 1 106 ? 23.108 20.011 -7.659 1.00 16.72 104 ALA B CA 1
ATOM 2465 C C . ALA B 1 106 ? 24.189 19.257 -6.900 1.00 17.04 104 ALA B C 1
ATOM 2466 O O . ALA B 1 106 ? 25.257 18.984 -7.437 1.00 18.99 104 ALA B O 1
ATOM 2468 N N . ILE B 1 107 ? 23.926 18.927 -5.647 1.00 17.80 105 ILE B N 1
ATOM 2469 C CA . ILE B 1 107 ? 24.911 18.204 -4.859 1.00 19.31 105 ILE B CA 1
ATOM 2470 C C . ILE B 1 107 ? 25.189 16.836 -5.473 1.00 20.28 105 ILE B C 1
ATOM 2471 O O . ILE B 1 107 ? 26.331 16.384 -5.504 1.00 21.10 105 ILE B O 1
ATOM 2476 N N . SER B 1 108 ? 24.144 16.181 -5.962 1.00 20.74 106 SER B N 1
ATOM 2477 C CA . SER B 1 108 ? 24.304 14.880 -6.597 1.00 21.78 106 SER B CA 1
ATOM 2478 C C . SER B 1 108 ? 25.165 14.960 -7.854 1.00 21.64 106 SER B C 1
ATOM 2479 O O . SER B 1 108 ? 26.097 14.181 -8.033 1.00 21.50 106 SER B O 1
ATOM 2482 N N . GLU B 1 109 ? 24.839 15.902 -8.729 1.00 21.56 107 GLU B N 1
ATOM 2483 C CA . GLU B 1 109 ? 25.579 16.076 -9.971 1.00 21.77 107 GLU B CA 1
ATOM 2484 C C . GLU B 1 109 ? 27.011 16.511 -9.672 1.00 22.27 107 GLU B C 1
ATOM 2485 O O . GLU B 1 109 ? 27.952 16.056 -10.318 1.00 22.91 107 GLU B O 1
ATOM 2491 N N . ALA B 1 110 ? 27.180 17.388 -8.688 1.00 21.88 108 ALA B N 1
ATOM 2492 C CA . ALA B 1 110 ? 28.514 17.862 -8.319 1.00 21.19 108 ALA B CA 1
ATOM 2493 C C . ALA B 1 110 ? 29.368 16.723 -7.747 1.00 21.61 108 ALA B C 1
ATOM 2494 O O . ALA B 1 110 ? 30.583 16.676 -7.958 1.00 21.17 108 ALA B O 1
ATOM 2496 N N . ASP B 1 111 ? 28.725 15.805 -7.033 1.00 20.80 109 ASP B N 1
ATOM 2497 C CA . ASP B 1 111 ? 29.429 14.684 -6.425 1.00 22.97 109 ASP B CA 1
ATOM 2498 C C . ASP B 1 111 ? 30.086 13.805 -7.475 1.00 23.96 109 ASP B C 1
ATOM 2499 O O . ASP B 1 111 ? 31.181 13.286 -7.261 1.00 24.53 109 ASP B O 1
ATOM 2504 N N . ARG B 1 112 ? 29.430 13.641 -8.617 1.00 24.27 110 ARG B N 1
ATOM 2505 C CA . ARG B 1 112 ? 30.003 12.808 -9.665 1.00 26.78 110 ARG B CA 1
ATOM 2506 C C . ARG B 1 112 ? 31.111 13.566 -10.393 1.00 27.54 110 ARG B C 1
ATOM 2507 O O . ARG B 1 112 ? 32.164 13.002 -10.688 1.00 27.76 110 ARG B O 1
ATOM 2515 N N . HIS B 1 113 ? 30.891 14.850 -10.651 1.00 27.46 111 HIS B N 1
ATOM 2516 C CA . HIS B 1 113 ? 31.889 15.658 -11.339 1.00 30.12 111 HIS B CA 1
ATOM 2517 C C . HIS B 1 113 ? 33.152 15.923 -10.507 1.00 31.12 111 HIS B C 1
ATOM 2518 O O . HIS B 1 113 ? 34.259 15.990 -11.045 1.00 29.56 111 HIS B O 1
ATOM 2525 N N . ASN B 1 114 ? 32.991 16.051 -9.194 1.00 30.67 112 ASN B N 1
ATOM 2526 C CA . ASN B 1 114 ? 34.126 16.323 -8.319 1.00 31.52 112 ASN B CA 1
ATOM 2527 C C . ASN B 1 114 ? 35.069 15.151 -8.126 1.00 34.66 112 ASN B C 1
ATOM 2528 O O . ASN B 1 114 ? 36.206 15.338 -7.694 1.00 35.98 112 ASN B O 1
ATOM 2533 N N . LEU B 1 115 ? 34.605 13.946 -8.438 1.00 38.22 113 LEU B N 1
ATOM 2534 C CA . LEU B 1 115 ? 35.436 12.763 -8.263 1.00 42.92 113 LEU B CA 1
ATOM 2535 C C . LEU B 1 115 ? 36.833 12.978 -8.840 1.00 46.66 113 LEU B C 1
ATOM 2536 O O . LEU B 1 115 ? 37.829 12.894 -8.126 1.00 47.73 113 LEU B O 1
ATOM 2541 N N . ARG B 1 116 ? 36.909 13.270 -10.129 1.00 50.84 114 ARG B N 1
ATOM 2542 C CA . ARG B 1 116 ? 38.204 13.481 -10.756 1.00 54.76 114 ARG B CA 1
ATOM 2543 C C . ARG B 1 116 ? 38.204 14.753 -11.592 1.00 55.32 114 ARG B C 1
ATOM 2544 O O . ARG B 1 116 ? 37.436 14.879 -12.551 1.00 57.43 114 ARG B O 1
ATOM 2552 N N . GLY B 1 117 ? 39.057 15.701 -11.218 1.00 53.05 115 GLY B N 1
ATOM 2553 C CA . GLY B 1 117 ? 39.137 16.935 -11.971 1.00 50.31 115 GLY B CA 1
ATOM 2554 C C . GLY B 1 117 ? 38.780 18.177 -11.183 1.00 48.19 115 GLY B C 1
ATOM 2555 O O . GLY B 1 117 ? 38.962 18.236 -9.963 1.00 48.23 115 GLY B O 1
ATOM 2556 N N . GLU B 1 118 ? 38.272 19.182 -11.885 1.00 45.15 116 GLU B N 1
ATOM 2557 C CA . GLU B 1 118 ? 37.908 20.427 -11.235 1.00 42.89 116 GLU B CA 1
ATOM 2558 C C . GLU B 1 118 ? 36.802 20.189 -10.205 1.00 39.16 116 GLU B C 1
ATOM 2559 O O . GLU B 1 118 ? 36.188 19.120 -10.173 1.00 39.94 116 GLU B O 1
ATOM 2565 N N . ARG B 1 119 ? 36.568 21.187 -9.360 1.00 33.53 117 ARG B N 1
ATOM 2566 C CA . ARG B 1 119 ? 35.570 21.093 -8.303 1.00 28.46 117 ARG B CA 1
ATOM 2567 C C . ARG B 1 119 ? 34.406 22.038 -8.545 1.00 26.16 117 ARG B C 1
ATOM 2568 O O . ARG B 1 119 ? 34.545 23.054 -9.222 1.00 24.87 117 ARG B O 1
ATOM 2576 N N . ILE B 1 120 ? 33.257 21.681 -7.983 1.00 23.25 118 ILE B N 1
ATOM 2577 C CA . ILE B 1 120 ? 32.051 22.503 -8.043 1.00 21.51 118 ILE B CA 1
ATOM 2578 C C . ILE B 1 120 ? 31.362 22.363 -6.688 1.00 20.67 118 ILE B C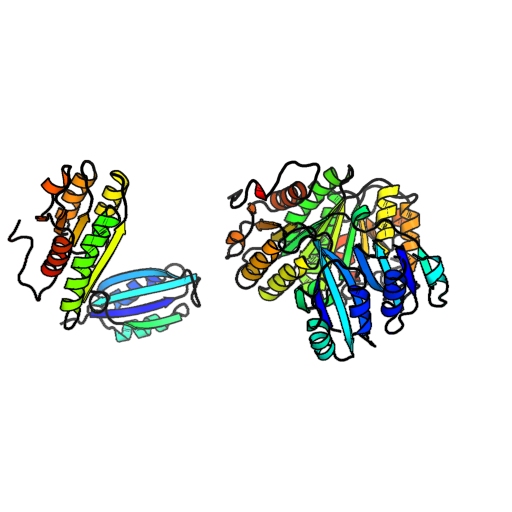 1
ATOM 2579 O O . ILE B 1 120 ? 31.219 21.252 -6.174 1.00 18.92 118 ILE B O 1
ATOM 2584 N N . SER B 1 121 ? 30.972 23.487 -6.094 1.00 19.47 119 SER B N 1
ATOM 2585 C CA . SER B 1 121 ? 30.266 23.439 -4.821 1.00 19.69 119 SER B CA 1
ATOM 2586 C C . SER B 1 121 ? 28.894 24.071 -4.970 1.00 19.13 119 SER B C 1
ATOM 2587 O O . SER B 1 121 ? 28.625 24.781 -5.938 1.00 19.95 119 SER B O 1
ATOM 2590 N N . VAL B 1 122 ? 28.028 23.803 -4.007 1.00 19.37 120 VAL B N 1
ATOM 2591 C CA . VAL B 1 122 ? 26.659 24.289 -4.052 1.00 19.31 120 VAL B CA 1
ATOM 2592 C C . VAL B 1 122 ? 26.377 25.081 -2.795 1.00 19.18 120 VAL B C 1
ATOM 2593 O O . VAL B 1 122 ? 26.333 24.529 -1.706 1.00 20.12 120 VAL B O 1
ATOM 2597 N N . ASP B 1 123 ? 26.192 26.382 -2.951 1.00 19.71 121 ASP B N 1
ATOM 2598 C CA . ASP B 1 123 ? 25.953 27.253 -1.811 1.00 20.78 121 ASP B CA 1
ATOM 2599 C C . ASP B 1 123 ? 24.542 27.771 -1.835 1.00 20.47 121 ASP B C 1
ATOM 2600 O O . ASP B 1 123 ? 24.023 28.142 -2.884 1.00 21.49 121 ASP B O 1
ATOM 2605 N N . THR B 1 124 ? 23.923 27.805 -0.667 1.00 19.04 122 THR B N 1
ATOM 2606 C CA . THR B 1 124 ? 22.530 28.180 -0.603 1.00 19.20 122 THR B CA 1
ATOM 2607 C C . THR B 1 124 ? 22.160 29.099 0.539 1.00 19.41 122 THR B C 1
ATOM 2608 O O . THR B 1 124 ? 22.888 29.209 1.524 1.00 20.48 122 THR B O 1
ATOM 2612 N N . MET B 1 125 ? 21.018 29.765 0.388 1.00 17.87 123 MET B N 1
ATOM 2613 C CA . MET B 1 125 ? 20.487 30.607 1.438 1.00 18.25 123 MET B CA 1
ATOM 2614 C C . MET B 1 125 ? 19.003 30.800 1.250 1.00 18.37 123 MET B C 1
ATOM 2615 O O . MET B 1 125 ? 18.560 31.304 0.222 1.00 18.65 123 MET B O 1
ATOM 2620 N N . PRO B 1 126 ? 18.209 30.358 2.230 1.00 18.70 124 PRO B N 1
ATOM 2621 C CA . PRO B 1 126 ? 16.758 30.513 2.153 1.00 19.18 124 PRO B CA 1
ATOM 2622 C C . PRO B 1 126 ? 16.469 31.971 2.512 1.00 20.84 124 PRO B C 1
ATOM 2623 O O . PRO B 1 126 ? 16.923 32.456 3.553 1.00 21.96 124 PRO B O 1
ATOM 2627 N N . VAL B 1 127 ? 15.739 32.666 1.641 1.00 20.68 125 VAL B N 1
ATOM 2628 C CA . VAL B 1 127 ? 15.399 34.076 1.843 1.00 21.00 125 VAL B CA 1
ATOM 2629 C C . VAL B 1 127 ? 14.117 34.379 1.081 1.00 22.19 125 VAL B C 1
ATOM 2630 O O . VAL B 1 127 ? 13.958 33.953 -0.062 1.00 22.96 125 VAL B O 1
ATOM 2634 N N . VAL B 1 128 ? 13.196 35.090 1.721 1.00 23.01 126 VAL B N 1
ATOM 2635 C CA . VAL B 1 128 ? 11.936 35.441 1.073 1.00 23.98 126 VAL B CA 1
ATOM 2636 C C . VAL B 1 128 ? 11.680 36.942 1.223 1.00 24.63 126 VAL B C 1
ATOM 2637 O O . VAL B 1 128 ? 12.293 37.605 2.067 1.00 24.59 126 VAL B O 1
ATOM 2641 N N . GLY B 1 129 ? 10.779 37.473 0.400 1.00 25.00 127 GLY B N 1
ATOM 2642 C CA . GLY B 1 129 ? 10.492 38.897 0.435 1.00 26.31 127 GLY B CA 1
ATOM 2643 C C . GLY B 1 129 ? 11.128 39.511 -0.801 1.00 28.01 127 GLY B C 1
ATOM 2644 O O . GLY B 1 129 ? 12.301 39.245 -1.091 1.00 26.83 127 GLY B O 1
ATOM 2645 N N . GLU B 1 130 ? 10.370 40.325 -1.533 1.00 28.47 128 GLU B N 1
ATOM 2646 C CA . GLU B 1 130 ? 10.882 40.926 -2.758 1.00 29.91 128 GLU B CA 1
ATOM 2647 C C . GLU B 1 130 ? 12.201 41.680 -2.629 1.00 29.58 128 GLU B C 1
ATOM 2648 O O . GLU B 1 130 ? 13.134 41.428 -3.380 1.00 29.23 128 GLU B O 1
ATOM 2654 N N . GLU B 1 131 ? 12.288 42.614 -1.695 1.00 30.43 129 GLU B N 1
ATOM 2655 C CA . GLU B 1 131 ? 13.526 43.361 -1.539 1.00 32.08 129 GLU B CA 1
ATOM 2656 C C . GLU B 1 131 ? 14.651 42.519 -0.951 1.00 30.36 129 GLU B C 1
ATOM 2657 O O . GLU B 1 131 ? 15.811 42.678 -1.329 1.00 31.00 129 GLU B O 1
ATOM 2663 N N . GLU B 1 132 ? 14.314 41.627 -0.024 1.00 28.13 130 GLU B N 1
ATOM 2664 C CA . GLU B 1 132 ? 15.320 40.773 0.597 1.00 26.35 130 GLU B CA 1
ATOM 2665 C C . GLU B 1 132 ? 15.975 39.897 -0.469 1.00 25.23 130 GLU B C 1
ATOM 2666 O O . GLU B 1 132 ? 17.197 39.802 -0.542 1.00 25.04 130 GLU B O 1
ATOM 2672 N N . ILE B 1 133 ? 15.155 39.266 -1.301 1.00 23.47 131 ILE B N 1
ATOM 2673 C CA . ILE B 1 133 ? 15.652 38.417 -2.380 1.00 22.63 131 ILE B CA 1
ATOM 2674 C C . ILE B 1 133 ? 16.410 39.246 -3.427 1.00 23.95 131 ILE B C 1
ATOM 2675 O O . ILE B 1 133 ? 17.496 38.863 -3.870 1.00 23.63 131 ILE B O 1
ATOM 2680 N N . ALA B 1 134 ? 15.834 40.377 -3.829 1.00 22.97 132 ALA B N 1
ATOM 2681 C CA . ALA B 1 134 ? 16.473 41.222 -4.829 1.00 23.33 132 ALA B CA 1
ATOM 2682 C C . ALA B 1 134 ? 17.866 41.613 -4.365 1.00 22.68 132 ALA B C 1
ATOM 2683 O O . ALA B 1 134 ? 18.812 41.597 -5.142 1.00 23.02 132 ALA B O 1
ATOM 2685 N N . GLU B 1 135 ? 17.991 41.954 -3.091 1.00 21.68 133 GLU B N 1
ATOM 2686 C CA . GLU B 1 135 ? 19.277 42.341 -2.552 1.00 22.85 133 GLU B CA 1
ATOM 2687 C C . GLU B 1 135 ? 20.282 41.183 -2.591 1.00 23.72 133 GLU B C 1
ATOM 2688 O O . GLU B 1 135 ? 21.470 41.381 -2.865 1.00 24.05 133 GLU B O 1
ATOM 2694 N N . ALA B 1 136 ? 19.801 39.975 -2.305 1.00 23.38 134 ALA B N 1
ATOM 2695 C CA . ALA B 1 136 ? 20.651 38.788 -2.301 1.00 22.57 134 ALA B CA 1
ATOM 2696 C C . ALA B 1 136 ? 21.093 38.465 -3.721 1.00 22.21 134 ALA B C 1
ATOM 2697 O O . ALA B 1 136 ? 22.249 38.102 -3.960 1.00 23.35 134 ALA B O 1
ATOM 2699 N N . VAL B 1 137 ? 20.165 38.597 -4.661 1.00 21.10 135 VAL B N 1
ATOM 2700 C CA . VAL B 1 137 ? 20.460 38.341 -6.060 1.00 21.11 135 VAL B CA 1
ATOM 2701 C C . VAL B 1 137 ? 21.544 39.315 -6.520 1.00 22.85 135 VAL B C 1
ATOM 2702 O O . VAL B 1 137 ? 22.535 38.919 -7.135 1.00 23.44 135 VAL B O 1
ATOM 2706 N N . LYS B 1 138 ? 21.356 40.591 -6.207 1.00 22.28 136 LYS B N 1
ATOM 2707 C CA . LYS B 1 138 ? 22.319 41.624 -6.581 1.00 23.86 136 LYS B CA 1
ATOM 2708 C C . LYS B 1 138 ? 23.717 41.281 -6.059 1.00 23.38 136 LYS B C 1
ATOM 2709 O O . LYS B 1 138 ? 24.715 41.396 -6.775 1.00 23.13 136 LYS B O 1
ATOM 2715 N N . ALA B 1 139 ? 23.761 40.846 -4.804 1.00 22.71 137 ALA B N 1
ATOM 2716 C CA . ALA B 1 139 ? 24.995 40.506 -4.121 1.00 21.98 137 ALA B CA 1
ATOM 2717 C C . ALA B 1 139 ? 25.726 39.296 -4.685 1.00 23.01 137 ALA B C 1
ATOM 2718 O O . ALA B 1 139 ? 26.877 39.045 -4.326 1.00 23.79 137 ALA B O 1
ATOM 2720 N N . VAL B 1 140 ? 25.072 38.534 -5.556 1.00 22.81 138 VAL B N 1
ATOM 2721 C CA . VAL B 1 140 ? 25.726 37.369 -6.139 1.00 22.23 138 VAL B CA 1
AT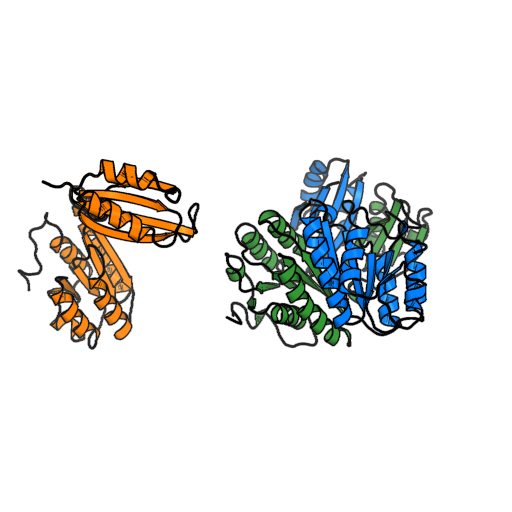OM 2722 C C . VAL B 1 140 ? 26.887 37.815 -7.029 1.00 23.27 138 VAL B C 1
ATOM 2723 O O . VAL B 1 140 ? 27.853 37.079 -7.225 1.00 21.75 138 VAL B O 1
ATOM 2727 N N . SER B 1 141 ? 26.799 39.037 -7.546 1.00 23.66 139 SER B N 1
ATOM 2728 C CA . SER B 1 141 ? 27.845 39.561 -8.414 1.00 26.58 139 SER B CA 1
ATOM 2729 C C . SER B 1 141 ? 29.163 39.838 -7.680 1.00 26.78 139 SER B C 1
ATOM 2730 O O . SER B 1 141 ? 30.168 40.161 -8.311 1.00 28.44 139 SER B O 1
ATOM 2733 N N . ARG B 1 142 ? 29.169 39.731 -6.354 1.00 26.45 140 ARG B N 1
ATOM 2734 C CA . ARG B 1 142 ? 30.408 39.937 -5.619 1.00 26.66 140 ARG B CA 1
ATOM 2735 C C . ARG B 1 142 ? 30.855 38.667 -4.919 1.00 24.98 140 ARG B C 1
ATOM 2736 O O . ARG B 1 142 ? 31.666 38.702 -4.000 1.00 25.07 140 ARG B O 1
ATOM 2744 N N . LEU B 1 143 ? 30.322 37.537 -5.370 1.00 24.80 141 LEU B N 1
ATOM 2745 C CA . LEU B 1 143 ? 30.700 36.245 -4.811 1.00 23.12 141 LEU B CA 1
ATOM 2746 C C . LEU B 1 143 ? 31.803 35.635 -5.668 1.00 22.81 141 LEU B C 1
ATOM 2747 O O . LEU B 1 143 ? 31.608 35.360 -6.848 1.00 21.78 141 LEU B O 1
ATOM 2752 N N . HIS B 1 144 ? 32.964 35.435 -5.059 1.00 22.99 142 HIS B N 1
ATOM 2753 C CA . HIS B 1 144 ? 34.110 34.850 -5.739 1.00 22.75 142 HIS B CA 1
ATOM 2754 C C . HIS B 1 144 ? 33.719 33.456 -6.232 1.00 22.41 142 HIS B C 1
ATOM 2755 O O . HIS B 1 144 ? 33.105 32.688 -5.496 1.00 21.72 142 HIS B O 1
ATOM 2762 N N . ARG B 1 145 ? 34.050 33.161 -7.489 1.00 21.65 143 ARG B N 1
ATOM 2763 C CA . ARG B 1 145 ? 33.780 31.863 -8.112 1.00 21.73 143 ARG B CA 1
ATOM 2764 C C . ARG B 1 145 ? 32.318 31.485 -8.417 1.00 22.03 143 ARG B C 1
ATOM 2765 O O . ARG B 1 145 ? 32.049 30.366 -8.854 1.00 22.08 143 ARG B O 1
ATOM 2773 N N . ALA B 1 146 ? 31.376 32.401 -8.203 1.00 20.35 144 ALA B N 1
ATOM 2774 C CA . ALA B 1 146 ? 29.970 32.113 -8.500 1.00 21.44 144 ALA B CA 1
ATOM 2775 C C . ALA B 1 146 ? 29.776 32.148 -10.008 1.00 22.27 144 ALA B C 1
ATOM 2776 O O . ALA B 1 146 ? 30.258 33.067 -10.671 1.00 23.58 144 ALA B O 1
ATOM 2778 N N . GLU B 1 147 ? 29.075 31.156 -10.555 1.00 22.49 145 GLU B N 1
ATOM 2779 C CA . GLU B 1 147 ? 28.835 31.125 -11.996 1.00 22.42 145 GLU B CA 1
ATOM 2780 C C . GLU B 1 147 ? 27.380 30.945 -12.404 1.00 20.91 145 GLU B C 1
ATOM 2781 O O . GLU B 1 147 ? 26.979 31.382 -13.475 1.00 21.25 145 GLU B O 1
ATOM 2787 N N . VAL B 1 148 ? 26.585 30.309 -11.554 1.00 19.48 146 VAL B N 1
ATOM 2788 C CA . VAL B 1 148 ? 25.178 30.095 -11.874 1.00 20.30 146 VAL B CA 1
ATOM 2789 C C . VAL B 1 148 ? 24.287 30.337 -10.658 1.00 21.10 146 VAL B C 1
ATOM 2790 O O . VAL B 1 148 ? 24.625 29.942 -9.537 1.00 20.49 146 VAL B O 1
ATOM 2794 N N . LEU B 1 149 ? 23.162 31.014 -10.881 1.00 19.85 147 LEU B N 1
ATOM 2795 C CA . LEU B 1 149 ? 22.214 31.271 -9.811 1.00 19.27 147 LEU B CA 1
ATOM 2796 C C . LEU B 1 149 ? 20.927 30.570 -10.172 1.00 18.94 147 LEU B C 1
ATOM 2797 O O . LEU B 1 149 ? 20.472 30.652 -11.308 1.00 18.66 147 LEU B O 1
ATOM 2802 N N . VAL B 1 150 ? 20.359 29.857 -9.209 1.00 19.12 148 VAL B N 1
ATOM 2803 C CA . VAL B 1 150 ? 19.087 29.192 -9.421 1.00 18.68 148 VAL B CA 1
ATOM 2804 C C . VAL B 1 150 ? 18.126 29.866 -8.442 1.00 19.62 148 VAL B C 1
ATOM 2805 O O . VAL B 1 150 ? 18.390 29.905 -7.237 1.00 19.32 148 VAL B O 1
ATOM 2809 N N . LEU B 1 151 ? 17.040 30.435 -8.959 1.00 19.97 149 LEU B N 1
ATOM 2810 C CA . LEU B 1 151 ? 16.045 31.070 -8.101 1.00 20.66 149 LEU B CA 1
ATOM 2811 C C . LEU B 1 151 ? 14.927 30.046 -7.908 1.00 21.42 149 LEU B C 1
ATOM 2812 O O . LEU B 1 151 ? 14.355 29.557 -8.880 1.00 20.57 149 LEU B O 1
ATOM 2817 N N . ALA B 1 152 ? 14.637 29.710 -6.653 1.00 21.82 150 ALA B N 1
ATOM 2818 C CA . ALA B 1 152 ? 13.628 28.703 -6.349 1.00 23.74 150 ALA B CA 1
ATOM 2819 C C . ALA B 1 152 ? 12.535 29.202 -5.412 1.00 25.49 150 ALA B C 1
ATOM 2820 O O . ALA B 1 152 ? 12.747 29.344 -4.207 1.00 26.56 150 ALA B O 1
ATOM 2822 N N . GLY B 1 153 ? 11.361 29.460 -5.976 1.00 25.65 151 GLY B N 1
ATOM 2823 C CA . GLY B 1 153 ? 10.244 29.937 -5.189 1.00 23.58 151 GLY B CA 1
ATOM 2824 C C . GLY B 1 153 ? 8.992 29.749 -6.008 1.00 24.29 151 GLY B C 1
ATOM 2825 O O . GLY B 1 153 ? 9.066 29.315 -7.157 1.00 24.79 151 GLY B O 1
ATOM 2826 N N . GLY B 1 154 ? 7.843 30.075 -5.430 1.00 25.31 152 GLY B N 1
ATOM 2827 C CA . GLY B 1 154 ? 6.594 29.917 -6.153 1.00 25.19 152 GLY B CA 1
ATOM 2828 C C . GLY B 1 154 ? 6.208 31.142 -6.956 1.00 24.94 152 GLY B C 1
ATOM 2829 O O . GLY B 1 154 ? 5.491 31.034 -7.947 1.00 25.35 152 GLY B O 1
ATOM 2830 N N . ILE B 1 155 ? 6.690 32.307 -6.528 1.00 25.71 153 ILE B N 1
ATOM 2831 C CA . ILE B 1 155 ? 6.391 33.573 -7.199 1.00 25.38 153 ILE B CA 1
ATOM 2832 C C . ILE B 1 155 ? 7.455 34.651 -6.924 1.00 25.10 153 ILE B C 1
ATOM 2833 O O . ILE B 1 155 ? 7.781 34.949 -5.769 1.00 25.67 153 ILE B O 1
ATOM 2838 N N . MET B 1 156 ? 8.004 35.219 -7.995 1.00 24.56 154 MET B N 1
ATOM 2839 C CA . MET B 1 156 ? 9.026 36.262 -7.885 1.00 24.09 154 MET B CA 1
ATOM 2840 C C . MET B 1 156 ? 8.893 37.265 -9.041 1.00 25.34 154 MET B C 1
ATOM 2841 O O . MET B 1 156 ? 8.670 36.891 -10.199 1.00 24.70 154 MET B O 1
ATOM 2846 N N . GLY B 1 157 ? 9.046 38.541 -8.714 1.00 26.65 155 GLY B N 1
ATOM 2847 C CA . GLY B 1 157 ? 8.957 39.582 -9.721 1.00 28.47 155 GLY B CA 1
ATOM 2848 C C . GLY B 1 157 ? 9.404 40.909 -9.137 1.00 29.27 155 GLY B C 1
ATOM 2849 O O . GLY B 1 157 ? 10.185 40.942 -8.178 1.00 30.06 155 GLY B O 1
ATOM 2850 N N . GLY B 1 158 ? 8.912 42.005 -9.709 1.00 28.85 156 GLY B N 1
ATOM 2851 C CA . GLY B 1 158 ? 9.273 43.317 -9.211 1.00 27.51 156 GLY B CA 1
ATOM 2852 C C . GLY B 1 158 ? 10.766 43.558 -9.196 1.00 27.09 156 GLY B C 1
ATOM 2853 O O . GLY B 1 158 ? 11.435 43.337 -10.203 1.00 29.19 156 GLY B O 1
ATOM 2854 N N . LYS B 1 159 ? 11.286 43.996 -8.051 1.00 27.55 157 LYS B N 1
ATOM 2855 C CA . LYS B 1 159 ? 12.708 44.293 -7.897 1.00 29.28 157 LYS B CA 1
ATOM 2856 C C . LYS B 1 159 ? 13.644 43.116 -8.203 1.00 29.53 157 LYS B C 1
ATOM 2857 O O . LYS B 1 159 ? 14.767 43.316 -8.691 1.00 29.60 157 LYS B O 1
ATOM 2863 N N . ILE B 1 160 ? 13.194 41.897 -7.905 1.00 27.81 158 ILE B N 1
ATOM 2864 C CA . ILE B 1 160 ? 14.009 40.705 -8.151 1.00 26.05 158 ILE B CA 1
ATOM 2865 C C . ILE B 1 160 ? 14.300 40.575 -9.644 1.00 24.87 158 ILE B C 1
ATOM 2866 O O . ILE B 1 160 ? 15.430 40.295 -10.052 1.00 23.60 158 ILE B O 1
ATOM 2871 N N . THR B 1 161 ? 13.265 40.790 -10.449 1.00 25.17 159 THR B N 1
ATOM 2872 C CA . THR B 1 161 ? 13.371 40.723 -11.897 1.00 26.52 159 THR B CA 1
ATOM 2873 C C . THR B 1 161 ? 14.424 41.705 -12.413 1.00 28.28 159 THR B C 1
ATOM 2874 O O . THR B 1 161 ? 15.210 41.388 -13.311 1.00 27.67 159 THR B O 1
ATOM 2878 N N . GLU B 1 162 ? 14.440 42.896 -11.829 1.00 29.20 160 GLU B N 1
ATOM 2879 C CA . GLU B 1 162 ? 15.398 43.914 -12.224 1.00 30.14 160 GLU B CA 1
ATOM 2880 C C . GLU B 1 162 ? 16.826 43.502 -11.882 1.00 28.47 160 GLU B C 1
ATOM 2881 O O . GLU B 1 162 ? 17.738 43.674 -12.684 1.00 26.89 160 GLU B O 1
ATOM 2887 N N . GLU B 1 163 ? 17.024 42.960 -10.687 1.00 27.49 161 GLU B N 1
ATOM 2888 C CA . GLU B 1 163 ? 18.361 42.553 -10.289 1.00 27.29 161 GLU B CA 1
ATOM 2889 C C . GLU B 1 163 ? 18.832 41.357 -11.104 1.00 27.78 161 GLU B C 1
ATOM 2890 O O . GLU B 1 163 ? 20.031 41.195 -11.333 1.00 28.50 161 GLU B O 1
ATOM 2896 N N . VAL B 1 164 ? 17.894 40.517 -11.540 1.00 26.13 162 VAL B N 1
ATOM 2897 C CA . VAL B 1 164 ? 18.259 39.359 -12.347 1.00 25.37 162 VAL B CA 1
ATOM 2898 C C . VAL B 1 164 ? 18.836 39.837 -13.681 1.00 26.41 162 VAL B C 1
ATOM 2899 O O . VAL B 1 164 ? 19.844 39.314 -14.165 1.00 24.77 162 VAL B O 1
ATOM 2903 N N . LYS B 1 165 ? 18.196 40.844 -14.266 1.00 26.78 163 LYS B N 1
ATOM 2904 C CA . LYS B 1 165 ? 18.646 41.398 -15.537 1.00 28.32 163 LYS B CA 1
ATOM 2905 C C . LYS B 1 165 ? 20.027 42.020 -15.381 1.00 28.08 163 LYS B C 1
ATOM 2906 O O . LYS B 1 165 ? 20.887 41.865 -16.246 1.00 28.92 163 LYS B O 1
ATOM 2912 N N . LYS B 1 166 ? 20.235 42.718 -14.269 1.00 28.02 164 LYS B N 1
ATOM 2913 C CA . LYS B 1 166 ? 21.511 43.358 -13.991 1.00 28.51 164 LYS B CA 1
ATOM 2914 C C . LYS B 1 166 ? 22.560 42.291 -13.703 1.00 28.51 164 LYS B C 1
ATOM 2915 O O . LYS B 1 166 ? 23.687 42.363 -14.195 1.00 27.54 164 LYS B O 1
ATOM 2921 N N . LEU B 1 167 ? 22.184 41.290 -12.914 1.00 27.32 165 LEU B N 1
ATOM 2922 C CA . LEU B 1 167 ? 23.111 40.215 -12.586 1.00 25.93 165 LEU B CA 1
ATOM 2923 C C . LEU B 1 167 ? 23.575 39.511 -13.861 1.00 24.70 165 LEU B C 1
ATOM 2924 O O . LEU B 1 167 ? 24.753 39.199 -14.010 1.00 23.38 165 LEU B O 1
ATOM 2929 N N . ARG B 1 168 ? 22.654 39.273 -14.791 1.00 24.47 166 ARG B N 1
ATOM 2930 C CA . ARG B 1 168 ? 23.011 38.594 -16.031 1.00 25.68 166 ARG B CA 1
ATOM 2931 C C . ARG B 1 168 ? 24.025 39.361 -16.872 1.00 26.91 166 ARG B C 1
ATOM 2932 O O . ARG B 1 168 ? 24.811 38.755 -17.606 1.00 27.01 166 ARG B O 1
ATOM 2940 N N . LYS B 1 169 ? 24.025 40.685 -16.759 1.00 27.93 167 LYS B N 1
ATOM 2941 C CA . LYS B 1 169 ? 24.972 41.491 -17.520 1.00 29.37 167 LYS B CA 1
ATOM 2942 C C . LYS B 1 169 ? 26.373 41.244 -16.988 1.00 28.63 167 LYS B C 1
ATOM 2943 O O . LYS B 1 169 ? 27.364 41.506 -17.667 1.00 26.89 167 LYS B O 1
ATOM 2949 N N . SER B 1 170 ? 26.454 40.731 -15.767 1.00 27.97 168 SER B N 1
ATOM 2950 C CA . SER B 1 170 ? 27.751 40.472 -15.163 1.00 27.96 168 SER B CA 1
ATOM 2951 C C . SER B 1 170 ? 28.314 39.138 -15.620 1.00 27.21 168 SER B C 1
ATOM 2952 O O . SER B 1 170 ? 29.462 38.807 -15.323 1.00 27.82 168 SER B O 1
ATOM 2955 N N . GLY B 1 171 ? 27.505 38.364 -16.333 1.00 25.56 169 GLY B N 1
ATOM 2956 C CA . GLY B 1 171 ? 27.979 37.082 -16.809 1.00 25.91 169 GLY B CA 1
ATOM 2957 C C . GLY B 1 171 ? 27.471 35.879 -16.031 1.00 25.64 169 GLY B C 1
ATOM 2958 O O . GLY B 1 171 ? 27.752 34.734 -16.403 1.00 27.96 169 GLY B O 1
ATOM 2959 N N . ILE B 1 172 ? 26.737 36.113 -14.950 1.00 24.08 170 ILE B N 1
ATOM 2960 C CA . ILE B 1 172 ? 26.200 35.001 -14.176 1.00 24.11 170 ILE B CA 1
ATOM 2961 C C . ILE B 1 172 ? 24.970 34.482 -14.912 1.00 22.76 170 ILE B C 1
ATOM 2962 O O . ILE B 1 172 ? 24.139 35.264 -15.347 1.00 22.55 170 ILE B O 1
ATOM 2967 N N . ARG B 1 173 ? 24.880 33.167 -15.083 1.00 23.73 171 ARG B N 1
ATOM 2968 C CA . ARG B 1 173 ? 23.724 32.557 -15.731 1.00 22.99 171 ARG B CA 1
ATOM 2969 C C . ARG B 1 173 ? 22.676 32.349 -14.652 1.00 22.66 171 ARG B C 1
ATOM 2970 O O . ARG B 1 173 ? 22.992 31.966 -13.523 1.00 22.33 171 ARG B O 1
ATOM 2978 N N . VAL B 1 174 ? 21.423 32.599 -14.995 1.00 21.61 172 VAL B N 1
ATOM 2979 C CA . VAL B 1 174 ? 20.366 32.454 -14.021 1.00 20.37 172 VAL B CA 1
ATOM 2980 C C . VAL B 1 174 ? 19.311 31.460 -14.459 1.00 21.42 172 VAL B C 1
ATOM 2981 O O . VAL B 1 174 ? 18.780 31.551 -15.570 1.00 21.31 172 VAL B O 1
ATOM 2985 N N . ILE B 1 175 ? 19.030 30.504 -13.575 1.00 21.25 173 ILE B N 1
ATOM 2986 C CA . ILE B 1 175 ? 18.010 29.495 -13.809 1.00 20.34 173 ILE B CA 1
ATOM 2987 C C . ILE B 1 175 ? 16.837 29.767 -12.863 1.00 21.23 173 ILE B C 1
ATOM 2988 O O . ILE B 1 175 ? 17.013 29.971 -11.659 1.00 20.34 173 ILE B O 1
ATOM 2993 N N . SER B 1 176 ? 15.638 29.785 -13.429 1.00 21.35 174 SER B N 1
ATOM 2994 C CA . SER B 1 176 ? 14.433 29.999 -12.650 1.00 22.61 174 SER B CA 1
ATOM 2995 C C . SER B 1 176 ? 13.538 28.756 -12.714 1.00 23.52 174 SER B C 1
ATOM 2996 O O . SER B 1 176 ? 13.469 28.067 -13.744 1.00 23.17 174 SER B O 1
ATOM 2999 N N . LEU B 1 177 ? 12.873 28.444 -11.608 1.00 23.65 175 LEU B N 1
ATOM 3000 C CA . LEU B 1 177 ? 11.951 27.319 -11.624 1.00 24.20 175 LEU B CA 1
ATOM 3001 C C . LEU B 1 177 ? 10.714 27.895 -12.303 1.00 24.53 175 LEU B C 1
ATOM 3002 O O . LEU B 1 177 ? 10.614 29.117 -12.481 1.00 21.17 175 LEU B O 1
ATOM 3007 N N . SER B 1 178 ? 9.781 27.037 -12.694 1.00 24.80 176 SER B N 1
ATOM 3008 C CA . SER B 1 178 ? 8.572 27.524 -13.339 1.00 27.18 176 SER B CA 1
ATOM 3009 C C . SER B 1 178 ? 7.683 28.087 -12.247 1.00 26.83 176 SER B C 1
ATOM 3010 O O . SER B 1 178 ? 6.909 27.363 -11.649 1.00 30.12 176 SER B O 1
ATOM 3013 N N . MET B 1 179 ? 7.804 29.378 -11.981 1.00 26.59 177 MET B N 1
ATOM 3014 C CA . MET B 1 179 ? 7.018 30.017 -10.932 1.00 25.53 177 MET B CA 1
ATOM 3015 C C . MET B 1 179 ? 6.130 31.097 -11.514 1.00 25.43 177 MET B C 1
ATOM 3016 O O . MET B 1 179 ? 6.075 31.294 -12.725 1.00 25.29 177 MET B O 1
ATOM 3021 N N . PHE B 1 180 ? 5.421 31.785 -10.629 1.00 26.69 178 PHE B N 1
ATOM 3022 C CA . PHE B 1 180 ? 4.568 32.903 -11.017 1.00 26.25 178 PHE B CA 1
ATOM 3023 C C . PHE B 1 180 ? 5.459 34.131 -10.950 1.00 26.58 178 PHE B C 1
ATOM 3024 O O . PHE B 1 180 ? 6.507 34.107 -10.291 1.00 27.11 178 PHE B O 1
ATOM 3032 N N . GLY B 1 181 ? 5.049 35.207 -11.611 1.00 25.86 179 GLY B N 1
ATOM 3033 C CA . GLY B 1 181 ? 5.854 36.412 -11.584 1.00 25.70 179 GLY B CA 1
ATOM 3034 C C . GLY B 1 181 ? 6.691 36.596 -12.836 1.00 25.32 179 GLY B C 1
ATOM 3035 O O . GLY B 1 181 ? 6.768 35.712 -13.688 1.00 25.35 179 GLY B O 1
ATOM 3036 N N . SER B 1 182 ? 7.340 37.749 -12.934 1.00 24.70 180 SER B N 1
ATOM 3037 C CA . SER B 1 182 ? 8.149 38.068 -14.097 1.00 25.36 180 SER B CA 1
ATOM 3038 C C . SER B 1 182 ? 9.567 37.508 -14.098 1.00 25.73 180 SER B C 1
ATOM 3039 O O . SER B 1 182 ? 10.255 37.601 -15.118 1.00 25.43 180 SER B O 1
ATOM 3042 N N . VAL B 1 183 ? 10.011 36.934 -12.979 1.00 25.82 181 VAL B N 1
ATOM 3043 C CA . VAL B 1 183 ? 11.370 36.387 -12.918 1.00 24.46 181 VAL B CA 1
ATOM 3044 C C . VAL B 1 183 ? 11.662 35.357 -14.012 1.00 24.85 181 VAL B C 1
ATOM 3045 O O . VAL B 1 183 ? 12.718 35.403 -14.645 1.00 23.27 181 VAL B O 1
ATOM 3049 N N . PRO B 1 184 ? 10.736 34.411 -14.248 1.00 25.24 182 PRO B N 1
ATOM 3050 C CA . PRO B 1 184 ? 10.986 33.417 -15.294 1.00 25.92 182 PRO B CA 1
ATOM 3051 C C . PRO B 1 184 ? 11.223 34.066 -16.672 1.00 27.39 182 PRO B C 1
ATOM 3052 O O . PRO B 1 184 ? 11.978 33.541 -17.493 1.00 27.79 182 PRO B O 1
ATOM 3056 N N . ASP B 1 185 ? 10.592 35.215 -16.911 1.00 28.28 183 ASP B N 1
ATOM 3057 C CA . ASP B 1 185 ? 10.722 35.924 -18.184 1.00 28.54 183 ASP B CA 1
ATOM 3058 C C . ASP B 1 185 ? 12.101 36.490 -18.466 1.00 28.06 183 ASP B C 1
ATOM 3059 O O . ASP B 1 185 ? 12.474 36.648 -19.624 1.00 29.22 183 ASP B O 1
ATOM 3064 N N . VAL B 1 186 ? 12.854 36.800 -17.413 1.00 27.26 184 VAL B N 1
ATOM 3065 C CA . VAL B 1 186 ? 14.197 37.361 -17.566 1.00 25.65 184 VAL B CA 1
ATOM 3066 C C . VAL B 1 186 ? 15.324 36.378 -17.241 1.00 26.86 184 VAL B C 1
ATOM 3067 O O . VAL B 1 186 ? 16.501 36.745 -17.282 1.00 27.74 184 VAL B O 1
ATOM 3071 N N . ALA B 1 187 ? 14.968 35.138 -16.918 1.00 25.60 185 ALA B N 1
ATOM 3072 C CA . ALA B 1 187 ? 15.969 34.125 -16.601 1.00 25.71 185 ALA B CA 1
ATOM 3073 C C . ALA B 1 187 ? 16.539 33.563 -17.899 1.00 26.32 185 ALA B C 1
ATOM 3074 O O . ALA B 1 187 ? 15.905 33.652 -18.952 1.00 26.18 185 ALA B O 1
ATOM 3076 N N . ASP B 1 188 ? 17.738 32.994 -17.831 1.00 25.56 186 ASP B N 1
ATOM 3077 C CA . ASP B 1 188 ? 18.345 32.406 -19.012 1.00 26.29 186 ASP B CA 1
ATOM 3078 C C . ASP B 1 188 ? 17.573 31.153 -19.428 1.00 27.18 186 ASP B C 1
ATOM 3079 O O . ASP B 1 188 ? 17.333 30.926 -20.615 1.00 27.86 186 ASP B O 1
ATOM 3084 N N . VAL B 1 189 ? 17.173 30.351 -18.445 1.00 26.04 187 VAL B N 1
ATOM 3085 C CA . VAL B 1 189 ? 16.437 29.116 -18.704 1.00 25.11 187 VAL B CA 1
ATOM 3086 C C . VAL B 1 189 ? 15.408 28.916 -17.606 1.00 24.51 187 VAL B C 1
ATOM 3087 O O . VAL B 1 189 ? 15.643 29.284 -16.465 1.00 24.22 187 VAL B O 1
ATOM 3091 N N . VAL B 1 190 ? 14.265 28.340 -17.949 1.00 23.44 188 VAL B N 1
ATOM 3092 C CA . VAL B 1 190 ? 13.234 28.073 -16.955 1.00 23.76 188 VAL B CA 1
ATOM 3093 C C . VAL B 1 190 ? 13.032 26.558 -16.880 1.00 24.53 188 VAL B C 1
ATOM 3094 O O . VAL B 1 190 ? 12.688 25.927 -17.882 1.00 24.11 188 VAL B O 1
ATOM 3098 N N . ILE B 1 191 ? 13.270 25.976 -15.702 1.00 23.91 189 ILE B N 1
ATOM 3099 C CA . ILE B 1 191 ? 13.113 24.529 -15.511 1.00 23.12 189 ILE B CA 1
ATOM 3100 C C . ILE B 1 191 ? 12.014 24.226 -14.505 1.00 23.91 189 ILE B C 1
ATOM 3101 O O . ILE B 1 191 ? 11.961 24.813 -13.429 1.00 24.19 189 ILE B O 1
ATOM 3106 N N . SER B 1 192 ? 11.140 23.294 -14.856 1.00 24.84 190 SER B N 1
ATOM 3107 C CA . SER B 1 192 ? 10.037 22.933 -13.982 1.00 26.30 190 SER B CA 1
ATOM 3108 C C . SER B 1 192 ? 10.445 22.111 -12.759 1.00 25.55 190 SER B C 1
ATOM 3109 O O . SER B 1 192 ? 10.076 22.443 -11.632 1.00 25.85 190 SER B O 1
ATOM 3112 N N . ASP B 1 193 ? 11.190 21.030 -12.973 1.00 26.82 191 ASP B N 1
ATOM 3113 C CA . ASP B 1 193 ? 11.615 20.208 -11.847 1.00 26.21 191 ASP B CA 1
ATOM 3114 C C . ASP B 1 193 ? 12.817 20.845 -11.153 1.00 24.12 191 ASP B C 1
ATOM 3115 O O . ASP B 1 193 ? 13.850 21.113 -11.773 1.00 23.87 191 ASP B O 1
ATOM 3120 N N . PRO B 1 194 ? 12.686 21.105 -9.848 1.00 22.69 192 PRO B N 1
ATOM 3121 C CA . PRO B 1 194 ? 13.783 21.718 -9.102 1.00 21.19 192 PRO B CA 1
ATOM 3122 C C . PRO B 1 194 ? 15.015 20.834 -9.007 1.00 21.15 192 PRO B C 1
ATOM 3123 O O . PRO B 1 194 ? 16.132 21.339 -9.045 1.00 22.12 192 PRO B O 1
ATOM 3127 N N . VAL B 1 195 ? 14.825 19.522 -8.895 1.00 19.02 193 VAL B N 1
ATOM 3128 C CA . VAL B 1 195 ? 15.966 18.618 -8.814 1.00 18.90 193 VAL B CA 1
ATOM 3129 C C . VAL B 1 195 ? 16.713 18.641 -10.145 1.00 19.80 193 VAL B C 1
ATOM 3130 O O . VAL B 1 195 ? 17.942 18.688 -10.163 1.00 20.68 193 VAL B O 1
ATOM 3134 N N . MET B 1 196 ? 15.984 18.627 -11.260 1.00 19.02 194 MET B N 1
ATOM 3135 C CA . MET B 1 196 ? 16.635 18.686 -12.567 1.00 19.74 194 MET B CA 1
ATOM 3136 C C . MET B 1 196 ? 17.347 20.031 -12.723 1.00 19.11 194 MET B C 1
ATOM 3137 O O . MET B 1 196 ? 18.461 20.091 -13.230 1.00 21.13 194 MET B O 1
ATOM 3142 N N . ALA B 1 197 ? 16.699 21.109 -12.297 1.00 17.63 195 ALA B N 1
ATOM 3143 C CA . ALA B 1 197 ? 17.304 22.433 -12.386 1.00 17.80 195 ALA B CA 1
ATOM 3144 C C . ALA B 1 197 ? 18.678 22.464 -11.700 1.00 19.35 195 ALA B C 1
ATOM 3145 O O . ALA B 1 197 ? 19.605 23.110 -12.180 1.00 18.80 195 ALA B O 1
ATOM 3147 N N . GLY B 1 198 ? 18.797 21.767 -10.573 1.00 18.80 196 GLY B N 1
ATOM 3148 C CA . GLY B 1 198 ? 20.050 21.732 -9.849 1.00 18.09 196 GLY B CA 1
ATOM 3149 C C . GLY B 1 198 ? 21.112 20.972 -10.620 1.00 19.95 196 GLY B C 1
ATOM 3150 O O . GLY B 1 198 ? 22.282 21.367 -10.630 1.00 20.27 196 GLY B O 1
ATOM 3151 N N . THR B 1 199 ? 20.719 19.883 -11.275 1.00 19.15 197 THR B N 1
ATOM 3152 C CA . THR B 1 199 ? 21.682 19.100 -12.039 1.00 20.00 197 THR B CA 1
ATOM 3153 C C . THR B 1 199 ? 22.187 19.890 -13.248 1.00 19.50 197 THR B C 1
ATOM 3154 O O . THR B 1 199 ? 23.385 19.907 -13.526 1.00 19.53 197 THR B O 1
ATOM 3158 N N . LEU B 1 200 ? 21.279 20.561 -13.950 1.00 19.43 198 LEU B N 1
ATOM 3159 C CA . LEU B 1 200 ? 21.649 21.348 -15.126 1.00 19.69 198 LEU B CA 1
ATOM 3160 C C . LEU B 1 200 ? 22.566 22.526 -14.774 1.00 20.92 198 LEU B C 1
ATOM 3161 O O . LEU B 1 200 ? 23.450 22.886 -15.552 1.00 20.41 198 LEU B O 1
ATOM 3166 N N . ALA B 1 201 ? 22.348 23.124 -13.605 1.00 20.47 199 ALA B N 1
ATOM 3167 C CA . ALA B 1 201 ? 23.179 24.236 -13.149 1.00 20.89 199 ALA B CA 1
ATOM 3168 C C . ALA B 1 201 ? 24.623 23.751 -13.084 1.00 21.98 199 ALA B C 1
ATOM 3169 O O . ALA B 1 201 ? 25.544 24.431 -13.554 1.00 22.35 199 ALA B O 1
ATOM 3171 N N . VAL B 1 202 ? 24.802 22.568 -12.499 1.00 21.14 200 VAL B N 1
ATOM 3172 C CA . VAL B 1 202 ? 26.116 21.943 -12.361 1.00 21.29 200 VAL B CA 1
ATOM 3173 C C . VAL B 1 202 ? 26.655 21.489 -13.719 1.00 22.39 200 VAL B C 1
ATOM 3174 O O . VAL B 1 202 ? 27.830 21.700 -14.033 1.00 22.50 200 VAL B O 1
ATOM 3178 N N . MET B 1 203 ? 25.800 20.866 -14.523 1.00 21.40 201 MET B N 1
ATOM 3179 C CA . MET B 1 203 ? 26.222 20.416 -15.834 1.00 22.23 201 MET B CA 1
ATOM 3180 C C . MET B 1 203 ? 26.725 21.605 -16.636 1.00 23.49 201 MET B C 1
ATOM 3181 O O . MET B 1 203 ? 27.687 21.490 -17.390 1.00 22.59 201 MET B O 1
ATOM 3186 N N . HIS B 1 204 ? 26.093 22.758 -16.462 1.00 24.23 202 HIS B N 1
ATOM 3187 C CA . HIS B 1 204 ? 26.514 23.945 -17.195 1.00 24.52 202 HIS B CA 1
ATOM 3188 C C . HIS B 1 204 ? 27.941 24.394 -16.848 1.00 24.19 202 HIS B C 1
ATOM 3189 O O . HIS B 1 204 ? 28.752 24.677 -17.735 1.00 23.29 202 HIS B O 1
ATOM 3196 N N . ILE B 1 205 ? 28.243 24.461 -15.558 1.00 24.02 203 ILE B N 1
ATOM 3197 C CA . ILE B 1 205 ? 29.568 24.867 -15.097 1.00 24.99 203 ILE B CA 1
ATOM 3198 C C . ILE B 1 205 ? 30.632 23.838 -15.492 1.00 27.56 203 ILE B C 1
ATOM 3199 O O . ILE B 1 205 ? 31.708 24.187 -15.984 1.00 27.24 203 ILE B O 1
ATOM 3204 N N . SER B 1 206 ? 30.311 22.569 -15.268 1.00 29.72 204 SER B N 1
ATOM 3205 C CA . SER B 1 206 ? 31.209 21.458 -15.561 1.00 33.21 204 SER B CA 1
ATOM 3206 C C . SER B 1 206 ? 31.775 21.460 -16.973 1.00 36.69 204 SER B C 1
ATOM 3207 O O . SER B 1 206 ? 31.042 21.592 -17.953 1.00 36.08 204 SER B O 1
ATOM 3210 N N . GLU B 1 207 ? 33.089 21.299 -17.075 1.00 39.81 205 GLU B N 1
ATOM 3211 C CA . GLU B 1 207 ? 33.728 21.259 -18.375 1.00 43.26 205 GLU B CA 1
ATOM 3212 C C . GLU B 1 207 ? 33.808 19.816 -18.854 1.00 44.24 205 GLU B C 1
ATOM 3213 O O . GLU B 1 207 ? 34.359 19.535 -19.917 1.00 45.56 205 GLU B O 1
ATOM 3219 N N . LYS B 1 208 ? 33.233 18.909 -18.063 1.00 44.71 206 LYS B N 1
ATOM 3220 C CA . LYS B 1 208 ? 33.205 17.482 -18.390 1.00 44.90 206 LYS B CA 1
ATOM 3221 C C . LYS B 1 208 ? 31.845 17.141 -19.003 1.00 44.67 206 LYS B C 1
ATOM 3222 O O . LYS B 1 208 ? 31.598 16.007 -19.416 1.00 45.54 206 LYS B O 1
ATOM 3228 N N . ALA B 1 209 ? 30.966 18.137 -19.047 1.00 43.73 207 ALA B N 1
ATOM 3229 C CA . ALA B 1 209 ? 29.632 17.979 -19.620 1.00 43.02 207 ALA B CA 1
ATOM 3230 C C . ALA B 1 209 ? 29.498 19.002 -20.752 1.00 42.71 207 ALA B C 1
ATOM 3231 O O . ALA B 1 209 ? 29.908 20.153 -20.606 1.00 41.38 207 ALA B O 1
ATOM 3233 N N . LYS B 1 210 ? 28.939 18.590 -21.884 1.00 42.62 208 LYS B N 1
ATOM 3234 C CA . LYS B 1 210 ? 28.803 19.507 -23.011 1.00 42.37 208 LYS B CA 1
ATOM 3235 C C . LYS B 1 210 ? 27.655 20.486 -22.845 1.00 40.28 208 LYS B C 1
ATOM 3236 O O . LYS B 1 210 ? 27.623 21.521 -23.501 1.00 41.32 208 LYS B O 1
ATOM 3242 N N . PHE B 1 211 ? 26.723 20.172 -21.955 1.00 37.35 209 PHE B N 1
ATOM 3243 C CA . PHE B 1 211 ? 25.580 21.047 -21.732 1.00 34.04 209 PHE B CA 1
ATOM 3244 C C . PHE B 1 211 ? 25.981 22.507 -21.490 1.00 32.74 209 PHE B C 1
ATOM 3245 O O . PHE B 1 211 ? 26.942 22.788 -20.780 1.00 31.18 209 PHE B O 1
ATOM 3253 N N . ASP B 1 212 ? 25.229 23.431 -22.080 1.00 32.05 210 ASP B N 1
ATOM 3254 C CA . ASP B 1 212 ? 25.485 24.863 -21.927 1.00 31.47 210 ASP B CA 1
ATOM 3255 C C . ASP B 1 212 ? 24.153 25.603 -21.973 1.00 31.66 210 ASP B C 1
ATOM 3256 O O . ASP B 1 212 ? 23.381 25.435 -22.915 1.00 31.37 210 ASP B O 1
ATOM 3261 N N . LEU B 1 213 ? 23.890 26.419 -20.958 1.00 32.31 211 LEU B N 1
ATOM 3262 C CA . LEU B 1 213 ? 22.648 27.183 -20.868 1.00 35.59 211 LEU B CA 1
ATOM 3263 C C . LEU B 1 213 ? 22.420 28.161 -22.015 1.00 38.43 211 LEU B C 1
ATOM 3264 O O . LEU B 1 213 ? 21.282 28.566 -22.271 1.00 39.96 211 LEU B O 1
ATOM 3269 N N . ASP B 1 214 ? 23.492 28.555 -22.695 1.00 40.76 212 ASP B N 1
ATOM 3270 C CA . ASP B 1 214 ? 23.374 29.495 -23.806 1.00 43.45 212 ASP B CA 1
ATOM 3271 C C . ASP B 1 214 ? 22.774 28.845 -25.053 1.00 44.81 212 ASP B C 1
ATOM 3272 O O . ASP B 1 214 ? 22.117 29.511 -25.855 1.00 45.66 212 ASP B O 1
ATOM 3277 N N . ARG B 1 215 ? 22.998 27.545 -25.216 1.00 47.04 213 ARG B N 1
ATOM 3278 C CA . ARG B 1 215 ? 22.449 26.832 -26.360 1.00 50.78 213 ARG B CA 1
ATOM 3279 C C . ARG B 1 215 ? 20.943 26.644 -26.196 1.00 51.97 213 ARG B C 1
ATOM 3280 O O . ARG B 1 215 ? 20.201 26.592 -27.174 1.00 52.88 213 ARG B O 1
ATOM 3288 N N . VAL B 1 216 ? 20.498 26.547 -24.949 1.00 54.17 214 VAL B N 1
ATOM 3289 C CA . VAL B 1 216 ? 19.086 26.358 -24.641 1.00 55.77 214 VAL B CA 1
ATOM 3290 C C . VAL B 1 216 ? 18.489 27.669 -24.157 1.00 57.74 214 VAL B C 1
ATOM 3291 O O . VAL B 1 216 ? 17.523 27.677 -23.399 1.00 57.54 214 VAL B O 1
ATOM 3295 N N . LYS B 1 217 ? 19.076 28.776 -24.601 1.00 60.90 215 LYS B N 1
ATOM 3296 C CA . LYS B 1 217 ? 18.623 30.106 -24.210 1.00 63.75 215 LYS B CA 1
ATOM 3297 C C . LYS B 1 217 ? 17.225 30.379 -24.749 1.00 64.49 215 LYS B C 1
ATOM 3298 O O . LYS B 1 217 ? 16.641 29.467 -25.373 1.00 65.77 215 LYS B O 1
ATOM 3304 N N . LEU C 1 7 ? 20.844 33.220 67.767 1.00 74.61 5 LEU C N 1
ATOM 3305 C CA . LEU C 1 7 ? 21.503 32.586 68.952 1.00 75.03 5 LEU C CA 1
ATOM 3306 C C . LEU C 1 7 ? 23.026 32.568 68.852 1.00 75.24 5 LEU C C 1
ATOM 3307 O O . LEU C 1 7 ? 23.595 31.807 68.068 1.00 76.05 5 LEU C O 1
ATOM 3312 N N . ARG C 1 8 ? 23.676 33.388 69.675 1.00 75.16 6 ARG C N 1
ATOM 3313 C CA . ARG C 1 8 ? 25.135 33.501 69.698 1.00 74.48 6 ARG C CA 1
ATOM 3314 C C . ARG C 1 8 ? 25.745 32.624 70.797 1.00 72.69 6 ARG C C 1
ATOM 3315 O O . ARG C 1 8 ? 25.086 32.307 71.788 1.00 71.66 6 ARG C O 1
ATOM 3323 N N . ILE C 1 9 ? 27.001 32.225 70.603 1.00 71.23 7 ILE C N 1
ATOM 3324 C CA . ILE C 1 9 ? 27.719 31.389 71.566 1.00 70.09 7 ILE C CA 1
ATOM 3325 C C . ILE C 1 9 ? 29.236 31.518 71.391 1.00 69.57 7 ILE C C 1
ATOM 3326 O O . ILE C 1 9 ? 29.729 31.605 70.266 1.00 69.23 7 ILE C O 1
ATOM 3331 N N . ILE C 1 10 ? 29.964 31.533 72.508 1.00 69.43 8 ILE C N 1
ATOM 3332 C CA . ILE C 1 10 ? 31.429 31.602 72.498 1.00 68.53 8 ILE C CA 1
ATOM 3333 C C . ILE C 1 10 ? 31.942 30.450 73.354 1.00 68.45 8 ILE C C 1
ATOM 3334 O O . ILE C 1 10 ? 31.872 30.498 74.578 1.00 68.61 8 ILE C O 1
ATOM 3339 N N . ALA C 1 11 ? 32.463 29.417 72.705 1.00 68.51 9 ALA C N 1
ATOM 3340 C CA . ALA C 1 11 ? 32.949 28.247 73.421 1.00 69.43 9 ALA C CA 1
ATOM 3341 C C . ALA C 1 11 ? 34.414 27.938 73.164 1.00 70.31 9 ALA C C 1
ATOM 3342 O O . ALA C 1 11 ? 35.075 28.608 72.375 1.00 69.69 9 ALA C O 1
ATOM 3344 N N . GLU C 1 12 ? 34.912 26.909 73.844 1.00 72.10 10 GLU C N 1
ATOM 3345 C CA . GLU C 1 12 ? 36.293 26.480 73.679 1.00 73.86 10 GLU C CA 1
ATOM 3346 C C . GLU C 1 12 ? 36.347 25.711 72.369 1.00 74.29 10 GLU C C 1
ATOM 3347 O O . GLU C 1 12 ? 35.526 24.822 72.138 1.00 74.96 10 GLU C O 1
ATOM 3353 N N . ASN C 1 13 ? 37.302 26.056 71.510 1.00 74.24 11 ASN C N 1
ATOM 3354 C CA . ASN C 1 13 ? 37.443 25.381 70.227 1.00 74.60 11 ASN C CA 1
ATOM 3355 C C . ASN C 1 13 ? 37.941 23.949 70.402 1.00 75.56 11 ASN C C 1
ATOM 3356 O O . ASN C 1 13 ? 39.123 23.661 70.193 1.00 75.33 11 ASN C O 1
ATOM 3361 N N . LYS C 1 14 ? 37.037 23.055 70.792 1.00 76.86 12 LYS C N 1
ATOM 3362 C CA . LYS C 1 14 ? 37.386 21.651 70.974 1.00 78.05 12 LYS C CA 1
ATOM 3363 C C . LYS C 1 14 ? 37.051 20.918 69.679 1.00 78.06 12 LYS C C 1
ATOM 3364 O O . LYS C 1 14 ? 36.294 21.430 68.850 1.00 78.07 12 LYS C O 1
ATOM 3370 N N . ILE C 1 15 ? 37.619 19.729 69.498 1.00 77.96 13 ILE C N 1
ATOM 3371 C CA . ILE C 1 15 ? 37.361 18.952 68.289 1.00 77.20 13 ILE C CA 1
ATOM 3372 C C . ILE C 1 15 ? 35.932 18.415 68.325 1.00 76.70 13 ILE C C 1
ATOM 3373 O O . ILE C 1 15 ? 35.511 17.790 69.305 1.00 75.99 13 ILE C O 1
ATOM 3378 N N . GLY C 1 16 ? 35.188 18.676 67.253 1.00 76.40 14 GLY C N 1
ATOM 3379 C CA . GLY C 1 16 ? 33.812 18.229 67.180 1.00 75.32 14 GLY C CA 1
ATOM 3380 C C . GLY C 1 16 ? 32.975 18.749 68.335 1.00 74.84 14 GLY C C 1
ATOM 3381 O O . GLY C 1 16 ? 32.558 17.979 69.195 1.00 74.40 14 GLY C O 1
ATOM 3382 N N . VAL C 1 17 ? 32.745 20.059 68.372 1.00 74.75 15 VAL C N 1
ATOM 3383 C CA . VAL C 1 17 ? 31.932 20.660 69.427 1.00 74.32 15 VAL C CA 1
ATOM 3384 C C . VAL C 1 17 ? 30.548 20.911 68.841 1.00 74.74 15 VAL C C 1
ATOM 3385 O O . VAL C 1 17 ? 29.550 20.990 69.564 1.00 74.37 15 VAL C O 1
ATOM 3389 N N . LEU C 1 18 ? 30.511 21.037 67.516 1.00 75.64 16 LEU C N 1
ATOM 3390 C CA . LEU C 1 18 ? 29.276 21.263 66.771 1.00 75.95 16 LEU C CA 1
ATOM 3391 C C . LEU C 1 18 ? 28.575 19.919 66.625 1.00 76.49 16 LEU C C 1
ATOM 3392 O O . LEU C 1 18 ? 27.360 19.851 66.437 1.00 76.95 16 LEU C O 1
ATOM 3397 N N . ARG C 1 19 ? 29.366 18.852 66.701 1.00 76.87 17 ARG C N 1
ATOM 3398 C CA . ARG C 1 19 ? 28.863 17.486 66.599 1.00 76.85 17 ARG C CA 1
ATOM 3399 C C . ARG C 1 19 ? 27.965 17.196 67.812 1.00 76.85 17 ARG C C 1
ATOM 3400 O O . ARG C 1 19 ? 27.085 16.333 67.760 1.00 76.97 17 ARG C O 1
ATOM 3408 N N . ASP C 1 20 ? 28.198 17.935 68.896 1.00 76.53 18 ASP C N 1
ATOM 3409 C CA . ASP C 1 20 ? 27.427 17.787 70.127 1.00 76.62 18 ASP C CA 1
ATOM 3410 C C . ASP C 1 20 ? 26.206 18.695 70.055 1.00 75.95 18 ASP C C 1
ATOM 3411 O O . ASP C 1 20 ? 25.080 18.274 70.314 1.00 75.51 18 ASP C O 1
ATOM 3416 N N . LEU C 1 21 ? 26.456 19.950 69.698 1.00 76.08 19 LEU C N 1
ATOM 3417 C CA . LEU C 1 21 ? 25.418 20.968 69.592 1.00 75.89 19 LEU C CA 1
ATOM 3418 C C . LEU C 1 21 ? 24.334 20.646 68.563 1.00 75.72 19 LEU C C 1
ATOM 3419 O O . LEU C 1 21 ? 23.150 20.842 68.836 1.00 75.62 19 LEU C O 1
ATOM 3424 N N . THR C 1 22 ? 24.731 20.160 67.386 1.00 75.22 20 THR C N 1
ATOM 3425 C CA . THR C 1 22 ? 23.765 19.817 66.341 1.00 74.35 20 THR C CA 1
ATOM 3426 C C . THR C 1 22 ? 22.977 18.561 66.720 1.00 74.26 20 THR C C 1
ATOM 3427 O O . THR C 1 22 ? 21.871 18.336 66.221 1.00 74.06 20 THR C O 1
ATOM 3431 N N . THR C 1 23 ? 23.556 17.744 67.600 1.00 73.89 21 THR C N 1
ATOM 3432 C CA . THR C 1 23 ? 22.895 16.529 68.068 1.00 72.96 21 THR C CA 1
ATOM 3433 C C . THR C 1 23 ? 21.865 16.972 69.112 1.00 73.01 21 THR C C 1
ATOM 3434 O O . THR C 1 23 ? 20.725 16.509 69.113 1.00 73.29 21 THR C O 1
ATOM 3438 N N . ILE C 1 24 ? 22.280 17.885 69.986 1.00 72.68 22 ILE C N 1
ATOM 3439 C CA . ILE C 1 24 ? 21.410 18.433 71.022 1.00 73.37 22 ILE C CA 1
ATOM 3440 C C . ILE C 1 24 ? 20.229 19.141 70.357 1.00 74.01 22 ILE C C 1
ATOM 3441 O O . ILE C 1 24 ? 19.114 19.149 70.877 1.00 74.81 22 ILE C O 1
ATOM 3446 N N . ILE C 1 25 ? 20.497 19.747 69.205 1.00 74.18 23 ILE C N 1
ATOM 3447 C CA . ILE C 1 25 ? 19.482 20.467 68.441 1.00 74.15 23 ILE C CA 1
ATOM 3448 C C . ILE C 1 25 ? 18.651 19.478 67.613 1.00 75.00 23 ILE C C 1
ATOM 3449 O O . ILE C 1 25 ? 17.439 19.664 67.423 1.00 75.11 23 ILE C O 1
ATOM 3454 N N . ALA C 1 26 ? 19.313 18.428 67.123 1.00 75.57 24 ALA C N 1
ATOM 3455 C CA . ALA C 1 26 ? 18.659 17.395 66.320 1.00 76.18 24 ALA C CA 1
ATOM 3456 C C . ALA C 1 26 ? 17.662 16.627 67.186 1.00 76.51 24 ALA C C 1
ATOM 3457 O O . ALA C 1 26 ? 16.802 15.904 66.675 1.00 77.15 24 ALA C O 1
ATOM 3459 N N . GLU C 1 27 ? 17.785 16.797 68.500 1.00 76.24 25 GLU C N 1
ATOM 3460 C CA . GLU C 1 27 ? 16.906 16.132 69.451 1.00 75.72 25 GLU C CA 1
ATOM 3461 C C . GLU C 1 27 ? 15.693 16.976 69.860 1.00 75.75 25 GLU C C 1
ATOM 3462 O O . GLU C 1 27 ? 14.562 16.481 69.826 1.00 77.14 25 GLU C O 1
ATOM 3468 N N . GLU C 1 28 ? 15.914 18.238 70.233 1.00 75.05 26 GLU C N 1
ATOM 3469 C CA . GLU C 1 28 ? 14.812 19.111 70.654 1.00 74.53 26 GLU C CA 1
ATOM 3470 C C . GLU C 1 28 ? 14.077 19.763 69.489 1.00 74.18 26 GLU C C 1
ATOM 3471 O O . GLU C 1 28 ? 13.408 20.785 69.668 1.00 74.21 26 GLU C O 1
ATOM 3477 N N . ILE C 1 32 ? 17.555 24.430 62.088 1.00 62.56 30 ILE C N 1
ATOM 3478 C CA . ILE C 1 32 ? 18.635 25.380 61.814 1.00 62.58 30 ILE C CA 1
ATOM 3479 C C . ILE C 1 32 ? 18.582 25.892 60.371 1.00 62.71 30 ILE C C 1
ATOM 3480 O O . ILE C 1 32 ? 19.092 25.243 59.448 1.00 62.09 30 ILE C O 1
ATOM 3485 N N . THR C 1 33 ? 17.961 27.052 60.177 1.00 62.31 31 THR C N 1
ATOM 3486 C CA . THR C 1 33 ? 17.868 27.641 58.845 1.00 62.46 31 THR C CA 1
ATOM 3487 C C . THR C 1 33 ? 19.256 28.123 58.433 1.00 61.75 31 THR C C 1
ATOM 3488 O O . THR C 1 33 ? 19.776 27.734 57.383 1.00 62.61 31 THR C O 1
ATOM 3492 N N . PHE C 1 34 ? 19.847 28.961 59.283 1.00 60.56 32 PHE C N 1
ATOM 3493 C CA . PHE C 1 34 ? 21.182 29.509 59.064 1.00 58.96 32 PHE C CA 1
ATOM 3494 C C . PHE C 1 34 ? 22.071 29.083 60.228 1.00 58.84 32 PHE C C 1
ATOM 3495 O O . PHE C 1 34 ? 21.584 28.835 61.334 1.00 59.86 32 PHE C O 1
ATOM 3503 N N . ALA C 1 35 ? 23.373 29.001 59.974 1.00 57.15 33 ALA C N 1
ATOM 3504 C CA . ALA C 1 35 ? 24.330 28.609 61.000 1.00 55.65 33 ALA C CA 1
ATOM 3505 C C . ALA C 1 35 ? 25.730 28.992 60.559 1.00 54.56 33 ALA C C 1
ATOM 3506 O O . ALA C 1 35 ? 26.128 28.716 59.427 1.00 54.97 33 ALA C O 1
ATOM 3508 N N . GLN C 1 36 ? 26.477 29.630 61.452 1.00 53.34 34 GLN C N 1
ATOM 3509 C CA . GLN C 1 36 ? 27.836 30.033 61.129 1.00 53.15 34 GLN C CA 1
ATOM 3510 C C . GLN C 1 36 ? 28.767 29.941 62.328 1.00 52.21 34 GLN C C 1
ATOM 3511 O O . GLN C 1 36 ? 28.376 30.221 63.459 1.00 52.05 34 GLN C O 1
ATOM 3517 N N . THR C 1 37 ? 30.009 29.554 62.073 1.00 51.11 35 THR C N 1
ATOM 3518 C CA . THR C 1 37 ? 30.982 29.444 63.142 1.00 50.68 35 THR C CA 1
ATOM 3519 C C . THR C 1 37 ? 32.404 29.645 62.637 1.00 50.21 35 THR C C 1
ATOM 3520 O O . THR C 1 37 ? 32.761 29.169 61.560 1.00 49.90 35 THR C O 1
ATOM 3524 N N . PHE C 1 38 ? 33.209 30.359 63.419 1.00 49.23 36 PHE C N 1
ATOM 3525 C CA . PHE C 1 38 ? 34.599 30.607 63.062 1.00 48.41 36 PHE C CA 1
ATOM 3526 C C . PHE C 1 38 ? 35.418 30.944 64.298 1.00 50.17 36 PHE C C 1
ATOM 3527 O O . PHE C 1 38 ? 34.867 31.231 65.362 1.00 49.85 36 PHE C O 1
ATOM 3535 N N . LEU C 1 39 ? 36.738 30.897 64.153 1.00 52.30 37 LEU C N 1
ATOM 3536 C CA . LEU C 1 39 ? 37.641 31.180 65.263 1.00 54.00 37 LEU C CA 1
ATOM 3537 C C . LEU C 1 39 ? 37.959 32.650 65.422 1.00 54.81 37 LEU C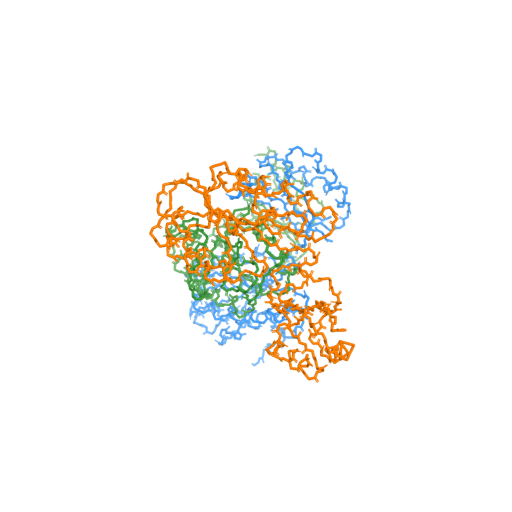 C 1
ATOM 3538 O O . LEU C 1 39 ? 38.306 33.329 64.456 1.00 55.26 37 LEU C O 1
ATOM 3543 N N . ILE C 1 40 ? 37.840 33.134 66.652 1.00 55.82 38 ILE C N 1
ATOM 3544 C CA . ILE C 1 40 ? 38.152 34.522 66.957 1.00 57.08 38 ILE C CA 1
ATOM 3545 C C . ILE C 1 40 ? 39.674 34.586 66.911 1.00 58.72 38 ILE C C 1
ATOM 3546 O O . ILE C 1 40 ? 40.347 33.945 67.716 1.00 59.02 38 ILE C O 1
ATOM 3551 N N . LYS C 1 41 ? 40.221 35.343 65.968 1.00 60.60 39 LYS C N 1
ATOM 3552 C CA . LYS C 1 41 ? 41.668 35.424 65.843 1.00 62.35 39 LYS C CA 1
ATOM 3553 C C . LYS C 1 41 ? 42.271 36.699 66.399 1.00 62.88 39 LYS C C 1
ATOM 3554 O O . LYS C 1 41 ? 43.366 37.103 66.009 1.00 63.30 39 LYS C O 1
ATOM 3560 N N . HIS C 1 42 ? 41.553 37.322 67.324 1.00 63.50 40 HIS C N 1
ATOM 3561 C CA . HIS C 1 42 ? 42.014 38.546 67.963 1.00 63.67 40 HIS C CA 1
ATOM 3562 C C . HIS C 1 42 ? 40.979 39.028 68.968 1.00 62.11 40 HIS C C 1
ATOM 3563 O O . HIS C 1 42 ? 39.836 38.579 68.957 1.00 60.45 40 HIS C O 1
ATOM 3570 N N . GLY C 1 43 ? 41.385 39.935 69.845 1.00 61.71 41 GLY C N 1
ATOM 3571 C CA . GLY C 1 43 ? 40.465 40.441 70.842 1.00 62.09 41 GLY C CA 1
ATOM 3572 C C . GLY C 1 43 ? 40.467 39.623 72.120 1.00 62.03 41 GLY C C 1
ATOM 3573 O O . GLY C 1 43 ? 41.339 38.784 72.341 1.00 61.62 41 GLY C O 1
ATOM 3574 N N . GLU C 1 44 ? 39.473 39.867 72.965 1.00 63.05 42 GLU C N 1
ATOM 3575 C CA . GLU C 1 44 ? 39.360 39.173 74.240 1.00 63.98 42 GLU C CA 1
ATOM 3576 C C . GLU C 1 44 ? 39.257 37.662 74.068 1.00 63.28 42 GLU C C 1
ATOM 3577 O O . GLU C 1 44 ? 39.989 36.913 74.717 1.00 63.48 42 GLU C O 1
ATOM 3583 N N . HIS C 1 45 ? 38.363 37.220 73.186 1.00 61.94 43 HIS C N 1
ATOM 3584 C CA . HIS C 1 45 ? 38.152 35.793 72.965 1.00 61.54 43 HIS C CA 1
ATOM 3585 C C . HIS C 1 45 ? 38.986 35.162 71.864 1.00 61.19 43 HIS C C 1
ATOM 3586 O O . HIS C 1 45 ? 38.536 34.231 71.203 1.00 61.16 43 HIS C O 1
ATOM 3593 N N . GLU C 1 46 ? 40.205 35.659 71.681 1.00 61.23 44 GLU C N 1
ATOM 3594 C CA . GLU C 1 46 ? 41.102 35.125 70.664 1.00 61.31 44 GLU C CA 1
ATOM 3595 C C . GLU C 1 46 ? 41.297 33.638 70.919 1.00 60.51 44 GLU C C 1
ATOM 3596 O O . GLU C 1 46 ? 41.412 33.211 72.066 1.00 60.14 44 GLU C O 1
ATOM 3602 N N . GLY C 1 47 ? 41.333 32.848 69.853 1.00 59.94 45 GLY C N 1
ATOM 3603 C CA . GLY C 1 47 ? 41.503 31.418 70.017 1.00 58.72 45 GLY C CA 1
ATOM 3604 C C . GLY C 1 47 ? 40.179 30.705 70.210 1.00 58.01 45 GLY C C 1
ATOM 3605 O O . GLY C 1 47 ? 40.012 29.570 69.772 1.00 58.60 45 GLY C O 1
ATOM 3606 N N . LYS C 1 48 ? 39.232 31.363 70.870 1.00 57.49 46 LYS C N 1
ATOM 3607 C CA . LYS C 1 48 ? 37.918 30.774 71.101 1.00 56.89 46 LYS C CA 1
ATOM 3608 C C . LYS C 1 48 ? 37.189 30.598 69.768 1.00 56.08 46 LYS C C 1
ATOM 3609 O O . LYS C 1 48 ? 37.688 30.997 68.715 1.00 56.34 46 LYS C O 1
ATOM 3615 N N . ALA C 1 49 ? 36.009 29.995 69.815 1.00 55.43 47 ALA C N 1
ATOM 3616 C CA . ALA C 1 49 ? 35.228 29.782 68.608 1.00 54.33 47 ALA C CA 1
ATOM 3617 C C . ALA C 1 49 ? 33.910 30.523 68.732 1.00 53.53 47 ALA C C 1
ATOM 3618 O O . ALA C 1 49 ? 33.233 30.435 69.755 1.00 51.82 47 ALA C O 1
ATOM 3620 N N . LEU C 1 50 ? 33.565 31.274 67.692 1.00 53.31 48 LEU C N 1
ATOM 3621 C CA . LEU C 1 50 ? 32.318 32.025 67.674 1.00 53.50 48 LEU C CA 1
ATOM 3622 C C . LEU C 1 50 ? 31.313 31.161 66.920 1.00 53.49 48 LEU C C 1
ATOM 3623 O O . LEU C 1 50 ? 31.582 30.721 65.800 1.00 53.71 48 LEU C O 1
ATOM 3628 N N . ILE C 1 51 ? 30.168 30.910 67.550 1.00 53.33 49 ILE C N 1
ATOM 3629 C CA . ILE C 1 51 ? 29.118 30.082 66.962 1.00 53.45 49 ILE C CA 1
ATOM 3630 C C . ILE C 1 51 ? 27.773 30.801 66.974 1.00 54.72 49 ILE C C 1
ATOM 3631 O O . ILE C 1 51 ? 27.363 31.358 67.998 1.00 53.95 49 ILE C O 1
ATOM 3636 N N . TYR C 1 52 ? 27.087 30.777 65.833 1.00 56.49 50 TYR C N 1
ATOM 3637 C CA . TYR C 1 52 ? 25.791 31.434 65.700 1.00 58.89 50 TYR C CA 1
ATOM 3638 C C . TYR C 1 52 ? 24.791 30.605 64.894 1.00 58.94 50 TYR C C 1
ATOM 3639 O O . TYR C 1 52 ? 25.080 30.164 63.782 1.00 58.30 50 TYR C O 1
ATOM 3648 N N . PHE C 1 53 ? 23.613 30.398 65.470 1.00 59.46 51 PHE C N 1
ATOM 3649 C CA . PHE C 1 53 ? 22.562 29.628 64.817 1.00 60.43 51 PHE C CA 1
ATOM 3650 C C . PHE C 1 53 ? 21.337 30.513 64.600 1.00 63.08 51 PHE C C 1
ATOM 3651 O O . PHE C 1 53 ? 21.121 31.477 65.342 1.00 64.74 51 PHE C O 1
ATOM 3659 N N . GLU C 1 54 ? 20.545 30.188 63.579 1.00 64.60 52 GLU C N 1
ATOM 3660 C CA . GLU C 1 54 ? 19.328 30.939 63.266 1.00 65.47 52 GLU C CA 1
ATOM 3661 C C . GLU C 1 54 ? 18.123 30.009 63.206 1.00 65.04 52 GLU C C 1
ATOM 3662 O O . GLU C 1 54 ? 18.272 28.800 63.033 1.00 65.64 52 GLU C O 1
ATOM 3668 N N . ILE C 1 63 ? 16.368 24.997 74.134 1.00 75.68 61 ILE C N 1
ATOM 3669 C CA . ILE C 1 63 ? 17.547 24.166 74.388 1.00 76.09 61 ILE C CA 1
ATOM 3670 C C . ILE C 1 63 ? 18.657 24.946 75.110 1.00 76.10 61 ILE C C 1
ATOM 3671 O O . ILE C 1 63 ? 19.718 24.385 75.415 1.00 76.09 61 ILE C O 1
ATOM 3676 N N . LEU C 1 64 ? 18.424 26.235 75.371 1.00 75.75 62 LEU C N 1
ATOM 3677 C CA . LEU C 1 64 ? 19.418 27.066 76.062 1.00 74.80 62 LEU C CA 1
ATOM 3678 C C . LEU C 1 64 ? 19.787 26.377 77.362 1.00 75.15 62 LEU C C 1
ATOM 3679 O O . LEU C 1 64 ? 20.880 26.560 77.898 1.00 75.13 62 LEU C O 1
ATOM 3684 N N . GLU C 1 65 ? 18.847 25.578 77.854 1.00 75.65 63 GLU C N 1
ATOM 3685 C CA . GLU C 1 65 ? 19.007 24.822 79.084 1.00 76.04 63 GLU C CA 1
ATOM 3686 C C . GLU C 1 65 ? 19.934 23.641 78.805 1.00 76.06 63 GLU C C 1
ATOM 3687 O O . GLU C 1 65 ? 21.035 23.553 79.354 1.00 76.15 63 GLU C O 1
ATOM 3693 N N . ARG C 1 66 ? 19.476 22.742 77.936 1.00 75.99 64 ARG C N 1
ATOM 3694 C CA . ARG C 1 66 ? 20.238 21.553 77.562 1.00 75.52 64 ARG C CA 1
ATOM 3695 C C . ARG C 1 66 ? 21.705 21.851 77.258 1.00 75.40 64 ARG C C 1
ATOM 3696 O O . ARG C 1 66 ? 22.593 21.057 77.585 1.00 74.97 64 ARG C O 1
ATOM 3704 N N . VAL C 1 67 ? 21.948 23.000 76.631 1.00 75.21 65 VAL C N 1
ATOM 3705 C CA . VAL C 1 67 ? 23.296 23.408 76.234 1.00 74.44 65 VAL C CA 1
ATOM 3706 C C . VAL C 1 67 ? 24.108 24.119 77.336 1.00 73.92 65 VAL C C 1
ATOM 3707 O O . VAL C 1 67 ? 25.295 23.820 77.529 1.00 72.48 65 VAL C O 1
ATOM 3711 N N . LYS C 1 68 ? 23.478 25.057 78.047 1.00 73.44 66 LYS C N 1
ATOM 3712 C CA . LYS C 1 68 ? 24.158 25.785 79.120 1.00 73.09 66 LYS C CA 1
ATOM 3713 C C . LYS C 1 68 ? 24.765 24.816 80.130 1.00 73.51 66 LYS C C 1
ATOM 3714 O O . LYS C 1 68 ? 25.587 25.208 80.963 1.00 74.01 66 LYS C O 1
ATOM 3720 N N . THR C 1 69 ? 24.354 23.552 80.054 1.00 74.15 67 THR C N 1
ATOM 3721 C CA . THR C 1 69 ? 24.863 22.522 80.956 1.00 75.38 67 THR C CA 1
ATOM 3722 C C . THR C 1 69 ? 26.304 22.192 80.568 1.00 76.25 67 THR C C 1
ATOM 3723 O O . THR C 1 69 ? 26.873 21.182 81.002 1.00 76.75 67 THR C O 1
ATOM 3727 N N . PHE C 1 70 ? 26.885 23.049 79.735 1.00 76.87 68 PHE C N 1
ATOM 3728 C CA . PHE C 1 70 ? 28.256 22.865 79.293 1.00 77.83 68 PHE C CA 1
ATOM 3729 C C . PHE C 1 70 ? 29.153 23.955 79.868 1.00 78.16 68 PHE C C 1
ATOM 3730 O O . PHE C 1 70 ? 28.794 25.141 79.899 1.00 77.84 68 PHE C O 1
ATOM 3738 N N . ASP C 1 71 ? 30.319 23.532 80.341 1.00 78.35 69 ASP C N 1
ATOM 3739 C CA . ASP C 1 71 ? 31.283 24.440 80.943 1.00 78.35 69 ASP C CA 1
ATOM 3740 C C . ASP C 1 71 ? 32.032 25.262 79.889 1.00 77.36 69 ASP C C 1
ATOM 3741 O O . ASP C 1 71 ? 32.317 26.448 80.105 1.00 77.56 69 ASP C O 1
ATOM 3746 N N . TYR C 1 72 ? 32.344 24.640 78.751 1.00 75.55 70 TYR C N 1
ATOM 3747 C CA . TYR C 1 72 ? 33.057 25.341 77.687 1.00 73.96 70 TYR C CA 1
ATOM 3748 C C . TYR C 1 72 ? 32.156 26.329 76.950 1.00 72.52 70 TYR C C 1
ATOM 3749 O O . TYR C 1 72 ? 32.290 26.512 75.743 1.00 72.41 70 TYR C O 1
ATOM 3758 N N . ILE C 1 73 ? 31.242 26.963 77.679 1.00 70.52 71 ILE C N 1
ATOM 3759 C CA . ILE C 1 73 ? 30.336 27.936 77.087 1.00 68.99 71 ILE C CA 1
ATOM 3760 C C . ILE C 1 73 ? 30.625 29.318 77.678 1.00 69.28 71 ILE C C 1
ATOM 3761 O O . ILE C 1 73 ? 29.901 29.798 78.551 1.00 69.60 71 ILE C O 1
ATOM 3766 N N . ILE C 1 74 ? 31.689 29.952 77.193 1.00 69.57 72 ILE C N 1
ATOM 3767 C CA . ILE C 1 74 ? 32.095 31.277 77.662 1.00 69.88 72 ILE C CA 1
ATOM 3768 C C . ILE C 1 74 ? 30.982 32.338 77.578 1.00 70.76 72 ILE C C 1
ATOM 3769 O O . ILE C 1 74 ? 30.950 33.264 78.391 1.00 70.96 72 ILE C O 1
ATOM 3774 N N . GLU C 1 75 ? 30.089 32.208 76.591 1.00 71.90 73 GLU C N 1
ATOM 3775 C CA . GLU C 1 75 ? 28.977 33.155 76.391 1.00 72.49 73 GLU C CA 1
ATOM 3776 C C . GLU C 1 75 ? 27.787 32.534 75.651 1.00 73.00 73 GLU C C 1
ATOM 3777 O O . GLU C 1 75 ? 27.827 31.360 75.266 1.00 73.02 73 GLU C O 1
ATOM 3783 N N . ILE C 1 76 ? 26.736 33.336 75.457 1.00 73.48 74 ILE C N 1
ATOM 3784 C CA . ILE C 1 76 ? 25.515 32.912 74.756 1.00 73.98 74 ILE C CA 1
ATOM 3785 C C . ILE C 1 76 ? 24.437 34.022 74.765 1.00 74.55 74 ILE C C 1
ATOM 3786 O O . ILE C 1 76 ? 23.564 34.066 75.638 1.00 73.94 74 ILE C O 1
ATOM 3791 N N . GLU C 1 77 ? 24.517 34.909 73.768 1.00 76.11 75 GLU C N 1
ATOM 3792 C CA . GLU C 1 77 ? 23.609 36.062 73.612 1.00 76.97 75 GLU C CA 1
ATOM 3793 C C . GLU C 1 77 ? 22.906 36.138 72.231 1.00 77.03 75 GLU C C 1
ATOM 3794 O O . GLU C 1 77 ? 23.557 36.400 71.210 1.00 76.70 75 GLU C O 1
ATOM 3800 N N . GLU C 1 78 ? 21.584 35.935 72.211 1.00 76.86 76 GLU C N 1
ATOM 3801 C CA . GLU C 1 78 ? 20.793 35.978 70.967 1.00 76.96 76 GLU C CA 1
ATOM 3802 C C . GLU C 1 78 ? 20.881 37.324 70.216 1.00 77.46 76 GLU C C 1
ATOM 3803 O O . GLU C 1 78 ? 20.501 38.378 70.743 1.00 77.77 76 GLU C O 1
ATOM 3809 N N . GLU C 1 79 ? 21.370 37.271 68.976 1.00 77.60 77 GLU C N 1
ATOM 3810 C CA . GLU C 1 79 ? 21.544 38.470 68.151 1.00 77.03 77 GLU C CA 1
ATOM 3811 C C . GLU C 1 79 ? 20.486 38.631 67.042 1.00 76.68 77 GLU C C 1
ATOM 3812 O O . GLU C 1 79 ? 19.710 37.711 66.766 1.00 77.12 77 GLU C O 1
ATOM 3818 N N . GLU C 1 80 ? 20.475 39.807 66.413 1.00 75.23 78 GLU C N 1
ATOM 3819 C CA . GLU C 1 80 ? 19.527 40.151 65.343 1.00 74.76 78 GLU C CA 1
ATOM 3820 C C . GLU C 1 80 ? 19.546 39.288 64.078 1.00 74.07 78 GLU C C 1
ATOM 3821 O O . GLU C 1 80 ? 18.488 38.881 63.590 1.00 73.87 78 GLU C O 1
ATOM 3827 N N . SER C 1 81 ? 20.746 39.044 63.555 1.00 72.55 79 SER C N 1
ATOM 3828 C CA . SER C 1 81 ? 20.987 38.264 62.337 1.00 73.14 79 SER C CA 1
ATOM 3829 C C . SER C 1 81 ? 21.462 39.242 61.273 1.00 74.51 79 SER C C 1
ATOM 3830 O O . SER C 1 81 ? 21.082 40.416 61.279 1.00 75.48 79 SER C O 1
ATOM 3833 N N . PHE C 1 82 ? 22.286 38.744 60.356 1.00 73.96 80 PHE C N 1
ATOM 3834 C CA . PHE C 1 82 ? 22.860 39.557 59.291 1.00 72.94 80 PHE C CA 1
ATOM 3835 C C . PHE C 1 82 ? 21.859 39.991 58.229 1.00 71.93 80 PHE C C 1
ATOM 3836 O O . PHE C 1 82 ? 22.119 40.920 57.463 1.00 70.94 80 PHE C O 1
ATOM 3844 N N . GLU C 1 83 ? 20.715 39.318 58.191 1.00 71.51 81 GLU C N 1
ATOM 3845 C CA . GLU C 1 83 ? 19.665 39.650 57.234 1.00 70.95 81 GLU C CA 1
ATOM 3846 C C . GLU C 1 83 ? 18.870 40.821 57.815 1.00 69.33 81 GLU C C 1
ATOM 3847 O O . GLU C 1 83 ? 18.182 41.557 57.095 1.00 69.35 81 GLU C O 1
ATOM 3853 N N . ARG C 1 84 ? 18.976 40.979 59.131 1.00 66.63 82 ARG C N 1
ATOM 3854 C CA . ARG C 1 84 ? 18.293 42.050 59.838 1.00 64.08 82 ARG C CA 1
ATOM 3855 C C . ARG C 1 84 ? 19.094 43.346 59.760 1.00 60.23 82 ARG C C 1
ATOM 3856 O O . ARG C 1 84 ? 18.552 44.408 59.431 1.00 60.03 82 ARG C O 1
ATOM 3864 N N . VAL C 1 85 ? 20.390 43.243 60.055 1.00 54.92 83 VAL C N 1
ATOM 3865 C CA . VAL C 1 85 ? 21.285 44.396 60.062 1.00 48.61 83 VAL C CA 1
ATOM 3866 C C . VAL C 1 85 ? 21.949 44.694 58.721 1.00 45.70 83 VAL C C 1
ATOM 3867 O O . VAL C 1 85 ? 21.974 45.843 58.283 1.00 45.99 83 VAL C O 1
ATOM 3871 N N . PHE C 1 86 ? 22.477 43.666 58.062 1.00 41.98 84 PHE C N 1
ATOM 3872 C CA . PHE C 1 86 ? 23.156 43.874 56.786 1.00 39.18 84 PHE C CA 1
ATOM 3873 C C . PHE C 1 86 ? 22.349 43.539 55.528 1.00 37.69 84 PHE C C 1
ATOM 3874 O O . PHE C 1 86 ? 22.747 43.888 54.418 1.00 36.98 84 PHE C O 1
ATOM 3882 N N . GLY C 1 87 ? 21.217 42.869 55.714 1.00 36.11 85 GLY C N 1
ATOM 3883 C CA . GLY C 1 87 ? 20.338 42.524 54.608 1.00 33.85 85 GLY C CA 1
ATOM 3884 C C . GLY C 1 87 ? 20.934 41.870 53.377 1.00 32.39 85 GLY C C 1
ATOM 3885 O O . GLY C 1 87 ? 21.973 41.215 53.449 1.00 32.33 85 GLY C O 1
ATOM 3886 N N . LYS C 1 88 ? 20.247 42.046 52.246 1.00 31.12 86 LYS C N 1
ATOM 3887 C CA . LYS C 1 88 ? 20.654 41.489 50.956 1.00 30.00 86 LYS C CA 1
ATOM 3888 C C . LYS C 1 88 ? 21.867 42.236 50.406 1.00 29.20 86 LYS C C 1
ATOM 3889 O O . LYS C 1 88 ? 22.029 43.429 50.658 1.00 28.82 86 LYS C O 1
ATOM 3895 N N . ARG C 1 89 ? 22.702 41.549 49.633 1.00 26.24 87 ARG C N 1
ATOM 3896 C CA . ARG C 1 89 ? 23.917 42.173 49.138 1.00 26.24 87 ARG C CA 1
ATOM 3897 C C . ARG C 1 89 ? 24.110 42.287 47.642 1.00 26.43 87 ARG C C 1
ATOM 3898 O O . ARG C 1 89 ? 23.642 41.455 46.859 1.00 25.54 87 ARG C O 1
ATOM 3906 N N . VAL C 1 90 ? 24.837 43.340 47.276 1.00 25.18 88 VAL C N 1
ATOM 3907 C CA . VAL C 1 90 ? 25.215 43.605 45.902 1.00 23.24 88 VAL C CA 1
ATOM 3908 C C . VAL C 1 90 ? 26.709 43.348 45.923 1.00 22.75 88 VAL C C 1
ATOM 3909 O O . VAL C 1 90 ? 27.413 43.896 46.764 1.00 23.29 88 VAL C O 1
ATOM 3913 N N . ILE C 1 91 ? 27.190 42.499 45.026 1.00 21.16 89 ILE C N 1
ATOM 3914 C CA . ILE C 1 91 ? 28.612 42.206 44.962 1.00 20.41 89 ILE C CA 1
ATOM 3915 C C . ILE C 1 91 ? 29.148 42.868 43.701 1.00 21.29 89 ILE C C 1
ATOM 3916 O O . ILE C 1 91 ? 28.505 42.808 42.652 1.00 21.26 89 ILE C O 1
ATOM 3921 N N . ILE C 1 92 ? 30.316 43.500 43.807 1.00 20.83 90 ILE C N 1
ATOM 3922 C CA . ILE C 1 92 ? 30.943 44.183 42.674 1.00 19.94 90 ILE C CA 1
ATOM 3923 C C . ILE C 1 92 ? 32.383 43.692 42.558 1.00 21.22 90 ILE C C 1
ATOM 3924 O O . ILE C 1 92 ? 33.147 43.784 43.518 1.00 21.69 90 ILE C O 1
ATOM 3929 N N . LEU C 1 93 ? 32.753 43.177 41.386 1.00 22.00 91 LEU C N 1
ATOM 3930 C CA . LEU C 1 93 ? 34.104 42.650 41.156 1.00 22.03 91 LEU C CA 1
ATOM 3931 C C . LEU C 1 93 ? 34.748 43.190 39.883 1.00 22.33 91 LEU C C 1
ATOM 3932 O O . LEU C 1 93 ? 34.069 43.393 38.878 1.00 22.19 91 LEU C O 1
ATOM 3937 N N . GLY C 1 94 ? 36.061 43.406 39.917 1.00 22.45 92 GLY C N 1
ATOM 3938 C CA . GLY C 1 94 ? 36.742 43.901 38.731 1.00 22.41 92 GLY C CA 1
ATOM 3939 C C . GLY C 1 94 ? 37.873 44.883 38.973 1.00 21.60 92 GLY C C 1
ATOM 3940 O O . GLY C 1 94 ? 38.532 44.837 40.007 1.00 22.81 92 GLY C O 1
ATOM 3941 N N . GLY C 1 95 ? 38.093 45.766 38.002 1.00 21.92 93 GLY C N 1
ATOM 3942 C CA . GLY C 1 95 ? 39.144 46.762 38.106 1.00 22.70 93 GLY C CA 1
ATOM 3943 C C . GLY C 1 95 ? 38.794 47.833 39.117 1.00 24.14 93 GLY C C 1
ATOM 3944 O O . GLY C 1 95 ? 37.636 48.261 39.203 1.00 24.76 93 GLY C O 1
ATOM 3945 N N . GLY C 1 96 ? 39.801 48.276 39.869 1.00 23.19 94 GLY C N 1
ATOM 3946 C CA . GLY C 1 96 ? 39.599 49.281 40.900 1.00 21.12 94 GLY C CA 1
ATOM 3947 C C . GLY C 1 96 ? 38.735 50.483 40.561 1.00 21.03 94 GLY C C 1
ATOM 3948 O O . GLY C 1 96 ? 37.738 50.747 41.232 1.00 20.77 94 GLY C O 1
ATOM 3949 N N . ALA C 1 97 ? 39.109 51.224 39.526 1.00 21.13 95 ALA C N 1
ATOM 3950 C CA . ALA C 1 97 ? 38.362 52.416 39.146 1.00 21.05 95 ALA C CA 1
ATOM 3951 C C . ALA C 1 97 ? 36.900 52.128 38.830 1.00 20.76 95 ALA C C 1
ATOM 3952 O O . ALA C 1 97 ? 36.006 52.744 39.409 1.00 20.76 95 ALA C O 1
ATOM 3954 N N . LEU C 1 98 ? 36.651 51.187 37.925 1.00 19.44 96 LEU C N 1
ATOM 3955 C CA . LEU C 1 98 ? 35.274 50.871 37.552 1.00 20.73 96 LEU C CA 1
ATOM 3956 C C . LEU C 1 98 ? 34.433 50.275 38.696 1.00 20.34 96 LEU C C 1
ATOM 3957 O O . LEU C 1 98 ? 33.235 50.545 38.784 1.00 22.09 96 LEU C O 1
ATOM 3962 N N . VAL C 1 99 ? 35.050 49.482 39.574 1.00 19.80 97 VAL C N 1
ATOM 3963 C CA . VAL C 1 99 ? 34.337 48.907 40.721 1.00 18.92 97 VAL C CA 1
ATOM 3964 C C . VAL C 1 99 ? 33.850 50.062 41.604 1.00 19.49 97 VAL C C 1
ATOM 3965 O O . VAL C 1 99 ? 32.709 50.080 42.071 1.00 19.01 97 VAL C O 1
ATOM 3969 N N . SER C 1 100 ? 34.730 51.037 41.812 1.00 19.61 98 SER C N 1
ATOM 3970 C CA . SER C 1 100 ? 34.413 52.199 42.630 1.00 20.04 98 SER C CA 1
ATOM 3971 C C . SER C 1 100 ? 33.283 52.991 42.022 1.00 19.38 98 SER C C 1
ATOM 3972 O O . SER C 1 100 ? 32.420 53.468 42.744 1.00 20.17 98 SER C O 1
ATOM 3975 N N . GLN C 1 101 ? 33.295 53.148 40.699 1.00 19.52 99 GLN C N 1
ATOM 3976 C CA . GLN C 1 101 ? 32.239 53.903 40.024 1.00 19.49 99 GLN C CA 1
ATOM 3977 C C . GLN C 1 101 ? 30.881 53.241 40.240 1.00 19.52 99 GLN C C 1
ATOM 3978 O O . GLN C 1 101 ? 29.886 53.921 40.491 1.00 18.75 99 GLN C O 1
ATOM 3984 N N . VAL C 1 102 ? 30.845 51.914 40.138 1.00 19.89 100 VAL C N 1
ATOM 3985 C CA . VAL C 1 102 ? 29.601 51.179 40.339 1.00 18.15 100 VAL C CA 1
ATOM 3986 C C . VAL C 1 102 ? 29.191 51.309 41.803 1.00 18.90 100 VAL C C 1
ATOM 3987 O O . VAL C 1 102 ? 28.012 51.478 42.120 1.00 19.95 100 VAL C O 1
ATOM 3991 N N . ALA C 1 103 ? 30.171 51.244 42.697 1.00 18.30 101 ALA C N 1
ATOM 3992 C CA . ALA C 1 103 ? 29.895 51.360 44.123 1.00 19.62 101 ALA C CA 1
ATOM 3993 C C . ALA C 1 103 ? 29.251 52.706 44.487 1.00 20.24 101 ALA C C 1
ATOM 3994 O O . ALA C 1 103 ? 28.404 52.789 45.386 1.00 20.09 101 ALA C O 1
ATOM 3996 N N . ILE C 1 104 ? 29.660 53.763 43.798 1.00 19.90 102 ILE C N 1
ATOM 3997 C CA . ILE C 1 104 ? 29.095 55.078 44.057 1.00 20.78 102 ILE C CA 1
ATOM 3998 C C . ILE C 1 104 ? 27.594 55.028 43.782 1.00 19.40 102 ILE C C 1
ATOM 3999 O O . ILE C 1 104 ? 26.799 55.533 44.569 1.00 19.35 102 ILE C O 1
ATOM 4004 N N . GLY C 1 105 ? 27.213 54.399 42.676 1.00 18.06 103 GLY C N 1
ATOM 4005 C CA . GLY C 1 105 ? 25.803 54.288 42.346 1.00 18.04 103 GLY C CA 1
ATOM 4006 C C . GLY C 1 105 ? 25.044 53.375 43.297 1.00 19.30 103 GLY C C 1
ATOM 4007 O O . GLY C 1 105 ? 23.955 53.723 43.753 1.00 19.65 103 GLY C O 1
ATOM 4008 N N . ALA C 1 106 ? 25.612 52.207 43.598 1.00 19.47 104 ALA C N 1
ATOM 4009 C CA . ALA C 1 106 ? 24.978 51.245 44.500 1.00 18.35 104 ALA C CA 1
ATOM 4010 C C . ALA C 1 106 ? 24.803 51.804 45.915 1.00 19.03 104 ALA C C 1
ATOM 4011 O O . ALA C 1 106 ? 23.733 51.685 46.511 1.00 19.20 104 ALA C O 1
ATOM 4013 N N . ILE C 1 107 ? 25.854 52.410 46.456 1.00 18.43 105 ILE C N 1
ATOM 4014 C CA . ILE C 1 107 ? 25.792 52.975 47.802 1.00 19.23 105 ILE C CA 1
ATOM 4015 C C . ILE C 1 107 ? 24.752 54.095 47.884 1.00 19.20 105 ILE C C 1
ATOM 4016 O O . ILE C 1 107 ? 24.015 54.203 48.860 1.00 18.62 105 ILE C O 1
ATOM 4021 N N . SER C 1 108 ? 24.698 54.922 46.850 1.00 19.25 106 SER C N 1
ATOM 4022 C CA . SER C 1 108 ? 23.739 56.014 46.794 1.00 20.86 106 SER C CA 1
ATOM 4023 C C . SER C 1 108 ? 22.301 55.491 46.854 1.00 22.20 106 SER C C 1
ATOM 4024 O O . SER C 1 108 ? 21.495 55.938 47.673 1.00 23.84 106 SER C O 1
ATOM 4027 N N . GLU C 1 109 ? 21.987 54.539 45.984 1.00 22.63 107 GLU C N 1
ATOM 4028 C CA . GLU C 1 109 ? 20.644 53.969 45.918 1.00 22.95 107 GLU C CA 1
ATOM 4029 C C . GLU C 1 109 ? 20.281 53.220 47.203 1.00 23.41 107 GLU C C 1
ATOM 4030 O O . GLU C 1 109 ? 19.184 53.382 47.733 1.00 24.32 107 GLU C O 1
ATOM 4036 N N . ALA C 1 110 ? 21.204 52.406 47.704 1.00 22.73 108 ALA C N 1
ATOM 4037 C CA . ALA C 1 110 ? 20.965 51.663 48.929 1.00 21.72 108 ALA C CA 1
ATOM 4038 C C . ALA C 1 110 ? 20.674 52.626 50.084 1.00 22.67 108 ALA C C 1
ATOM 4039 O O . ALA C 1 110 ? 19.861 52.332 50.958 1.00 21.15 108 ALA C O 1
ATOM 4041 N N . ASP C 1 111 ? 21.335 53.780 50.084 1.00 22.35 109 ASP C N 1
ATOM 4042 C CA . ASP C 1 111 ? 21.151 54.776 51.142 1.00 24.23 109 ASP C CA 1
ATOM 4043 C C . ASP C 1 111 ? 19.675 55.205 51.245 1.00 25.75 109 ASP C C 1
ATOM 4044 O O . ASP C 1 111 ? 19.113 55.297 52.341 1.00 26.47 109 ASP C O 1
ATOM 4049 N N . ARG C 1 112 ? 19.037 55.451 50.107 1.00 26.52 110 ARG C N 1
ATOM 4050 C CA . ARG C 1 112 ? 17.644 55.872 50.132 1.00 27.15 110 ARG C CA 1
ATOM 4051 C C . ARG C 1 112 ? 16.748 54.710 50.557 1.00 28.31 110 ARG C C 1
ATOM 4052 O O . ARG C 1 112 ? 15.855 54.871 51.396 1.00 28.27 110 ARG C O 1
ATOM 4060 N N . HIS C 1 113 ? 17.009 53.541 49.979 1.00 29.78 111 HIS C N 1
ATOM 4061 C CA . HIS C 1 113 ? 16.247 52.321 50.264 1.00 32.32 111 HIS C CA 1
ATOM 4062 C C . HIS C 1 113 ? 16.389 51.808 51.705 1.00 33.17 111 HIS C C 1
ATOM 4063 O O . HIS C 1 113 ? 15.430 51.276 52.274 1.00 33.61 111 HIS C O 1
ATOM 4070 N N . ASN C 1 114 ? 17.579 51.959 52.288 1.00 32.60 112 ASN C N 1
ATOM 4071 C CA . ASN C 1 114 ? 17.811 51.502 53.654 1.00 33.13 112 ASN C CA 1
ATOM 4072 C C . ASN C 1 114 ? 17.091 52.398 54.635 1.00 36.54 112 ASN C C 1
ATOM 4073 O O . ASN C 1 114 ? 16.799 51.999 55.765 1.00 36.92 112 ASN C O 1
ATOM 4078 N N . LEU C 1 115 ? 16.799 53.614 54.193 1.00 39.89 113 LEU C N 1
ATOM 4079 C CA . LEU C 1 115 ? 16.114 54.560 55.043 1.00 44.98 113 LEU C CA 1
ATOM 4080 C C . LEU C 1 115 ? 14.724 54.045 55.388 1.00 49.49 113 LEU C C 1
ATOM 4081 O O . LEU C 1 115 ? 13.995 54.671 56.159 1.00 51.50 113 LEU C O 1
ATOM 4086 N N . ARG C 1 116 ? 14.350 52.902 54.824 1.00 53.41 114 ARG C N 1
ATOM 4087 C CA . ARG C 1 116 ? 13.034 52.338 55.106 1.00 56.21 114 ARG C CA 1
ATOM 4088 C C . ARG C 1 116 ? 12.945 50.818 55.024 1.00 55.86 114 ARG C C 1
ATOM 4089 O O . ARG C 1 116 ? 12.840 50.248 53.936 1.00 56.30 114 ARG C O 1
ATOM 4097 N N . GLY C 1 117 ? 12.985 50.177 56.191 1.00 55.23 115 GLY C N 1
ATOM 4098 C CA . GLY C 1 117 ? 12.887 48.729 56.273 1.00 53.99 115 GLY C CA 1
ATOM 4099 C C . GLY C 1 117 ? 13.978 47.975 55.545 1.00 52.90 115 GLY C C 1
ATOM 4100 O O . GLY C 1 117 ? 14.628 47.098 56.113 1.00 52.65 115 GLY C O 1
ATOM 4101 N N . GLU C 1 118 ? 14.173 48.315 54.278 1.00 52.35 116 GLU C N 1
ATOM 4102 C CA . GLU C 1 118 ? 15.185 47.667 53.465 1.00 51.11 116 GLU C CA 1
ATOM 4103 C C . GLU C 1 118 ? 16.564 47.779 54.073 1.00 48.72 116 GLU C C 1
ATOM 4104 O O . GLU C 1 118 ? 16.906 48.786 54.689 1.00 49.68 116 GLU C O 1
ATOM 4110 N N . ARG C 1 119 ? 17.339 46.715 53.919 1.00 44.64 117 ARG C N 1
ATOM 4111 C CA . ARG C 1 119 ? 18.712 46.690 54.380 1.00 40.69 117 ARG C CA 1
ATOM 4112 C C . ARG C 1 119 ? 19.452 46.074 53.216 1.00 38.89 117 ARG C C 1
ATOM 4113 O O . ARG C 1 119 ? 19.297 44.887 52.929 1.00 40.51 117 ARG C O 1
ATOM 4121 N N . ILE C 1 120 ? 20.210 46.902 52.509 1.00 32.88 118 ILE C N 1
ATOM 4122 C CA . ILE C 1 120 ? 20.986 46.436 51.373 1.00 28.58 118 ILE C CA 1
ATOM 4123 C C . ILE C 1 120 ? 22.388 46.966 51.557 1.00 27.26 118 ILE C C 1
ATOM 4124 O O . ILE C 1 120 ? 22.581 48.143 51.853 1.00 26.36 118 ILE C O 1
ATOM 4129 N N . SER C 1 121 ? 23.371 46.096 51.407 1.00 25.34 119 SER C N 1
ATOM 4130 C CA . SER C 1 121 ? 24.740 46.532 51.545 1.00 26.16 119 SER C CA 1
ATOM 4131 C C . SER C 1 121 ? 25.496 46.242 50.259 1.00 26.08 119 SER C C 1
ATOM 4132 O O . SER C 1 121 ? 25.153 45.335 49.501 1.00 25.17 119 SER C O 1
ATOM 4135 N N . VAL C 1 122 ? 26.528 47.035 50.018 1.00 25.63 120 VAL C N 1
ATOM 4136 C CA . VAL C 1 122 ? 27.323 46.921 48.810 1.00 24.51 120 VAL C CA 1
ATOM 4137 C C . VAL C 1 122 ? 28.720 46.387 49.119 1.00 24.95 120 VAL C C 1
ATOM 4138 O O . VAL C 1 122 ? 29.552 47.094 49.699 1.00 25.17 120 VAL C O 1
ATOM 4142 N N . ASP C 1 123 ? 28.970 45.139 48.730 1.00 23.42 121 ASP C N 1
ATOM 4143 C CA . ASP C 1 123 ? 30.257 44.499 48.973 1.00 24.30 121 ASP C CA 1
ATOM 4144 C C . ASP C 1 123 ? 31.080 44.447 47.702 1.00 24.92 121 ASP C C 1
ATOM 4145 O O . ASP C 1 123 ? 30.587 44.075 46.642 1.00 25.89 121 ASP C O 1
ATOM 4150 N N . THR C 1 124 ? 32.351 44.803 47.812 1.00 23.84 122 THR C N 1
ATOM 4151 C CA . THR C 1 124 ? 33.200 44.865 46.638 1.00 23.84 122 THR C CA 1
ATOM 4152 C C . THR C 1 124 ? 34.606 44.314 46.841 1.00 24.89 122 THR C C 1
ATOM 4153 O O . THR C 1 124 ? 35.079 44.186 47.962 1.00 26.95 122 THR C O 1
ATOM 4157 N N . MET C 1 125 ? 35.271 43.982 45.743 1.00 25.02 123 MET C N 1
ATOM 4158 C CA . MET C 1 125 ? 36.650 43.511 45.798 1.00 24.03 123 MET C CA 1
ATOM 4159 C C . MET C 1 125 ? 37.321 43.710 44.453 1.00 23.92 123 MET C C 1
ATOM 4160 O O . MET C 1 125 ? 36.861 43.185 43.434 1.00 24.24 123 MET C O 1
ATOM 4165 N N . PRO C 1 126 ? 38.395 44.516 44.426 1.00 22.95 124 PRO C N 1
ATOM 4166 C CA . PRO C 1 126 ? 39.117 44.762 43.179 1.00 23.37 124 PRO C CA 1
ATOM 4167 C C . PRO C 1 126 ? 39.940 43.526 42.902 1.00 25.64 124 PRO C C 1
ATOM 4168 O O . PRO C 1 126 ? 40.716 43.088 43.752 1.00 27.10 124 PRO C O 1
ATOM 4172 N N . VAL C 1 127 ? 39.753 42.949 41.724 1.00 26.58 125 VAL C N 1
ATOM 4173 C CA . VAL C 1 127 ? 40.491 41.755 41.355 1.00 27.38 125 VAL C CA 1
ATOM 4174 C C . VAL C 1 127 ? 40.654 41.738 39.843 1.00 28.32 125 VAL C C 1
ATOM 4175 O O . VAL C 1 127 ? 39.747 42.136 39.118 1.00 28.29 125 VAL C O 1
ATOM 4179 N N . VAL C 1 128 ? 41.822 41.307 39.376 1.00 28.87 126 VAL C N 1
ATOM 4180 C CA . VAL C 1 128 ? 42.098 41.236 37.944 1.00 30.41 126 VAL C CA 1
ATOM 4181 C C . VAL C 1 128 ? 42.788 39.912 37.596 1.00 31.18 126 VAL C C 1
ATOM 4182 O O . VAL C 1 128 ? 43.460 39.305 38.432 1.00 30.71 126 VAL C O 1
ATOM 4186 N N . GLY C 1 129 ? 42.622 39.481 36.349 1.00 31.82 127 GLY C N 1
ATOM 4187 C CA . GLY C 1 129 ? 43.189 38.221 35.904 1.00 31.45 127 GLY C CA 1
ATOM 4188 C C . GLY C 1 129 ? 42.001 37.326 35.621 1.00 31.37 127 GLY C C 1
ATOM 4189 O O . GLY C 1 129 ? 41.111 37.202 36.461 1.00 32.37 127 GLY C O 1
ATOM 4190 N N . GLU C 1 130 ? 41.967 36.699 34.453 1.00 31.46 128 GLU C N 1
ATOM 4191 C CA . GLU C 1 130 ? 40.836 35.855 34.111 1.00 32.47 128 GLU C CA 1
ATOM 4192 C C . GLU C 1 130 ? 40.458 34.834 35.165 1.00 32.00 128 GLU C C 1
ATOM 4193 O O . GLU C 1 130 ? 39.307 34.768 35.592 1.00 32.63 128 GLU C O 1
ATOM 4199 N N . GLU C 1 131 ? 41.426 34.035 35.588 1.00 32.95 129 GLU C N 1
ATOM 4200 C CA . GLU C 1 131 ? 41.152 32.999 36.564 1.00 33.54 129 GLU C CA 1
ATOM 4201 C C . GLU C 1 131 ? 40.836 33.509 37.954 1.00 32.10 129 GLU C C 1
ATOM 4202 O O . GLU C 1 131 ? 39.972 32.956 38.640 1.00 31.07 129 GLU C O 1
ATOM 4208 N N . GLU C 1 132 ? 41.529 34.563 38.371 1.00 30.58 130 GLU C N 1
ATOM 4209 C CA . GLU C 1 132 ? 41.295 35.147 39.686 1.00 29.93 130 GLU C CA 1
ATOM 4210 C C . GLU C 1 132 ? 39.869 35.675 39.744 1.00 29.51 130 GLU C C 1
ATOM 4211 O O . GLU C 1 132 ? 39.149 35.439 40.714 1.00 28.92 130 GLU C O 1
ATOM 4217 N N . ILE C 1 133 ? 39.466 36.390 38.696 1.00 28.35 131 ILE C N 1
ATOM 4218 C CA . ILE C 1 133 ? 38.117 36.928 38.620 1.00 27.19 131 ILE C CA 1
ATOM 4219 C C . ILE C 1 133 ? 37.120 35.787 38.483 1.00 29.12 131 ILE C C 1
ATOM 4220 O O . ILE C 1 133 ? 36.077 35.787 39.135 1.00 30.09 131 ILE C O 1
ATOM 4225 N N . ALA C 1 134 ? 37.438 34.820 37.625 1.00 29.71 132 ALA C N 1
ATOM 4226 C CA . ALA C 1 134 ? 36.553 33.685 37.398 1.00 30.58 132 ALA C CA 1
ATOM 4227 C C . ALA C 1 134 ? 36.249 32.972 38.709 1.00 30.37 132 ALA C C 1
ATOM 4228 O O . ALA C 1 134 ? 35.106 32.598 38.972 1.00 30.06 132 ALA C O 1
ATOM 4230 N N . GLU C 1 135 ? 37.282 32.803 39.530 1.00 30.43 133 GLU C N 1
ATOM 4231 C CA . GLU C 1 135 ? 37.163 32.140 40.829 1.00 30.79 133 GLU C CA 1
ATOM 4232 C C . GLU C 1 135 ? 36.318 32.919 41.832 1.00 28.90 133 GLU C C 1
ATOM 4233 O O . GLU C 1 135 ? 35.600 32.326 42.635 1.00 27.91 133 GLU C O 1
ATOM 4239 N N . ALA C 1 136 ? 36.414 34.245 41.788 1.00 27.29 134 ALA C N 1
ATOM 4240 C CA . ALA C 1 136 ? 35.651 35.105 42.683 1.00 25.76 134 ALA C CA 1
ATOM 4241 C C . ALA C 1 136 ? 34.178 35.069 42.292 1.00 26.26 134 ALA C C 1
ATOM 4242 O O . ALA C 1 136 ? 33.294 35.013 43.154 1.00 26.80 134 ALA C O 1
ATOM 4244 N N . VAL C 1 137 ? 33.912 35.103 40.988 1.00 25.92 135 VAL C N 1
ATOM 4245 C CA . VAL C 1 137 ? 32.538 35.054 40.493 1.00 27.36 135 VAL C CA 1
ATOM 4246 C C . VAL C 1 137 ? 31.880 33.774 41.008 1.00 27.90 135 VAL C C 1
ATOM 4247 O O . VAL C 1 137 ? 30.769 33.792 41.531 1.00 28.16 135 VAL C O 1
ATOM 4251 N N . LYS C 1 138 ? 32.595 32.666 40.863 1.00 29.61 136 LYS C N 1
ATOM 4252 C CA . LYS C 1 138 ? 32.115 31.364 41.306 1.00 30.29 136 LYS C CA 1
ATOM 4253 C C . LYS C 1 138 ? 31.784 31.375 42.794 1.00 30.06 136 LYS C C 1
ATOM 4254 O O . LYS C 1 138 ? 30.748 30.867 43.210 1.00 29.18 136 LYS C O 1
ATOM 4260 N N . ALA C 1 139 ? 32.667 31.968 43.589 1.00 30.34 137 ALA C N 1
ATOM 4261 C CA . ALA C 1 139 ? 32.474 32.034 45.030 1.00 30.34 137 ALA C CA 1
ATOM 4262 C C . ALA C 1 139 ? 31.258 32.858 45.465 1.00 31.13 137 ALA C C 1
ATOM 4263 O O . ALA C 1 139 ? 30.827 32.772 46.613 1.00 32.29 137 ALA C O 1
ATOM 4265 N N . VAL C 1 140 ? 30.698 33.651 44.558 1.00 31.20 138 VAL C N 1
ATOM 4266 C CA . VAL C 1 140 ? 29.532 34.461 44.897 1.00 30.36 138 VAL C CA 1
ATOM 4267 C C . VAL C 1 140 ? 28.334 33.565 45.218 1.00 32.25 138 VAL C C 1
ATOM 4268 O O . VAL C 1 140 ? 27.419 33.969 45.934 1.00 33.34 138 VAL C O 1
ATOM 4272 N N . SER C 1 141 ? 28.337 32.346 44.690 1.00 34.03 139 SER C N 1
ATOM 4273 C CA . SER C 1 141 ? 27.227 31.431 44.937 1.00 36.99 139 SER C CA 1
ATOM 4274 C C . SER C 1 141 ? 27.204 30.972 46.392 1.00 38.09 139 SER C C 1
ATOM 4275 O O . SER C 1 141 ? 26.141 30.659 46.928 1.00 39.85 139 SER C O 1
ATOM 4278 N N . ARG C 1 142 ? 28.367 30.932 47.035 1.00 38.38 140 ARG C N 1
ATOM 4279 C CA . ARG C 1 142 ? 28.412 30.523 48.434 1.00 38.82 140 ARG C CA 1
ATOM 4280 C C . ARG C 1 142 ? 28.456 31.723 49.382 1.00 38.70 140 ARG C C 1
ATOM 4281 O O . ARG C 1 142 ? 28.890 31.607 50.528 1.00 39.15 140 ARG C O 1
ATOM 4289 N N . LEU C 1 143 ? 28.001 32.877 48.896 1.00 37.29 141 LEU C N 1
ATOM 4290 C CA . LEU C 1 143 ? 27.964 34.083 49.709 1.00 34.60 141 LEU C CA 1
ATOM 4291 C C . LEU C 1 143 ? 26.550 34.286 50.215 1.00 34.83 141 LEU C C 1
ATOM 4292 O O . LEU C 1 143 ? 25.615 34.462 49.434 1.00 34.34 141 LEU C O 1
ATOM 4297 N N . HIS C 1 144 ? 26.413 34.264 51.535 1.00 34.34 142 HIS C N 1
ATOM 4298 C CA . HIS C 1 144 ? 25.133 34.433 52.208 1.00 34.90 142 HIS C CA 1
ATOM 4299 C C . HIS C 1 144 ? 24.509 35.818 51.947 1.00 35.01 142 HIS C C 1
ATOM 4300 O O . HIS C 1 144 ? 25.156 36.852 52.147 1.00 34.49 142 HIS C O 1
ATOM 4307 N N . ARG C 1 145 ? 23.257 35.814 51.479 1.00 33.79 143 ARG C N 1
ATOM 4308 C CA . ARG C 1 145 ? 22.485 37.027 51.187 1.00 33.88 143 ARG C CA 1
ATOM 4309 C C . ARG C 1 145 ? 22.814 37.768 49.888 1.00 32.13 143 ARG C C 1
ATOM 4310 O O . ARG C 1 145 ? 22.228 38.811 49.607 1.00 31.40 143 ARG C O 1
ATOM 4318 N N . ALA C 1 146 ? 23.743 37.239 49.097 1.00 31.18 144 ALA C N 1
ATOM 4319 C CA . ALA C 1 146 ? 24.109 37.871 47.830 1.00 31.41 144 ALA C CA 1
ATOM 4320 C C . ALA C 1 146 ? 22.979 37.651 46.815 1.00 32.06 144 ALA C C 1
ATOM 4321 O O . ALA C 1 146 ? 22.469 36.537 46.689 1.00 32.55 144 ALA C O 1
ATOM 4323 N N . GLU C 1 147 ? 22.575 38.699 46.099 1.00 30.68 145 GLU C N 1
ATOM 4324 C CA . GLU C 1 147 ? 21.501 38.537 45.125 1.00 30.56 145 GLU C CA 1
ATOM 4325 C C . GLU C 1 147 ? 21.835 39.106 43.760 1.00 29.33 145 GLU C C 1
ATOM 4326 O O . GLU C 1 147 ? 21.206 38.758 42.767 1.00 29.08 145 GLU C O 1
ATOM 4332 N N . VAL C 1 148 ? 22.827 39.983 43.710 1.00 27.40 146 VAL C N 1
ATOM 4333 C CA . VAL C 1 148 ? 23.219 40.592 42.448 1.00 25.38 146 VAL C CA 1
ATOM 4334 C C . VAL C 1 148 ? 24.727 40.774 42.371 1.00 23.78 146 VAL C C 1
ATOM 4335 O O . VAL C 1 148 ? 25.378 41.077 43.362 1.00 23.99 146 VAL C O 1
ATOM 4339 N N . LEU C 1 149 ? 25.275 40.569 41.185 1.00 22.55 147 LEU C N 1
ATOM 4340 C CA . LEU C 1 149 ? 26.696 40.747 40.956 1.00 22.72 147 LEU C CA 1
ATOM 4341 C C . LEU C 1 149 ? 26.855 41.722 39.799 1.00 23.28 147 LEU C C 1
ATOM 4342 O O . LEU C 1 149 ? 26.117 41.651 38.812 1.00 23.36 147 LEU C O 1
ATOM 4347 N N . VAL C 1 150 ? 27.799 42.648 39.939 1.00 22.08 148 VAL C N 1
ATOM 4348 C CA . VAL C 1 150 ? 28.088 43.604 38.884 1.00 20.79 148 VAL C CA 1
ATOM 4349 C C . VAL C 1 150 ? 29.547 43.387 38.521 1.00 20.71 148 VAL C C 1
ATOM 4350 O O . VAL C 1 150 ? 30.419 43.446 39.391 1.00 19.80 148 VAL C O 1
ATOM 4354 N N . LEU C 1 151 ? 29.811 43.098 37.253 1.00 20.55 149 LEU C N 1
ATOM 4355 C CA . LEU C 1 151 ? 31.187 42.921 36.810 1.00 21.28 149 LEU C CA 1
ATOM 4356 C C . LEU C 1 151 ? 31.626 44.235 36.176 1.00 22.11 149 LEU C C 1
ATOM 4357 O O . LEU C 1 151 ? 30.987 44.746 35.249 1.00 21.87 149 LEU C O 1
ATOM 4362 N N . ALA C 1 152 ? 32.715 44.782 36.704 1.00 21.43 150 ALA C N 1
ATOM 4363 C CA . ALA C 1 152 ? 33.237 46.058 36.253 1.00 22.33 150 ALA C CA 1
ATOM 4364 C C . ALA C 1 152 ? 34.680 45.946 35.777 1.00 22.72 150 ALA C C 1
ATOM 4365 O O . ALA C 1 152 ? 35.595 45.751 36.574 1.00 23.21 150 ALA C O 1
ATOM 4367 N N . GLY C 1 153 ? 34.882 46.071 34.471 1.00 24.14 151 GLY C N 1
ATOM 4368 C CA . GLY C 1 153 ? 36.223 45.968 33.928 1.00 25.03 151 GLY C CA 1
ATOM 4369 C C . GLY C 1 153 ? 36.259 46.408 32.483 1.00 24.99 151 GLY C C 1
ATOM 4370 O O . GLY C 1 153 ? 35.230 46.793 31.936 1.00 26.87 151 GLY C O 1
ATOM 4371 N N . GLY C 1 154 ? 37.434 46.347 31.864 1.00 24.07 152 GLY C N 1
ATOM 4372 C CA . GLY C 1 154 ? 37.562 46.765 30.478 1.00 25.06 152 GLY C CA 1
ATOM 4373 C C . GLY C 1 154 ? 37.369 45.630 29.493 1.00 25.76 152 GLY C C 1
ATOM 4374 O O . GLY C 1 154 ? 36.904 45.839 28.369 1.00 25.92 152 GLY C O 1
ATOM 4375 N N . ILE C 1 155 ? 37.739 44.424 29.914 1.00 25.79 153 ILE C N 1
ATOM 4376 C CA . ILE C 1 155 ? 37.602 43.233 29.083 1.00 24.51 153 ILE C CA 1
ATOM 4377 C C . ILE C 1 155 ? 37.563 41.991 29.974 1.00 25.06 153 ILE C C 1
ATOM 4378 O O . ILE C 1 155 ? 38.380 41.841 30.882 1.00 26.08 153 ILE C O 1
ATOM 4383 N N . MET C 1 156 ? 36.588 41.121 29.730 1.00 24.83 154 MET C N 1
ATOM 4384 C CA . MET C 1 156 ? 36.434 39.893 30.506 1.00 24.65 154 MET C CA 1
ATOM 4385 C C . MET C 1 156 ? 35.821 38.801 29.643 1.00 25.21 154 MET C C 1
ATOM 4386 O O . MET C 1 156 ? 34.851 39.039 28.922 1.00 25.56 154 MET C O 1
ATOM 4391 N N . GLY C 1 157 ? 36.384 37.603 29.735 1.00 26.00 155 GLY C N 1
ATOM 4392 C CA . GLY C 1 157 ? 35.875 36.477 28.973 1.00 28.11 155 GLY C CA 1
ATOM 4393 C C . GLY C 1 157 ? 36.391 35.156 29.520 1.00 29.21 155 GLY C C 1
ATOM 4394 O O . GLY C 1 157 ? 36.639 35.024 30.723 1.00 28.26 155 GLY C O 1
ATOM 4395 N N . GLY C 1 158 ? 36.551 34.174 28.635 1.00 30.20 156 GLY C N 1
ATOM 4396 C CA . GLY C 1 158 ? 37.057 32.875 29.045 1.00 29.28 156 GLY C CA 1
ATOM 4397 C C . GLY C 1 158 ? 36.338 32.267 30.234 1.00 29.80 156 GLY C C 1
ATOM 4398 O O . GLY C 1 158 ? 35.109 32.181 30.253 1.00 29.68 156 GLY C O 1
ATOM 4399 N N . LYS C 1 159 ? 37.115 31.851 31.231 1.00 30.01 157 LYS C N 1
ATOM 4400 C CA . LYS C 1 159 ? 36.579 31.230 32.434 1.00 29.67 157 LYS C CA 1
ATOM 4401 C C . LYS C 1 159 ? 35.572 32.111 33.148 1.00 28.99 157 LYS C C 1
ATOM 4402 O O . LYS C 1 159 ? 34.629 31.617 33.754 1.00 29.85 157 LYS C O 1
ATOM 4408 N N . ILE C 1 160 ? 35.772 33.420 33.088 1.00 28.59 158 ILE C N 1
ATOM 4409 C CA . ILE C 1 160 ? 34.850 34.331 33.747 1.00 26.75 158 ILE C CA 1
ATOM 4410 C C . ILE C 1 160 ? 33.461 34.122 33.177 1.00 26.68 158 ILE C C 1
ATOM 4411 O O . ILE C 1 160 ? 32.491 33.950 33.910 1.00 25.79 158 ILE C O 1
ATOM 4416 N N . THR C 1 161 ? 33.374 34.135 31.855 1.00 28.79 159 THR C N 1
ATOM 4417 C CA . THR C 1 161 ? 32.108 33.935 31.176 1.00 30.27 159 THR C CA 1
ATOM 4418 C C . THR C 1 161 ? 31.488 32.597 31.585 1.00 31.00 159 THR C C 1
ATOM 4419 O O . THR C 1 161 ? 30.270 32.486 31.738 1.00 30.31 159 THR C O 1
ATOM 4423 N N . GLU C 1 162 ? 32.324 31.582 31.770 1.00 32.32 160 GLU C N 1
ATOM 4424 C CA . GLU C 1 162 ? 31.821 30.269 32.166 1.00 35.01 160 GLU C CA 1
ATOM 4425 C C . GLU C 1 162 ? 31.198 30.319 33.560 1.00 34.50 160 GLU C C 1
ATOM 4426 O O . GLU C 1 162 ? 30.066 29.877 33.761 1.00 34.35 160 GLU C O 1
ATOM 4432 N N . GLU C 1 163 ? 31.938 30.869 34.519 1.00 34.36 161 GLU C N 1
ATOM 4433 C CA . GLU C 1 163 ? 31.453 30.972 35.889 1.00 33.22 161 GLU C CA 1
ATOM 4434 C C . GLU C 1 163 ? 30.221 31.871 35.982 1.00 32.27 161 GLU C C 1
ATOM 4435 O O . GLU C 1 163 ? 29.385 31.687 36.863 1.00 32.86 161 GLU C O 1
ATOM 4441 N N . VAL C 1 164 ? 30.111 32.852 35.088 1.00 31.01 162 VAL C N 1
ATOM 4442 C CA . VAL C 1 164 ? 28.946 33.742 35.090 1.00 30.52 162 VAL C CA 1
ATOM 4443 C C . VAL C 1 164 ? 27.706 32.948 34.680 1.00 31.83 162 VAL C C 1
ATOM 4444 O O . VAL C 1 164 ? 26.605 33.175 35.198 1.00 31.62 162 VAL C O 1
ATOM 4448 N N . LYS C 1 165 ? 27.894 32.024 33.739 1.00 32.77 163 LYS C N 1
ATOM 4449 C CA . LYS C 1 165 ? 26.804 31.175 33.270 1.00 33.66 163 LYS C CA 1
ATOM 4450 C C . LYS C 1 165 ? 26.318 30.329 34.439 1.00 33.54 163 LYS C C 1
ATOM 4451 O O . LYS C 1 165 ? 25.132 30.328 34.765 1.00 33.81 163 LYS C O 1
ATOM 4457 N N . LYS C 1 166 ? 27.250 29.618 35.071 1.00 34.49 164 LYS C N 1
ATOM 4458 C CA . LYS C 1 166 ? 26.926 28.771 36.209 1.00 35.49 164 LYS C CA 1
ATOM 4459 C C . LYS C 1 166 ? 26.341 29.597 37.351 1.00 35.62 164 LYS C C 1
ATOM 4460 O O . LYS C 1 166 ? 25.368 29.194 37.986 1.00 35.19 164 LYS C O 1
ATOM 4466 N N . LEU C 1 167 ? 26.926 30.764 37.597 1.00 35.85 165 LEU C N 1
ATOM 4467 C CA . LEU C 1 167 ? 26.457 31.637 38.663 1.00 35.49 165 LEU C CA 1
ATOM 4468 C C . LEU C 1 167 ? 25.006 32.049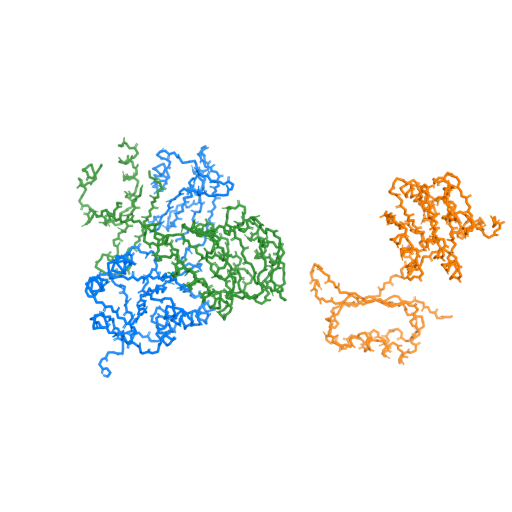 38.486 1.00 36.24 165 LEU C C 1
ATOM 4469 O O . LEU C 1 167 ? 24.269 32.135 39.462 1.00 36.69 165 LEU C O 1
ATOM 4474 N N . ARG C 1 168 ? 24.583 32.312 37.254 1.00 38.18 166 ARG C N 1
ATOM 4475 C CA . ARG C 1 168 ? 23.194 32.717 37.038 1.00 40.92 166 ARG C CA 1
ATOM 4476 C C . ARG C 1 168 ? 22.217 31.565 37.254 1.00 41.98 166 ARG C C 1
ATOM 4477 O O . ARG C 1 168 ? 21.051 31.784 37.598 1.00 41.58 166 ARG C O 1
ATOM 4485 N N . LYS C 1 169 ? 22.695 30.338 37.056 1.00 43.60 167 LYS C N 1
ATOM 4486 C CA . LYS C 1 169 ? 21.861 29.157 37.252 1.00 43.91 167 LYS C CA 1
ATOM 4487 C C . LYS C 1 169 ? 21.415 29.082 38.704 1.00 43.46 167 LYS C C 1
ATOM 4488 O O . LYS C 1 169 ? 20.362 28.526 39.010 1.00 44.36 167 LYS C O 1
ATOM 4494 N N . SER C 1 170 ? 22.218 29.653 39.599 1.00 42.35 168 SER C N 1
ATOM 4495 C CA . SER C 1 170 ? 21.890 29.645 41.016 1.00 40.88 168 SER C CA 1
ATOM 4496 C C . SER C 1 170 ? 21.039 30.835 41.471 1.00 39.84 168 SER C C 1
ATOM 4497 O O . SER C 1 170 ? 21.010 31.158 42.652 1.00 40.11 168 SER C O 1
ATOM 4500 N N . GLY C 1 171 ? 20.352 31.484 40.534 1.00 38.44 169 GLY C N 1
ATOM 4501 C CA . GLY C 1 171 ? 19.485 32.598 40.888 1.00 37.41 169 GLY C CA 1
ATOM 4502 C C . GLY C 1 171 ? 20.085 33.990 41.046 1.00 36.61 169 GLY C C 1
ATOM 4503 O O . GLY C 1 171 ? 19.346 34.968 41.209 1.00 36.44 169 GLY C O 1
ATOM 4504 N N . ILE C 1 172 ? 21.410 34.094 41.014 1.00 34.50 170 ILE C N 1
ATOM 4505 C CA . ILE C 1 172 ? 22.059 35.391 41.147 1.00 33.55 170 ILE C CA 1
ATOM 4506 C C . ILE C 1 172 ? 22.033 36.119 39.807 1.00 33.13 170 ILE C C 1
ATOM 4507 O O . ILE C 1 172 ? 22.486 35.580 38.798 1.00 33.50 170 ILE C O 1
ATOM 4512 N N . ARG C 1 173 ? 21.496 37.338 39.795 1.00 31.59 171 ARG C N 1
ATOM 4513 C CA . ARG C 1 173 ? 21.441 38.135 38.568 1.00 29.93 171 ARG C CA 1
ATOM 4514 C C . ARG C 1 173 ? 22.798 38.802 38.349 1.00 27.43 171 ARG C C 1
ATOM 4515 O O . ARG C 1 173 ? 23.451 39.202 39.301 1.00 26.50 171 ARG C O 1
ATOM 4523 N N . VAL C 1 174 ? 23.224 38.913 37.099 1.00 25.01 172 VAL C N 1
ATOM 4524 C CA . VAL C 1 174 ? 24.505 39.523 36.796 1.00 23.89 172 VAL C CA 1
ATOM 4525 C C . VAL C 1 174 ? 24.381 40.744 35.885 1.00 25.64 172 VAL C C 1
ATOM 4526 O O . VAL C 1 174 ? 23.762 40.686 34.821 1.00 25.52 172 VAL C O 1
ATOM 4530 N N . ILE C 1 175 ? 24.958 41.859 36.322 1.00 24.29 173 ILE C N 1
ATOM 4531 C CA . ILE C 1 175 ? 24.951 43.082 35.532 1.00 22.22 173 ILE C CA 1
ATOM 4532 C C . ILE C 1 175 ? 26.371 43.297 35.034 1.00 22.43 173 ILE C C 1
ATOM 4533 O O . ILE C 1 175 ? 27.331 43.166 35.789 1.00 23.64 173 ILE C O 1
ATOM 4538 N N . SER C 1 176 ? 26.508 43.619 33.758 1.00 22.53 174 SER C N 1
ATOM 4539 C CA . SER C 1 176 ? 27.824 43.833 33.181 1.00 21.84 174 SER C CA 1
ATOM 4540 C C . SER C 1 176 ? 27.946 45.230 32.601 1.00 22.11 174 SER C C 1
ATOM 4541 O O . SER C 1 176 ? 26.972 45.778 32.095 1.00 22.06 174 SER C O 1
ATOM 4544 N N . LEU C 1 177 ? 29.132 45.820 32.699 1.00 21.86 175 LEU C N 1
ATOM 4545 C CA . LEU C 1 177 ? 29.352 47.131 32.107 1.00 22.33 175 LEU C CA 1
ATOM 4546 C C . LEU C 1 177 ? 29.571 46.870 30.619 1.00 24.39 175 LEU C C 1
ATOM 4547 O O . LEU C 1 177 ? 29.749 45.723 30.209 1.00 24.25 175 LEU C O 1
ATOM 4552 N N . SER C 1 178 ? 29.570 47.921 29.810 1.00 24.53 176 SER C N 1
ATOM 4553 C CA . SER C 1 178 ? 29.762 47.754 28.380 1.00 26.30 176 SER C CA 1
ATOM 4554 C C . SER C 1 178 ? 31.244 47.579 28.077 1.00 25.46 176 SER C C 1
ATOM 4555 O O . SER C 1 178 ? 31.902 48.493 27.579 1.00 26.53 176 SER C O 1
ATOM 4558 N N . MET C 1 179 ? 31.751 46.385 28.372 1.00 23.75 177 MET C N 1
ATOM 4559 C CA . MET C 1 179 ? 33.158 46.042 28.186 1.00 22.86 177 MET C CA 1
ATOM 4560 C C . MET C 1 179 ? 33.409 45.154 26.969 1.00 24.40 177 MET C C 1
ATOM 4561 O O . MET C 1 179 ? 32.476 44.789 26.246 1.00 25.50 177 MET C O 1
ATOM 4566 N N . PHE C 1 180 ? 34.679 44.812 26.751 1.00 23.78 178 PHE C N 1
ATOM 4567 C CA . PHE C 1 180 ? 35.069 43.920 25.658 1.00 24.61 178 PHE C CA 1
ATOM 4568 C C . PHE C 1 180 ? 35.068 42.496 26.213 1.00 25.10 178 PHE C C 1
ATOM 4569 O O . PHE C 1 180 ? 35.126 42.298 27.427 1.00 26.62 178 PHE C O 1
ATOM 4577 N N . GLY C 1 181 ? 34.998 41.499 25.340 1.00 25.26 179 GLY C N 1
ATOM 4578 C CA . GLY C 1 181 ? 34.986 40.129 25.827 1.00 24.94 179 GLY C CA 1
ATOM 4579 C C . GLY C 1 181 ? 33.601 39.510 25.803 1.00 25.31 179 GLY C C 1
ATOM 4580 O O . GLY C 1 181 ? 32.601 40.187 25.539 1.00 25.00 179 GLY C O 1
ATOM 4581 N N . SER C 1 182 ? 33.540 38.218 26.105 1.00 25.18 180 SER C N 1
ATOM 4582 C CA . SER C 1 182 ? 32.285 37.482 26.079 1.00 26.84 180 SER C CA 1
ATOM 4583 C C . SER C 1 182 ? 31.350 37.680 27.268 1.00 26.89 180 SER C C 1
ATOM 4584 O O . SER C 1 182 ? 30.159 37.386 27.172 1.00 26.98 180 SER C O 1
ATOM 4587 N N . VAL C 1 183 ? 31.876 38.175 28.384 1.00 26.46 181 VAL C N 1
ATOM 4588 C CA . VAL C 1 183 ? 31.050 38.386 29.573 1.00 25.37 181 VAL C CA 1
ATOM 4589 C C . VAL C 1 183 ? 29.753 39.178 29.316 1.00 25.83 181 VAL C C 1
ATOM 4590 O O . VAL C 1 183 ? 28.675 38.767 29.763 1.00 26.36 181 VAL C O 1
ATOM 4594 N N . PRO C 1 184 ? 29.832 40.321 28.602 1.00 25.32 182 PRO C N 1
ATOM 4595 C CA . PRO C 1 184 ? 28.601 41.085 28.345 1.00 26.85 182 PRO C CA 1
ATOM 4596 C C . PRO C 1 184 ? 27.513 40.251 27.647 1.00 28.42 182 PRO C C 1
ATOM 4597 O O . PRO C 1 184 ? 26.319 40.523 27.785 1.00 28.11 182 PRO C O 1
ATOM 4601 N N . ASP C 1 185 ? 27.939 39.232 26.908 1.00 29.52 183 ASP C N 1
ATOM 4602 C CA . ASP C 1 185 ? 27.021 38.370 26.177 1.00 31.92 183 ASP C CA 1
ATOM 4603 C C . ASP C 1 185 ? 26.230 37.400 27.047 1.00 31.66 183 ASP C C 1
ATOM 4604 O O . ASP C 1 185 ? 25.142 36.977 26.658 1.00 32.40 183 ASP C O 1
ATOM 4609 N N . VAL C 1 186 ? 26.772 37.045 28.212 1.00 29.79 184 VAL C N 1
ATOM 4610 C CA . VAL C 1 186 ? 26.107 36.096 29.101 1.00 28.77 184 VAL C CA 1
ATOM 4611 C C . VAL C 1 186 ? 25.491 36.734 30.335 1.00 29.87 184 VAL C C 1
ATOM 4612 O O . VAL C 1 186 ? 24.895 36.049 31.163 1.00 30.49 184 VAL C O 1
ATOM 4616 N N . ALA C 1 187 ? 25.625 38.049 30.458 1.00 28.99 185 ALA C N 1
ATOM 4617 C CA . ALA C 1 187 ? 25.065 38.753 31.601 1.00 28.13 185 ALA C CA 1
ATOM 4618 C C . ALA C 1 187 ? 23.570 38.964 31.390 1.00 27.82 185 ALA C C 1
ATOM 4619 O O . ALA C 1 187 ? 23.080 38.850 30.277 1.00 28.97 185 ALA C O 1
ATOM 4621 N N . ASP C 1 188 ? 22.848 39.263 32.464 1.00 27.99 186 ASP C N 1
ATOM 4622 C CA . ASP C 1 188 ? 21.411 39.508 32.389 1.00 28.36 186 ASP C CA 1
ATOM 4623 C C . ASP C 1 188 ? 21.126 40.819 31.675 1.00 28.97 186 ASP C C 1
ATOM 4624 O O . ASP C 1 188 ? 20.148 40.933 30.934 1.00 29.05 186 ASP C O 1
ATOM 4629 N N . VAL C 1 189 ? 21.971 41.817 31.923 1.00 28.03 187 VAL C N 1
ATOM 4630 C CA . VAL C 1 189 ? 21.814 43.126 31.300 1.00 26.97 187 VAL C CA 1
ATOM 4631 C C . VAL C 1 189 ? 23.181 43.794 31.200 1.00 25.90 187 VAL C C 1
ATOM 4632 O O . VAL C 1 189 ? 24.081 43.513 31.990 1.00 25.37 187 VAL C O 1
ATOM 4636 N N . VAL C 1 190 ? 23.337 44.660 30.210 1.00 25.79 188 VAL C N 1
ATOM 4637 C CA . VAL C 1 190 ? 24.587 45.384 30.016 1.00 25.35 188 VAL C CA 1
ATOM 4638 C C . VAL C 1 190 ? 24.297 46.880 30.176 1.00 25.33 188 VAL C C 1
ATOM 4639 O O . VAL C 1 190 ? 23.480 47.451 29.447 1.00 24.76 188 VAL C O 1
ATOM 4643 N N . ILE C 1 191 ? 24.952 47.497 31.155 1.00 25.18 189 ILE C N 1
ATOM 4644 C CA . ILE C 1 191 ? 24.778 48.919 31.430 1.00 25.72 189 ILE C CA 1
ATOM 4645 C C . ILE C 1 191 ? 26.075 49.650 31.149 1.00 25.43 189 ILE C C 1
ATOM 4646 O O . ILE C 1 191 ? 27.114 49.325 31.702 1.00 25.81 189 ILE C O 1
ATOM 4651 N N . SER C 1 192 ? 26.004 50.648 30.285 1.00 25.98 190 SER C N 1
ATOM 4652 C CA . SER C 1 192 ? 27.178 51.407 29.907 1.00 27.38 190 SER C CA 1
ATOM 4653 C C . SER C 1 192 ? 27.722 52.281 31.034 1.00 26.82 190 SER C C 1
ATOM 4654 O O . SER C 1 192 ? 28.929 52.266 31.308 1.00 27.28 190 SER C O 1
ATOM 4657 N N . ASP C 1 193 ? 26.849 53.049 31.683 1.00 24.37 191 ASP C N 1
ATOM 4658 C CA . ASP C 1 193 ? 27.309 53.902 32.771 1.00 23.11 191 ASP C CA 1
ATOM 4659 C C . ASP C 1 193 ? 27.440 53.101 34.059 1.00 21.79 191 ASP C C 1
ATOM 4660 O O . ASP C 1 193 ? 26.466 52.531 34.550 1.00 22.43 191 ASP C O 1
ATOM 4665 N N . PRO C 1 194 ? 28.652 53.060 34.632 1.00 21.23 192 PRO C N 1
ATOM 4666 C CA . PRO C 1 194 ? 28.886 52.312 35.870 1.00 20.38 192 PRO C CA 1
ATOM 4667 C C . PRO C 1 194 ? 28.047 52.800 37.049 1.00 21.11 192 PRO C C 1
ATOM 4668 O O . PRO C 1 194 ? 27.510 51.995 37.814 1.00 21.15 192 PRO C O 1
ATOM 4672 N N . VAL C 1 195 ? 27.919 54.114 37.201 1.00 19.85 193 VAL C N 1
ATOM 4673 C CA . VAL C 1 195 ? 27.123 54.627 38.299 1.00 18.88 193 VAL C CA 1
ATOM 4674 C C . VAL C 1 195 ? 25.679 54.116 38.174 1.00 19.07 193 VAL C C 1
ATOM 4675 O O . VAL C 1 195 ? 25.094 53.668 39.163 1.00 18.32 193 VAL C O 1
ATOM 4679 N N . MET C 1 196 ? 25.120 54.164 36.961 1.00 19.89 194 MET C N 1
ATOM 4680 C CA . MET C 1 196 ? 23.752 53.685 36.718 1.00 20.67 194 MET C CA 1
ATOM 4681 C C . MET C 1 196 ? 23.650 52.181 37.003 1.00 20.63 194 MET C C 1
ATOM 4682 O O . MET C 1 196 ? 22.643 51.707 37.532 1.00 19.60 194 MET C O 1
ATOM 4687 N N . ALA C 1 197 ? 24.694 51.439 36.643 1.00 20.77 195 ALA C N 1
ATOM 4688 C CA . ALA C 1 197 ? 24.729 49.998 36.877 1.00 21.54 195 ALA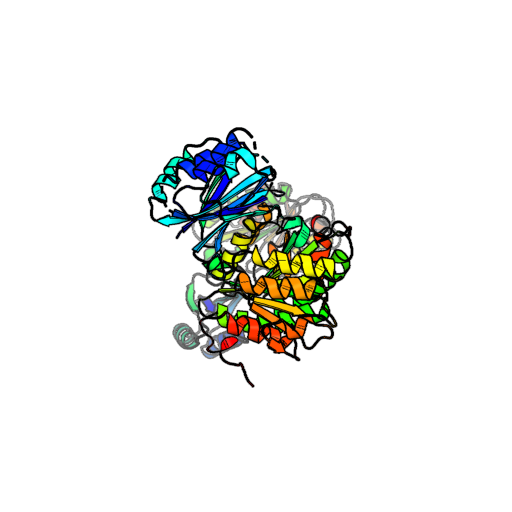 C CA 1
ATOM 4689 C C . ALA C 1 197 ? 24.574 49.709 38.372 1.00 20.74 195 ALA C C 1
ATOM 4690 O O . ALA C 1 197 ? 23.852 48.793 38.770 1.00 21.65 195 ALA C O 1
ATOM 4692 N N . GLY C 1 198 ? 25.255 50.494 39.199 1.00 19.79 196 GLY C N 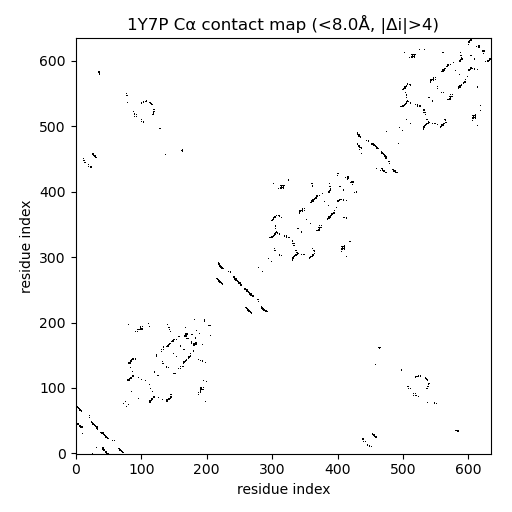1
ATOM 4693 C CA . GLY C 1 198 ? 25.157 50.290 40.631 1.00 18.85 196 GLY C CA 1
ATOM 4694 C C . GLY C 1 198 ? 23.766 50.587 41.172 1.00 19.25 196 GLY C C 1
ATOM 4695 O O . GLY C 1 198 ? 23.254 49.853 42.015 1.00 17.54 196 GLY C O 1
ATOM 4696 N N . THR C 1 199 ? 23.147 51.663 40.691 1.00 18.31 197 THR C N 1
ATOM 4697 C CA . THR C 1 199 ? 21.816 52.027 41.163 1.00 21.87 197 THR C CA 1
ATOM 4698 C C . THR C 1 199 ? 20.777 50.983 40.750 1.00 22.25 197 THR C C 1
ATOM 4699 O O . THR C 1 199 ? 19.877 50.659 41.523 1.00 22.61 197 THR C O 1
ATOM 4703 N N . LEU C 1 200 ? 20.911 50.452 39.537 1.00 22.67 198 LEU C N 1
ATOM 4704 C CA . LEU C 1 200 ? 19.979 49.443 39.038 1.00 21.73 198 LEU C CA 1
ATOM 4705 C C . LEU C 1 200 ? 20.142 48.129 39.796 1.00 22.03 198 LEU C C 1
ATOM 4706 O O . LEU C 1 200 ? 19.164 47.412 40.037 1.00 22.07 198 LEU C O 1
ATOM 4711 N N . ALA C 1 201 ? 21.378 47.812 40.175 1.00 21.87 199 ALA C N 1
ATOM 4712 C CA . ALA C 1 201 ? 21.636 46.592 40.922 1.00 21.02 199 ALA C CA 1
ATOM 4713 C C . ALA C 1 201 ? 20.852 46.681 42.228 1.00 22.43 199 ALA C C 1
ATOM 4714 O O . ALA C 1 201 ? 20.199 45.725 42.636 1.00 22.84 199 ALA C O 1
ATOM 4716 N N . VAL C 1 202 ? 20.902 47.840 42.874 1.00 22.04 200 VAL C N 1
ATOM 4717 C CA . VAL C 1 202 ? 20.190 48.029 44.131 1.00 23.36 200 VAL C CA 1
ATOM 4718 C C . VAL C 1 202 ? 18.677 48.071 43.944 1.00 25.33 200 VAL C C 1
ATOM 4719 O O . VAL C 1 202 ? 17.932 47.543 44.771 1.00 25.94 200 VAL C O 1
ATOM 4723 N N . MET C 1 203 ? 18.225 48.703 42.865 1.00 26.54 201 MET C N 1
ATOM 4724 C CA . MET C 1 203 ? 16.789 48.804 42.585 1.00 27.04 201 MET C CA 1
ATOM 4725 C C . MET C 1 203 ? 16.183 47.422 42.332 1.00 27.17 201 MET C C 1
ATOM 4726 O O . MET C 1 203 ? 15.036 47.167 42.700 1.00 26.62 201 MET C O 1
ATOM 4731 N N . HIS C 1 204 ? 16.950 46.533 41.709 1.00 26.33 202 HIS C N 1
ATOM 4732 C CA . HIS C 1 204 ? 16.457 45.196 41.440 1.00 27.88 202 HIS C CA 1
ATOM 4733 C C . HIS C 1 204 ? 16.231 44.408 42.727 1.00 28.46 202 HIS C C 1
ATOM 4734 O O . HIS C 1 204 ? 15.195 43.765 42.891 1.00 28.44 202 HIS C O 1
ATOM 4741 N N . ILE C 1 205 ? 17.206 44.461 43.632 1.00 28.56 203 ILE C N 1
ATOM 4742 C CA . ILE C 1 205 ? 17.137 43.760 44.917 1.00 29.11 203 ILE C CA 1
ATOM 4743 C C . ILE C 1 205 ? 16.052 44.322 45.826 1.00 30.40 203 ILE C C 1
ATOM 4744 O O . ILE C 1 205 ? 15.394 43.586 46.561 1.00 30.33 203 ILE C O 1
ATOM 4749 N N . SER C 1 206 ? 15.895 45.639 45.779 1.00 32.39 204 SER C N 1
ATOM 4750 C CA . SER C 1 206 ? 14.939 46.342 46.611 1.00 34.40 204 SER C CA 1
ATOM 4751 C C . SER C 1 206 ? 13.502 45.900 46.440 1.00 37.58 204 SER C C 1
ATOM 4752 O O . SER C 1 206 ? 13.002 45.819 45.325 1.00 37.19 204 SER C O 1
ATOM 4755 N N . GLU C 1 207 ? 12.840 45.623 47.560 1.00 41.66 205 GLU C N 1
ATOM 4756 C CA . GLU C 1 207 ? 11.444 45.216 47.541 1.00 46.21 205 GLU C CA 1
ATOM 4757 C C . GLU C 1 207 ? 10.571 46.448 47.409 1.00 47.42 205 GLU C C 1
ATOM 4758 O O . GLU C 1 207 ? 9.384 46.361 47.093 1.00 48.72 205 GLU C O 1
ATOM 4764 N N . LYS C 1 208 ? 11.173 47.607 47.637 1.00 48.54 206 LYS C N 1
ATOM 4765 C CA . LYS C 1 208 ? 10.438 48.851 47.542 1.00 49.00 206 LYS C CA 1
ATOM 4766 C C . LYS C 1 208 ? 10.464 49.444 46.134 1.00 49.18 206 LYS C C 1
ATOM 4767 O O . LYS C 1 208 ? 9.792 50.439 45.868 1.00 50.17 206 LYS C O 1
ATOM 4773 N N . ALA C 1 209 ? 11.229 48.823 45.235 1.00 48.64 207 ALA C N 1
ATOM 4774 C CA . ALA C 1 209 ? 11.323 49.263 43.836 1.00 47.07 207 ALA C CA 1
ATOM 4775 C C . ALA C 1 209 ? 10.655 48.201 42.975 1.00 46.70 207 ALA C C 1
ATOM 4776 O O . ALA C 1 209 ? 10.784 47.008 43.242 1.00 46.48 207 ALA C O 1
ATOM 4778 N N . LYS C 1 210 ? 9.945 48.626 41.941 1.00 46.41 208 LYS C N 1
ATOM 4779 C CA . LYS C 1 210 ? 9.263 47.672 41.080 1.00 46.52 208 LYS C CA 1
ATOM 4780 C C . LYS C 1 210 ? 10.214 47.103 40.036 1.00 43.64 208 LYS C C 1
ATOM 4781 O O . LYS C 1 210 ? 10.008 45.999 39.530 1.00 43.52 208 LYS C O 1
ATOM 4787 N N . PHE C 1 211 ? 11.263 47.861 39.732 1.00 40.01 209 PHE C N 1
ATOM 4788 C CA . PHE C 1 211 ? 12.266 47.450 38.753 1.00 36.22 209 PHE C CA 1
ATOM 4789 C C . PHE C 1 211 ? 12.689 45.992 38.943 1.00 35.13 209 PHE C C 1
ATOM 4790 O O . PHE C 1 211 ? 12.945 45.554 40.061 1.00 35.49 209 PHE C O 1
ATOM 4798 N N . ASP C 1 212 ? 12.763 45.244 37.849 1.00 34.93 210 ASP C N 1
ATOM 4799 C CA . ASP C 1 212 ? 13.162 43.844 37.913 1.00 34.31 210 ASP C CA 1
ATOM 4800 C C . ASP C 1 212 ? 14.016 43.536 36.693 1.00 34.96 210 ASP C C 1
ATOM 4801 O O . ASP C 1 212 ? 13.624 43.846 35.569 1.00 35.60 210 ASP C O 1
ATOM 4806 N N . LEU C 1 213 ? 15.177 42.929 36.907 1.00 35.18 211 LEU C N 1
ATOM 4807 C CA . LEU C 1 213 ? 16.070 42.595 35.806 1.00 36.66 211 LEU C CA 1
ATOM 4808 C C . LEU C 1 213 ? 15.522 41.499 34.901 1.00 38.49 211 LEU C C 1
ATOM 4809 O O . LEU C 1 213 ? 15.968 41.335 33.772 1.00 39.47 211 LEU C O 1
ATOM 4814 N N . ASP C 1 214 ? 14.566 40.732 35.396 1.00 40.78 212 ASP C N 1
ATOM 4815 C CA . ASP C 1 214 ? 13.993 39.687 34.576 1.00 43.20 212 ASP C CA 1
ATOM 4816 C C . ASP C 1 214 ? 13.068 40.327 33.549 1.00 44.80 212 ASP C C 1
ATOM 4817 O O . ASP C 1 214 ? 12.858 39.776 32.473 1.00 46.58 212 ASP C O 1
ATOM 4822 N N . ARG C 1 215 ? 12.528 41.498 33.879 1.00 45.99 213 ARG C N 1
ATOM 4823 C CA . ARG C 1 215 ? 11.638 42.213 32.969 1.00 48.53 213 ARG C CA 1
ATOM 4824 C C . ARG C 1 215 ? 12.396 42.933 31.862 1.00 49.56 213 ARG C C 1
ATOM 4825 O O . ARG C 1 215 ? 11.791 43.632 31.051 1.00 49.71 213 ARG C O 1
ATOM 4833 N N . VAL C 1 216 ? 13.716 42.782 31.834 1.00 51.00 214 VAL C N 1
ATOM 4834 C CA . VAL C 1 216 ? 14.536 43.434 30.816 1.00 52.44 214 VAL C CA 1
ATOM 4835 C C . VAL C 1 216 ? 15.765 42.604 30.432 1.00 54.17 214 VAL C C 1
ATOM 4836 O O . VAL C 1 216 ? 16.788 43.157 30.031 1.00 53.64 214 VAL C O 1
ATOM 4840 N N . LYS C 1 217 ? 15.657 41.281 30.558 1.00 56.32 215 LYS C N 1
ATOM 4841 C CA . LYS C 1 217 ? 16.755 40.375 30.226 1.00 58.39 215 LYS C CA 1
ATOM 4842 C C . LYS C 1 217 ? 17.210 40.595 28.788 1.00 59.20 215 LYS C C 1
ATOM 4843 O O . LYS C 1 217 ? 16.392 40.772 27.885 1.00 59.54 215 LYS C O 1
ATOM 4849 N N . GLY C 1 218 ? 18.524 40.587 28.584 1.00 59.97 216 GLY C N 1
ATOM 4850 C CA . GLY C 1 218 ? 19.075 40.788 27.257 1.00 61.16 216 GLY C CA 1
ATOM 4851 C C . GLY C 1 218 ? 19.427 42.233 26.949 1.00 62.78 216 GLY C C 1
ATOM 4852 O O . GLY C 1 218 ? 20.569 42.539 26.593 1.00 63.79 216 GLY C O 1
ATOM 4853 N N . ARG C 1 219 ? 18.441 43.117 27.094 1.00 63.57 217 ARG C N 1
ATOM 4854 C CA . ARG C 1 219 ? 18.599 44.549 26.826 1.00 64.14 217 ARG C CA 1
ATOM 4855 C C . ARG C 1 219 ? 19.925 45.197 27.267 1.00 63.20 217 ARG C C 1
ATOM 4856 O O . ARG C 1 219 ? 20.509 44.841 28.295 1.00 61.91 217 ARG C O 1
ATOM 4864 N N . ARG C 1 220 ? 20.391 46.145 26.453 1.00 62.58 218 ARG C N 1
ATOM 4865 C CA . ARG C 1 220 ? 21.626 46.882 26.707 1.00 61.25 218 ARG C CA 1
ATOM 4866 C C . ARG C 1 220 ? 21.309 48.375 26.779 1.00 61.52 218 ARG C C 1
ATOM 4867 O O . ARG C 1 220 ? 20.664 48.928 25.883 1.00 61.36 218 ARG C O 1
ATOM 4875 N N . ILE C 1 221 ? 21.767 49.025 27.844 1.00 60.47 219 ILE C N 1
ATOM 4876 C CA . ILE C 1 221 ? 21.510 50.446 28.036 1.00 59.73 219 ILE C CA 1
ATOM 4877 C C . ILE C 1 221 ? 22.780 51.300 27.998 1.00 59.51 219 ILE C C 1
ATOM 4878 O O . ILE C 1 221 ? 23.658 51.173 28.848 1.00 58.38 219 ILE C O 1
ATOM 4883 N N . GLY C 1 222 ? 22.866 52.177 27.001 1.00 59.68 220 GLY C N 1
ATOM 4884 C CA . GLY C 1 222 ? 24.024 53.044 26.878 1.00 59.53 220 GLY C CA 1
ATOM 4885 C C . GLY C 1 222 ? 24.861 52.789 25.639 1.00 60.07 220 GLY C C 1
ATOM 4886 O O . GLY C 1 222 ? 24.732 51.751 24.985 1.00 60.41 220 GLY C O 1
ATOM 4887 N N . LYS C 1 223 ? 25.727 53.745 25.316 1.00 60.54 221 LYS C N 1
ATOM 4888 C CA . LYS C 1 223 ? 26.604 53.638 24.158 1.00 61.43 221 LYS C CA 1
ATOM 4889 C C . LYS C 1 223 ? 27.794 52.714 24.450 1.00 62.95 221 LYS C C 1
ATOM 4890 O O . LYS C 1 223 ? 27.812 52.073 25.525 1.00 62.65 221 LYS C O 1
#

Solvent-accessible surface area: 29173 Å² total; per-residue (Å²): 86,94,0,3,23,1,12,0,63,77,95,149,8,5,23,76,34,2,3,63,14,17,96,58,26,32,5,5,14,10,21,53,26,121,64,34,96,29,109,44,52,6,6,2,0,6,10,7,76,60,77,81,11,88,98,18,45,102,109,4,116,112,54,124,16,27,73,48,36,69,62,21,77,13,8,67,152,3,13,1,35,18,0,5,0,1,1,20,6,82,59,0,7,70,0,2,52,0,0,0,56,16,0,40,142,14,5,124,159,60,36,36,0,5,0,12,3,2,0,5,70,35,82,108,72,12,5,70,0,0,70,0,0,26,10,18,32,37,4,45,0,0,0,0,0,11,48,126,6,16,47,103,3,10,78,22,3,107,105,4,171,114,24,22,8,45,4,0,0,7,71,22,155,42,46,0,15,126,33,10,20,36,62,26,90,64,21,48,104,0,0,23,22,0,0,45,32,12,5,135,32,23,176,51,36,2,85,168,53,104,83,228,129,123,127,66,52,2,1,45,0,14,0,64,76,114,173,20,6,77,149,36,1,42,65,7,1,71,106,33,46,10,65,68,77,26,46,73,56,105,82,30,133,148,61,155,30,108,54,35,5,28,3,14,1,12,1,71,10,34,67,4,107,81,0,38,98,70,2,125,108,65,139,22,23,73,62,40,87,77,62,116,16,54,70,160,59,111,0,42,39,0,7,0,8,0,22,37,80,60,6,62,70,0,13,97,0,0,102,61,12,5,103,150,21,41,135,198,59,84,96,10,30,28,47,67,91,91,22,108,34,77,109,96,10,5,122,16,0,124,28,3,69,199,68,68,41,12,56,0,0,0,0,0,12,46,128,6,15,44,103,4,10,101,42,0,102,125,4,86,160,68,38,18,72,0,0,0,7,69,25,156,42,44,0,20,119,26,16,12,16,65,24,87,66,21,47,105,0,0,28,26,0,0,48,36,12,8,133,101,14,182,41,52,0,58,220,68,119,56,29,2,6,0,48,56,99,139,21,5,28,91,38,2,5,45,14,45,25,108,123,74,75,6,5,20,10,18,32,20,137,54,31,107,25,103,36,61,9,6,2,7,16,77,72,91,147,94,9,120,103,66,136,17,23,76,68,44,80,132,14,90,9,8,71,139,0,12,2,36,17,0,5,0,0,0,21,5,81,61,0,9,71,0,1,51,0,0,0,57,15,0,41,140,13,15,125,150,82,14,32,0,6,0,10,4,3,0,5,70,33,80,111,74,11,4,65,0,0,70,2,0,44,6,18,28,32,10,25,0,0,0,0,0,11,49,127,6,14,41,104,4,6,96,40,0,68,90,3,82,123,28,12,14,57,0,0,0,7,62,22,158,40,43,0,7,101,22,13,14,4,6,1,37,67,22,50,87,0,0,29,26,0,0,56,30,9,3,141,64,19,145,54,42,0,46,170,39,128,54,139,132,68,58,233

B-factor: mean 38.96, std 19.65, range [10.77, 104.76]

Organism: Archaeoglobus fulgidus (strain ATCC 49558 / DSM 4304 / JCM 9628 / NBRC 100126 / VC-16) (NCBI:txid224325)

Sequence (635 aa):
LRGLRIIAENKIGVLRDLTTIIANITFAQTFLIKHGEHEGKALIYFEIEGGDFEKILERVKTFDYIIEIEEEESFERVFGKRVIILGGGALVSQVAIGAISEADRHNLRGERISVDTMPVVGEEEIAEAVKAVSRLHRAEVLVLAGGIMGGKITEEVKKLRKSGIRVISLSMFGSVPDVADVVISDPVMAGTLAVMHISEKAKFDLDRVKGRGHMLRGLRIIAENKIGVLRDLTTIIAEEGGNITFAQTFLIKHGEHEGKALIYFEIEGGDFEKILERVKTFDYIIEIEEEESFERVFGKRVIILGGGALVSQVAIGAISEADRHNLRGERISVDTMPVVGEEEIAEAVKAVSRLHRAEVLVLAGGIMGGKITEEVKKLRKSGIRVISLSMFGSVPDVADVVISDPVMAGTLAVMHISEKAKFDLDRVKLRIIAENKIGVLRDLTTIIAEEITFAQTFLIKHGEHEGKALIYFEILERVKTFDYIIEIEEEESFERVFGKRVIILGGGALVSQVAIGAISEADRHNLRGERISVDTMPVVGEEEIAEAVKAVSRLHRAEVLVLAGGIMGGKITEEVKKLRKSGIRVISLSMFGSVPDVADVVISDPVMAGTLAVMHISEKAKFDLDRVKGRRIGK

Radius of gyration: 34.74 Å; Cα contacts (8 Å, |Δi|>4): 1465; chains: 3; bounding box: 57×58×107 Å